Protein AF-A0A2D6LLJ1-F1 (afdb_monomer)

Foldseek 3Di:
DDDDDDDDDDDDDDPDPDDDDDDDDDPPDDPPPVPPDDPVPCLDPVNVVVLVVQLVVCVVVVVVVSNVVSLVVLLPAWAKEWEAEQLQADPVDVLSVVLLVLQLVVCVVVSHQEYEYAANLHNQCLVVVVVLQVSVVSVVVSVHHYDYAYDLSQFAAQPVLVCQADVDCVRAGDPVSVVSNCVRRVDNKDWDDDQQEIEIEDHLRCQNRPPVVVLVVRLVVLLVVCVPDPQDFHEYAYGHAAALDDPDLPDDDPHNCCSRHRDNVSSVSVCVSCVRHNYAEYEYERQLFFDWDCPVRHIYTYFHHSAAFEDELLDPDGRPFHAIKMWIHRRRDIDIDGDTGPDPHDPHHYSLWDWDQAAPLGIATAAAEEEEPDLAQDDPLAGDPPSQVLQQVCSSRHHAEYEYCCPPVRNCVRCVPGRHHYDHDDALVRLLVVCVVVPQRHYEYEDFEPSCQNNQLSHVAREYELGPVGGDPSNVVRGLYYYPGNNVVSVCSVVVVVVSVSRHD

pLDDT: mean 80.67, std 19.97, range [23.97, 98.81]

Secondary structure (DSSP, 8-state):
--------S--------S---S--------TTGGG---TTSS-SHHHHHHHHHHHHHHHHTT-HHHHHHHHHHHTTS-EEEEEE----B-TT-HHHHHHHHHHHHHHHHH--SEEEEES--BSSTTT-THHHHHHHHHHHTT-S-EEEE--HHHH-B-HHHHHHHT--GGGB--HHHHHHHHHHHS-S-EEEEETTEEEEE--STTTTSS-HHHHHHHHHHHHHHHHHS-TTS-EEEEEESSBS-SS-TT----SGGGGGB--HHHHHHHHHHHTTSEEEEEEE-SS-S-EEEEETTEEEEEPPPSS--EE-TTS-S-SS--EEEEEEE-SS-EEEEEEE--------EETT-EEEEETTTEEEEE-EEEEE-BTTTEETTEEPTTHHHHHHHHHTTSEEEEEE--TTS-HHHHHTTSS-EEEE-SSHHHHHHHHHHT-GGGEEEEE-SGGGHHHHHHSSEEEEE--TT---HHHHTT-SEEESSHHHHHHHHHSTHHHHHHH--

Sequence (505 aa):
MCAGCDCSRRGRRVRDRRKFMGRCDVLRVCTGCLWLYDRRQLRGRAAHASVRVALTHALEQGNRHRVAIIRNHMARDPFTVVQLSDLHLNPKVQRSIDCLSHLRQRVGAIGPDLMVVTGDVTNDGFRDTDSFAWARHELERFGVPMHVVPGNHDVGAAAVLNRLITHDPSGDVRKEHVDAWLDVYEADRFAVQHGRWTLIGLNSQIMGAGLIDAERRQLEWLDRKISAMQVADQNVAVFMHTLPYMRSPDEQIDDMSAYWSIPPSALQVLMQRLQNVNLRLFATGHVHWYASFLRDPVQHVWCPSMTMAIDDPKFPRGGDKIGFVLHTFEDETMSHQLVEVDIETGETVLFHRKSLDIPGRGTLAFANLALDFTGTLSRDGMLLPGVAPRLIELAKQMRITVMTADTFGKVDDALADLPVEVHIVKTGQDKARMLADLNPQVTVAIGNGRNDVAMVQAAVLGIAVCGPEGMAGELIRVADVVCRDILEALDLLVHRLRIKATLRD

Nearest PDB structures (foldseek):
  2hyo-assembly1_A-2  TM=7.641E-01  e=9.947E-14  Mycobacterium tuberculosis H37Rv
  3d03-assembly1_A  TM=7.345E-01  e=5.968E-13  Klebsiella aerogenes
  2dxl-assembly1_A  TM=7.226E-01  e=1.297E-12  Klebsiella aerogenes
  2p9j-assembly1_G  TM=7.487E-01  e=3.488E-04  Aquifex aeolicus VF5
  4kyt-assembly3_A  TM=4.501E-01  e=8.775E-03  Oryctolagus cuniculus

Structure (mmCIF, N/CA/C/O backbone):
data_AF-A0A2D6LLJ1-F1
#
_entry.id   AF-A0A2D6LLJ1-F1
#
loop_
_atom_site.group_PDB
_atom_site.id
_atom_site.type_symbol
_atom_site.label_atom_id
_atom_site.label_alt_id
_atom_site.label_comp_id
_atom_site.label_asym_id
_atom_site.label_entity_id
_atom_site.label_seq_id
_atom_site.pdbx_PDB_ins_code
_atom_site.Cartn_x
_atom_site.Cartn_y
_atom_site.Cartn_z
_atom_site.occupancy
_atom_site.B_iso_or_equiv
_atom_site.auth_seq_id
_atom_site.auth_comp_id
_atom_site.auth_asym_id
_atom_site.auth_atom_id
_atom_site.pdbx_PDB_model_num
ATOM 1 N N . MET A 1 1 ? -25.190 -24.756 55.739 1.00 43.56 1 MET A N 1
ATOM 2 C CA . MET A 1 1 ? -25.889 -26.047 55.898 1.00 43.56 1 MET A CA 1
ATOM 3 C C . MET A 1 1 ? -27.053 -26.110 54.919 1.00 43.56 1 MET A C 1
ATOM 5 O O . MET A 1 1 ? -27.953 -25.293 55.025 1.00 43.56 1 MET A O 1
ATOM 9 N N . CYS A 1 2 ? -27.010 -27.040 53.965 1.00 23.97 2 CYS A N 1
ATOM 10 C CA . CYS A 1 2 ? -28.169 -27.755 53.423 1.00 23.97 2 CYS A CA 1
ATOM 11 C C . CYS A 1 2 ? -27.625 -29.013 52.729 1.00 23.97 2 CYS A C 1
ATOM 13 O O . CYS A 1 2 ? -26.618 -28.941 52.026 1.00 23.97 2 CYS A O 1
ATOM 15 N N . ALA A 1 3 ? -28.213 -30.157 53.059 1.00 32.41 3 ALA A N 1
ATOM 16 C CA . ALA A 1 3 ? -27.685 -31.497 52.846 1.00 32.41 3 ALA A CA 1
ATOM 17 C C . ALA A 1 3 ? -28.037 -32.070 51.463 1.00 32.41 3 ALA A C 1
ATOM 19 O O . ALA A 1 3 ? -29.055 -31.705 50.882 1.00 32.41 3 ALA A O 1
ATOM 20 N N . GLY A 1 4 ? -27.231 -33.034 51.002 1.00 32.47 4 GLY A N 1
ATOM 21 C CA . GLY A 1 4 ? -27.650 -34.033 50.014 1.00 32.47 4 GLY A CA 1
ATOM 22 C C . GLY A 1 4 ? -26.998 -33.929 48.634 1.00 32.47 4 GLY A C 1
ATOM 23 O O . GLY A 1 4 ? -27.630 -33.458 47.699 1.00 32.47 4 GLY A O 1
ATOM 24 N N . CYS A 1 5 ? -25.758 -34.412 48.501 1.00 26.69 5 CYS A N 1
ATOM 25 C CA . CYS A 1 5 ? -25.310 -35.223 47.356 1.00 26.69 5 CYS A CA 1
ATOM 26 C C . CYS A 1 5 ? -23.882 -35.721 47.628 1.00 26.69 5 CYS A C 1
ATOM 28 O O . CYS A 1 5 ? -22.905 -35.002 47.424 1.00 26.69 5 CYS A O 1
ATOM 30 N N . ASP A 1 6 ? -23.773 -36.944 48.146 1.00 31.16 6 ASP A N 1
ATOM 31 C CA . ASP A 1 6 ? -22.518 -37.688 48.234 1.00 31.16 6 ASP A CA 1
ATOM 32 C C . ASP A 1 6 ? -22.196 -38.247 46.844 1.00 31.16 6 ASP A C 1
ATOM 34 O O . ASP A 1 6 ? -22.927 -39.081 46.313 1.00 31.16 6 ASP A O 1
ATOM 38 N N . CYS A 1 7 ? -21.125 -37.749 46.233 1.00 30.48 7 CYS A N 1
ATOM 39 C CA . CYS A 1 7 ? -20.573 -38.318 45.008 1.00 30.48 7 CYS A CA 1
ATOM 40 C C . CYS A 1 7 ? -19.073 -38.549 45.197 1.00 30.48 7 CYS A C 1
ATOM 42 O O . CYS A 1 7 ? -18.232 -38.075 44.434 1.00 30.48 7 CYS A O 1
ATOM 44 N N . SER A 1 8 ? -18.725 -39.268 46.264 1.00 31.75 8 SER A N 1
ATOM 45 C CA . SER A 1 8 ? -17.439 -39.937 46.363 1.00 31.75 8 SER A CA 1
ATOM 46 C C . SER A 1 8 ? -17.601 -41.411 45.971 1.00 31.75 8 SER A C 1
ATOM 48 O O . SER A 1 8 ? -18.416 -42.133 46.532 1.00 31.75 8 SER A O 1
ATOM 50 N N . ARG A 1 9 ? -16.747 -41.856 45.038 1.00 29.89 9 ARG A N 1
ATOM 51 C CA . ARG A 1 9 ? -16.386 -43.250 44.687 1.00 29.89 9 ARG A CA 1
ATOM 52 C C . ARG A 1 9 ? -16.941 -43.833 43.373 1.00 29.89 9 ARG A C 1
ATOM 54 O O . ARG A 1 9 ? -18.126 -44.073 43.193 1.00 29.89 9 ARG A O 1
ATOM 61 N N . ARG A 1 10 ? -15.947 -44.282 42.591 1.00 30.62 10 ARG A N 1
ATOM 62 C CA . ARG A 1 10 ? -15.918 -45.327 41.546 1.00 30.62 10 ARG A CA 1
ATOM 63 C C . ARG A 1 10 ? -16.285 -44.900 40.127 1.00 30.62 10 ARG A C 1
ATOM 65 O O . ARG A 1 10 ? -17.439 -44.717 39.764 1.00 30.62 10 ARG A O 1
ATOM 72 N N . GLY A 1 11 ? -15.240 -44.872 39.300 1.00 38.03 11 GLY A N 1
ATOM 73 C CA . GLY A 1 11 ? -15.332 -44.755 37.857 1.00 38.03 11 GLY A CA 1
ATOM 74 C C . GLY A 1 11 ? -16.224 -45.826 37.234 1.00 38.03 11 GLY A C 1
ATOM 75 O O . GLY A 1 11 ? -16.076 -47.019 37.494 1.00 38.03 11 GLY A O 1
ATOM 76 N N . ARG A 1 12 ? -17.111 -45.377 36.348 1.00 28.61 12 ARG A N 1
ATOM 77 C CA . ARG A 1 12 ? -17.643 -46.161 35.234 1.00 28.61 12 ARG A CA 1
ATOM 78 C C . ARG A 1 12 ? -17.735 -45.246 34.020 1.00 28.61 12 ARG A C 1
ATOM 80 O O . ARG A 1 12 ? -18.296 -44.159 34.093 1.00 28.61 12 ARG A O 1
ATOM 87 N N . ARG A 1 13 ? -17.161 -45.701 32.904 1.00 37.62 13 ARG A N 1
ATOM 88 C CA . ARG A 1 13 ? -17.389 -45.135 31.570 1.00 37.62 13 ARG A CA 1
ATOM 89 C C . ARG A 1 13 ? -18.882 -45.247 31.253 1.00 37.62 13 ARG A C 1
ATOM 91 O O . ARG A 1 13 ? -19.414 -46.352 31.317 1.00 37.62 13 ARG A O 1
ATOM 98 N N . VAL A 1 14 ? -19.529 -44.153 30.858 1.00 30.84 14 VAL A N 1
ATOM 99 C CA . VAL A 1 14 ? -20.877 -44.198 30.274 1.00 30.84 14 VAL A CA 1
ATOM 100 C C . VAL A 1 14 ? -20.753 -44.002 28.766 1.00 30.84 14 VAL A C 1
ATOM 102 O O . VAL A 1 14 ? -20.471 -42.912 28.275 1.00 30.84 14 VAL A O 1
ATOM 105 N N . ARG A 1 15 ? -20.922 -45.110 28.039 1.00 33.44 15 ARG A N 1
ATOM 106 C CA . ARG A 1 15 ? -21.291 -45.147 26.623 1.00 33.44 15 ARG A CA 1
ATOM 107 C C . ARG A 1 15 ? -22.812 -44.990 26.564 1.00 33.44 15 ARG A C 1
ATOM 109 O O . ARG A 1 15 ? -23.482 -45.977 26.817 1.00 33.44 15 ARG A O 1
ATOM 116 N N . ASP A 1 16 ? -23.332 -43.798 26.280 1.00 30.52 16 ASP A N 1
ATOM 117 C CA . ASP A 1 16 ? -24.473 -43.624 25.364 1.00 30.52 16 ASP A CA 1
ATOM 118 C C . ASP A 1 16 ? -24.756 -42.133 25.102 1.00 30.52 16 ASP A C 1
ATOM 120 O O . ASP A 1 16 ? -24.924 -41.341 26.030 1.00 30.52 16 ASP A O 1
ATOM 124 N N . ARG A 1 17 ? -24.802 -41.739 23.826 1.00 33.66 17 ARG A N 1
ATOM 125 C CA . ARG A 1 17 ? -25.083 -40.371 23.358 1.00 33.66 17 ARG A CA 1
ATOM 126 C C . ARG A 1 17 ? -26.506 -40.338 22.803 1.00 33.66 17 ARG A C 1
ATOM 128 O O . ARG A 1 17 ? -26.663 -40.476 21.593 1.00 33.66 17 ARG A O 1
ATOM 135 N N . ARG A 1 18 ? -27.514 -40.183 23.670 1.00 31.47 18 ARG A N 1
ATOM 136 C CA . ARG A 1 18 ? -28.890 -39.704 23.371 1.00 31.47 18 ARG A CA 1
ATOM 137 C C . ARG A 1 18 ? -29.819 -40.073 24.533 1.00 31.47 18 ARG A C 1
ATOM 139 O O . ARG A 1 18 ? -30.444 -41.121 24.488 1.00 31.47 18 ARG A O 1
ATOM 146 N N . LYS A 1 19 ? -29.885 -39.237 25.578 1.00 30.58 19 LYS A N 1
ATOM 147 C CA . LYS A 1 19 ? -30.997 -39.140 26.560 1.00 30.58 19 LYS A CA 1
ATOM 148 C C . LYS A 1 19 ? -30.626 -38.147 27.672 1.00 30.58 19 LYS A C 1
ATOM 150 O O . LYS A 1 19 ? -30.393 -38.540 28.799 1.00 30.58 19 LYS A O 1
ATOM 155 N N . PHE A 1 20 ? -30.517 -36.861 27.344 1.00 29.64 20 PHE A N 1
ATOM 156 C CA . PHE A 1 20 ? -30.587 -35.763 28.325 1.00 29.64 20 PHE A CA 1
ATOM 157 C C . PHE A 1 20 ? -30.947 -34.462 27.582 1.00 29.64 20 PHE A C 1
ATOM 159 O O . PHE A 1 20 ? -30.224 -33.476 27.583 1.00 29.64 20 PHE A O 1
ATOM 166 N N . MET A 1 21 ? -32.063 -34.495 26.854 1.00 31.81 21 MET A N 1
ATOM 167 C CA . MET A 1 21 ? -32.756 -33.303 26.360 1.00 31.81 21 MET A CA 1
ATOM 168 C C . MET A 1 21 ? -34.148 -33.357 26.976 1.00 31.81 21 MET A C 1
ATOM 170 O O . MET A 1 21 ? -34.990 -34.139 26.545 1.00 31.81 21 MET A O 1
ATOM 174 N N . GLY A 1 22 ? -34.355 -32.605 28.053 1.00 28.14 22 GLY A N 1
ATOM 175 C CA . GLY A 1 22 ? -35.639 -32.563 28.739 1.00 28.14 22 GLY A CA 1
ATOM 176 C C . GLY A 1 22 ? -35.538 -31.956 30.130 1.00 28.14 22 GLY A C 1
ATOM 177 O O . GLY A 1 22 ? -35.291 -32.676 31.086 1.00 28.14 22 GLY A O 1
ATOM 178 N N . ARG A 1 23 ? -35.808 -30.646 30.202 1.00 30.47 23 ARG A N 1
ATOM 179 C CA . ARG A 1 23 ? -36.187 -29.870 31.397 1.00 30.47 23 ARG A CA 1
ATOM 180 C C . ARG A 1 23 ? -35.127 -29.726 32.495 1.00 30.47 23 ARG A C 1
ATOM 182 O O . ARG A 1 23 ? -35.054 -30.534 33.412 1.00 30.47 23 ARG A O 1
ATOM 189 N N . CYS A 1 24 ? -34.406 -28.607 32.462 1.00 25.03 24 CYS A N 1
ATOM 190 C CA . CYS A 1 24 ? -33.961 -27.940 33.685 1.00 25.03 24 CYS A CA 1
ATOM 191 C C . CYS A 1 24 ? -33.750 -26.443 33.402 1.00 25.03 24 CYS A C 1
ATOM 193 O O . CYS A 1 24 ? -32.664 -26.017 33.015 1.00 25.03 24 CYS A O 1
ATOM 195 N N . ASP A 1 25 ? -34.818 -25.660 33.565 1.00 30.16 25 ASP A N 1
ATOM 196 C CA . ASP A 1 25 ? -34.709 -24.230 33.851 1.00 30.16 25 ASP A CA 1
ATOM 197 C C . ASP A 1 25 ? -34.039 -24.067 35.228 1.00 30.16 25 ASP A C 1
ATOM 199 O O . ASP A 1 25 ? -34.224 -24.905 36.111 1.00 30.16 25 ASP A O 1
ATOM 203 N N . VAL A 1 26 ? -33.265 -22.992 35.412 1.00 29.50 26 VAL A N 1
ATOM 204 C CA . VAL A 1 26 ? -32.364 -22.696 36.551 1.00 29.50 26 VAL A CA 1
ATOM 205 C C . VAL A 1 26 ? -30.943 -23.282 36.414 1.00 29.50 26 VAL A C 1
ATOM 207 O O . VAL A 1 26 ? -30.560 -24.272 37.037 1.00 29.50 26 VAL A O 1
ATOM 210 N N . LEU A 1 27 ? -30.098 -22.577 35.652 1.00 31.50 27 LEU A N 1
ATOM 211 C CA . LEU A 1 27 ? -28.640 -22.758 35.609 1.00 31.50 27 LEU A CA 1
ATOM 212 C C . LEU A 1 27 ? -27.990 -22.275 36.924 1.00 31.50 27 LEU A C 1
ATOM 214 O O . LEU A 1 27 ? -27.444 -21.177 37.017 1.00 31.50 27 LEU A O 1
ATOM 218 N N . ARG A 1 28 ? -28.015 -23.110 37.970 1.00 27.97 28 ARG A N 1
ATOM 219 C CA . ARG A 1 28 ? -27.067 -22.990 39.092 1.00 27.97 28 ARG A CA 1
ATOM 220 C C . ARG A 1 28 ? -25.745 -23.633 38.683 1.00 27.97 28 ARG A C 1
ATOM 222 O O . ARG A 1 28 ? -25.563 -24.841 38.806 1.00 27.97 28 ARG A O 1
ATOM 229 N N . VAL A 1 29 ? -24.804 -22.817 38.212 1.00 34.34 29 VAL A N 1
ATOM 230 C CA . VAL A 1 29 ? -23.428 -23.256 37.946 1.00 34.34 29 VAL A CA 1
ATOM 231 C C . VAL A 1 29 ? -22.728 -23.511 39.284 1.00 34.34 29 VAL A C 1
ATOM 233 O O . VAL A 1 29 ? -22.315 -22.582 39.981 1.00 34.34 29 VAL A O 1
ATOM 236 N N . CYS A 1 30 ? -22.634 -24.785 39.668 1.00 26.16 30 CYS A N 1
ATOM 237 C CA . CYS A 1 30 ? -21.820 -25.237 40.790 1.00 26.16 30 CYS A CA 1
ATOM 238 C C . CYS A 1 30 ? -20.329 -25.179 40.403 1.00 26.16 30 CYS A C 1
ATOM 240 O O . CYS A 1 30 ? -19.954 -25.533 39.284 1.00 26.16 30 CYS A O 1
ATOM 242 N N . THR A 1 31 ? -19.477 -24.754 41.338 1.00 37.16 31 THR A N 1
ATOM 243 C CA . THR A 1 31 ? -18.025 -24.525 41.188 1.00 37.16 31 THR A CA 1
ATOM 244 C C . THR A 1 31 ? -17.229 -25.725 40.656 1.00 37.16 31 THR A C 1
ATOM 246 O O . THR A 1 31 ? -16.121 -25.537 40.164 1.00 37.16 31 THR A O 1
ATOM 249 N N . GLY A 1 32 ? -17.785 -26.941 40.686 1.00 30.86 32 GLY A N 1
ATOM 250 C CA . GLY A 1 32 ? -17.140 -28.153 40.169 1.00 30.86 32 GLY A CA 1
ATOM 251 C C . GLY A 1 32 ? -17.291 -28.416 38.661 1.00 30.86 32 GLY A C 1
ATOM 252 O O . GLY A 1 32 ? -16.581 -29.265 38.136 1.00 30.86 32 GLY A O 1
ATOM 253 N N . CYS A 1 33 ? -18.183 -27.722 37.941 1.00 31.31 33 CYS A N 1
ATOM 254 C CA . CYS A 1 33 ? -18.462 -28.037 36.526 1.00 31.31 33 CYS A CA 1
ATOM 255 C C . CYS A 1 33 ? -17.564 -27.311 35.505 1.00 31.31 33 CYS A C 1
ATOM 257 O O . CYS A 1 33 ? -17.574 -27.679 34.333 1.00 31.31 33 CYS A O 1
ATOM 259 N N . LEU A 1 34 ? -16.757 -26.324 35.919 1.00 36.19 34 LEU A N 1
ATOM 260 C CA . LEU A 1 34 ? -15.850 -25.612 35.000 1.00 36.19 34 LEU A CA 1
ATOM 261 C C . LEU A 1 34 ? -14.619 -26.432 34.572 1.00 36.19 34 LEU A C 1
ATOM 263 O O . LEU A 1 34 ? -13.919 -26.032 33.652 1.00 36.19 34 LEU A O 1
ATOM 267 N N . TRP A 1 35 ? -14.348 -27.572 35.212 1.00 31.42 35 TRP A N 1
ATOM 268 C CA . TRP A 1 35 ? -13.134 -28.359 34.959 1.00 31.42 35 TRP A CA 1
ATOM 269 C C . TRP A 1 35 ? -13.288 -29.473 33.911 1.00 31.42 35 TRP A C 1
ATOM 271 O O . TRP A 1 35 ? -12.311 -30.150 33.605 1.00 31.42 35 TRP A O 1
ATOM 281 N N . LEU A 1 36 ? -14.490 -29.681 33.357 1.00 28.52 36 LEU A N 1
ATOM 282 C CA . LEU A 1 36 ? -14.789 -30.823 32.475 1.00 28.52 36 LEU A CA 1
ATOM 283 C C . LEU A 1 36 ? -15.190 -30.454 31.038 1.00 28.52 36 LEU A C 1
ATOM 285 O O . LEU A 1 36 ? -15.569 -31.343 30.276 1.00 28.52 36 LEU A O 1
ATOM 289 N N . TYR A 1 37 ? -15.069 -29.188 30.634 1.00 30.58 37 TYR A N 1
ATOM 290 C CA . TYR A 1 37 ? -15.253 -28.821 29.230 1.00 30.58 37 TYR A CA 1
ATOM 291 C C . TYR A 1 37 ? -13.936 -28.949 28.459 1.00 30.58 37 TYR A C 1
ATOM 293 O O . TYR A 1 37 ? -12.966 -28.235 28.699 1.00 30.58 37 TYR A O 1
ATOM 301 N N . ASP A 1 38 ? -13.923 -29.906 27.533 1.00 31.77 38 ASP A N 1
ATOM 302 C CA . ASP A 1 38 ? -12.890 -30.102 26.519 1.00 31.77 38 ASP A CA 1
ATOM 303 C C . ASP A 1 38 ? -12.638 -28.788 25.746 1.00 31.77 38 ASP A C 1
ATOM 305 O O . ASP A 1 38 ? -13.580 -28.124 25.299 1.00 31.77 38 ASP A O 1
ATOM 309 N N . ARG A 1 39 ? -11.356 -28.426 25.573 1.00 36.25 39 ARG A N 1
ATOM 310 C CA . ARG A 1 39 ? -10.859 -27.151 25.011 1.00 36.25 39 ARG A CA 1
ATOM 311 C C . ARG A 1 39 ? -11.420 -26.808 23.623 1.00 36.25 39 ARG A C 1
ATOM 313 O O . ARG A 1 39 ? -11.322 -25.663 23.197 1.00 36.25 39 ARG A O 1
ATOM 320 N N . ARG A 1 40 ? -12.019 -27.763 22.904 1.00 33.97 40 ARG A N 1
ATOM 321 C CA . ARG A 1 40 ? -12.624 -27.533 21.579 1.00 33.97 40 ARG A CA 1
ATOM 322 C C . ARG A 1 40 ? -14.059 -26.993 21.612 1.00 33.97 40 ARG A C 1
ATOM 324 O O . ARG A 1 40 ? -14.500 -26.461 20.601 1.00 33.97 40 ARG A O 1
ATOM 331 N N . GLN A 1 41 ? -14.792 -27.099 22.724 1.00 35.34 41 GLN A N 1
ATOM 332 C CA . GLN A 1 41 ? -16.203 -26.667 22.784 1.00 35.34 41 GLN A CA 1
ATOM 333 C C . GLN A 1 41 ? -16.414 -25.208 23.220 1.00 35.34 41 GLN A C 1
ATOM 335 O O . GLN A 1 41 ? -17.531 -24.704 23.120 1.00 35.34 41 GLN A O 1
ATOM 340 N N . LEU A 1 42 ? -15.368 -24.513 23.674 1.00 39.78 42 LEU A N 1
ATOM 341 C CA . LEU A 1 42 ? -15.485 -23.162 24.241 1.00 39.78 42 LEU A CA 1
ATOM 342 C C . LEU A 1 42 ? -15.390 -22.020 23.214 1.00 39.78 42 LEU A C 1
ATOM 344 O O . LEU A 1 42 ? -15.703 -20.888 23.556 1.00 39.78 42 LEU A O 1
ATOM 348 N N . ARG A 1 43 ? -15.071 -22.297 21.943 1.00 38.72 43 ARG A N 1
ATOM 349 C CA . ARG A 1 43 ? -14.931 -21.274 20.881 1.00 38.72 43 ARG A CA 1
ATOM 350 C C . ARG A 1 43 ? -16.256 -20.776 20.271 1.00 38.72 43 ARG A C 1
ATOM 352 O O . ARG A 1 43 ? -16.274 -20.212 19.184 1.00 38.72 43 ARG A O 1
ATOM 359 N N . GLY A 1 44 ? -17.394 -21.023 20.921 1.00 39.34 44 GLY A N 1
ATOM 360 C CA . GLY A 1 44 ? -18.713 -20.622 20.419 1.00 39.34 44 GLY A CA 1
ATOM 361 C C . GLY A 1 44 ? -19.215 -19.309 21.028 1.00 39.34 44 GLY A C 1
ATOM 362 O O . GLY A 1 44 ? -19.048 -19.076 22.223 1.00 39.34 44 GLY A O 1
ATOM 363 N N . ARG A 1 45 ? -19.948 -18.492 20.253 1.00 38.16 45 ARG A N 1
ATOM 364 C CA . ARG A 1 45 ? -20.623 -17.253 20.720 1.00 38.16 45 ARG A CA 1
ATOM 365 C C . ARG A 1 45 ? -21.430 -17.428 22.020 1.00 38.16 45 ARG A C 1
ATOM 367 O O . ARG A 1 45 ? -21.475 -16.522 22.850 1.00 38.16 45 ARG A O 1
ATOM 374 N N . ALA A 1 46 ? -22.034 -18.602 22.225 1.00 35.84 46 ALA A N 1
ATOM 375 C CA . ALA A 1 46 ? -22.796 -18.929 23.433 1.00 35.84 46 ALA A CA 1
ATOM 376 C C . ALA A 1 46 ? -21.921 -19.013 24.702 1.00 35.84 46 ALA A C 1
ATOM 378 O O . ALA A 1 46 ? -22.376 -18.652 25.790 1.00 35.84 46 ALA A O 1
ATOM 379 N N . ALA A 1 47 ? -20.659 -19.435 24.575 1.00 45.97 47 ALA A N 1
ATOM 380 C CA . ALA A 1 47 ? -19.721 -19.498 25.691 1.00 45.97 47 ALA A CA 1
ATOM 381 C C . ALA A 1 47 ? -19.294 -18.087 26.131 1.00 45.97 47 ALA A C 1
ATOM 383 O O . ALA A 1 47 ? -19.399 -17.767 27.313 1.00 45.97 47 ALA A O 1
ATOM 384 N N . HIS A 1 48 ? -18.949 -17.194 25.194 1.00 45.19 48 HIS A N 1
ATOM 385 C CA . HIS A 1 48 ? -18.583 -15.802 25.507 1.00 45.19 48 HIS A CA 1
ATOM 386 C C . HIS A 1 48 ? -19.728 -15.005 26.151 1.00 45.19 48 HIS A C 1
ATOM 388 O O . HIS A 1 48 ? -19.505 -14.263 27.113 1.00 45.19 48 HIS A O 1
ATOM 394 N N . ALA A 1 49 ? -20.965 -15.187 25.675 1.00 46.66 49 ALA A N 1
ATOM 395 C CA . ALA A 1 49 ? -22.144 -14.580 26.294 1.00 46.66 49 ALA A CA 1
ATOM 396 C C . ALA A 1 49 ? -22.325 -15.050 27.750 1.00 46.66 49 ALA A C 1
ATOM 398 O O . ALA A 1 49 ? -22.587 -14.243 28.642 1.00 46.66 49 ALA A O 1
ATOM 399 N N . SER A 1 50 ? -22.094 -16.339 28.008 1.00 55.56 50 SER A N 1
ATOM 400 C CA . SER A 1 50 ? -22.207 -16.935 29.343 1.00 55.56 50 SER A CA 1
ATOM 401 C C . SER A 1 50 ? -21.157 -16.394 30.324 1.00 55.56 50 SER A C 1
ATOM 403 O O . SER A 1 50 ? -21.471 -16.152 31.490 1.00 55.56 50 SER A O 1
ATOM 405 N N . VAL A 1 51 ? -19.927 -16.138 29.861 1.00 58.12 51 VAL A N 1
ATOM 406 C CA . VAL A 1 51 ? -18.854 -15.571 30.700 1.00 58.12 51 VAL A CA 1
ATOM 407 C C . VAL A 1 51 ? -19.107 -14.088 31.010 1.00 58.12 51 VAL A C 1
ATOM 409 O O . VAL A 1 51 ? -18.898 -13.664 32.147 1.00 58.12 51 VAL A O 1
ATOM 412 N N . ARG A 1 52 ? -19.629 -13.300 30.055 1.00 58.56 52 ARG A N 1
ATOM 413 C CA . ARG A 1 52 ? -20.022 -11.895 30.297 1.00 58.56 52 ARG A CA 1
ATOM 414 C C . ARG A 1 52 ? -21.146 -11.777 31.325 1.00 58.56 52 ARG A C 1
ATOM 416 O O . ARG A 1 52 ? -21.027 -10.983 32.253 1.00 58.56 52 ARG A O 1
ATOM 423 N N . VAL A 1 53 ? -22.187 -12.605 31.216 1.00 64.88 53 VAL A N 1
ATOM 424 C CA . VAL A 1 53 ? -23.280 -12.652 32.205 1.00 64.88 53 VAL A CA 1
ATOM 425 C C . VAL A 1 53 ? -22.748 -13.033 33.592 1.00 64.88 53 VAL A C 1
ATOM 427 O O . VAL A 1 53 ? -23.125 -12.422 34.591 1.00 64.88 53 VAL A O 1
ATOM 430 N N . ALA A 1 54 ? -21.814 -13.987 33.667 1.00 60.41 54 ALA A N 1
ATOM 431 C CA . ALA A 1 54 ? -21.181 -14.376 34.925 1.00 60.41 54 ALA A CA 1
ATOM 432 C C . ALA A 1 54 ? -20.321 -13.256 35.546 1.00 60.41 54 ALA A C 1
ATOM 434 O O . ALA A 1 54 ? -20.297 -13.125 36.772 1.00 60.41 54 ALA A O 1
ATOM 435 N N . LEU A 1 55 ? -19.648 -12.434 34.729 1.00 58.03 55 LEU A N 1
ATOM 436 C CA . LEU A 1 55 ? -18.885 -11.272 35.194 1.00 58.03 55 LEU A CA 1
ATOM 437 C C . LEU A 1 55 ? -19.804 -10.174 35.743 1.00 58.03 55 LEU A C 1
ATOM 439 O O . LEU A 1 55 ? -19.553 -9.687 36.844 1.00 58.03 55 LEU A O 1
ATOM 443 N N . THR A 1 56 ? -20.877 -9.829 35.023 1.00 64.06 56 THR A N 1
ATOM 444 C CA . THR A 1 56 ? -21.878 -8.847 35.477 1.00 64.06 56 THR A CA 1
ATOM 445 C C . THR A 1 56 ? -22.470 -9.263 36.817 1.00 64.06 56 THR A C 1
ATOM 447 O O . THR A 1 56 ? -22.456 -8.494 37.773 1.00 64.06 56 THR A O 1
ATOM 450 N N . HIS A 1 57 ? -22.866 -10.529 36.940 1.00 63.91 57 HIS A N 1
ATOM 451 C CA . HIS A 1 57 ? -23.435 -11.047 38.176 1.00 63.91 57 HIS A CA 1
ATOM 452 C C . HIS A 1 57 ? -22.425 -11.074 39.339 1.00 63.91 57 HIS A C 1
ATOM 454 O O . HIS A 1 57 ? -22.778 -10.815 40.487 1.00 63.91 57 HIS A O 1
ATOM 460 N N . ALA A 1 58 ? -21.145 -11.357 39.068 1.00 64.75 58 ALA A N 1
ATOM 461 C CA . ALA A 1 58 ? -20.093 -11.313 40.086 1.00 64.75 58 ALA A CA 1
ATOM 462 C C . ALA A 1 58 ? -19.779 -9.879 40.557 1.00 64.75 58 ALA A C 1
ATOM 464 O O . ALA A 1 58 ? -19.446 -9.689 41.731 1.00 64.75 58 ALA A O 1
ATOM 465 N N . LEU A 1 59 ? -19.899 -8.890 39.663 1.00 61.69 59 LEU A N 1
ATOM 466 C CA . LEU A 1 59 ? -19.773 -7.465 39.980 1.00 61.69 59 LEU A CA 1
ATOM 467 C C . LEU A 1 59 ? -20.956 -6.976 40.826 1.00 61.69 59 LEU A C 1
ATOM 469 O O . LEU A 1 59 ? -20.727 -6.357 41.862 1.00 61.69 59 LEU A O 1
ATOM 473 N N . GLU A 1 60 ? -22.190 -7.323 40.448 1.00 75.00 60 GLU A N 1
ATOM 474 C CA . GLU A 1 60 ? -23.411 -7.015 41.215 1.00 75.00 60 GLU A CA 1
ATOM 475 C C . GLU A 1 60 ? -23.374 -7.610 42.630 1.00 75.00 60 GLU A C 1
ATOM 477 O O . GLU A 1 60 ? -23.852 -7.004 43.585 1.00 75.00 60 GLU A O 1
ATOM 482 N N . GLN A 1 61 ? -22.752 -8.781 42.790 1.00 68.69 61 GLN A N 1
ATOM 483 C CA . GLN A 1 61 ? -22.576 -9.447 44.084 1.00 68.69 61 GLN A CA 1
ATOM 484 C C . GLN A 1 61 ? -21.386 -8.926 44.904 1.00 68.69 61 GLN A C 1
ATOM 486 O O . GLN A 1 61 ? -21.125 -9.446 45.989 1.00 68.69 61 GLN A O 1
ATOM 491 N N . GLY A 1 62 ? -20.605 -7.969 44.389 1.00 65.12 62 GLY A N 1
ATOM 492 C CA . GLY A 1 62 ? -19.394 -7.475 45.052 1.00 65.12 62 GLY A CA 1
ATOM 493 C C . GLY A 1 62 ? -18.321 -8.552 45.278 1.00 65.12 62 GLY A C 1
ATOM 494 O O . GLY A 1 62 ? -17.422 -8.378 46.105 1.00 65.12 62 GLY A O 1
ATOM 495 N N . ASN A 1 63 ? -18.388 -9.682 44.564 1.00 75.00 63 ASN A N 1
ATOM 496 C CA . ASN A 1 63 ? -17.534 -10.839 44.812 1.00 75.00 63 ASN A CA 1
ATOM 497 C C . ASN A 1 63 ? -16.187 -10.686 44.093 1.00 75.00 63 ASN A C 1
ATOM 499 O O . ASN A 1 63 ? -15.942 -11.264 43.030 1.00 75.00 63 ASN A O 1
ATOM 503 N N . ARG A 1 64 ? -15.297 -9.898 44.705 1.00 61.44 64 ARG A N 1
ATOM 504 C CA . ARG A 1 64 ? -13.975 -9.538 44.164 1.00 61.44 64 ARG A CA 1
ATOM 505 C C . ARG A 1 64 ? -13.130 -10.747 43.751 1.00 61.44 64 ARG A C 1
ATOM 507 O O . ARG A 1 64 ? -12.419 -10.673 42.754 1.00 61.44 64 ARG A O 1
ATOM 514 N N . HIS A 1 65 ? -13.240 -11.868 44.463 1.00 54.16 65 HIS A N 1
ATOM 515 C CA . HIS A 1 65 ? -12.493 -13.085 44.144 1.00 54.16 65 HIS A CA 1
ATOM 516 C C . HIS A 1 65 ? -13.018 -13.776 42.874 1.00 54.16 65 HIS A C 1
ATOM 518 O O . HIS A 1 65 ? -12.236 -14.156 42.007 1.00 54.16 65 HIS A O 1
ATOM 524 N N . ARG A 1 66 ? -14.345 -13.867 42.703 1.00 61.19 66 ARG A N 1
ATOM 525 C CA . ARG A 1 66 ? -14.958 -14.379 41.463 1.00 61.19 66 ARG A CA 1
ATOM 526 C C . ARG A 1 66 ? -14.668 -13.486 40.264 1.00 61.19 66 ARG A C 1
ATOM 528 O O . ARG A 1 66 ? -14.378 -14.004 39.191 1.00 61.19 66 ARG A O 1
ATOM 535 N N . VAL A 1 67 ? -14.711 -12.168 40.452 1.00 63.28 67 VAL A N 1
ATOM 536 C CA . VAL A 1 67 ? -14.336 -11.200 39.413 1.00 63.28 67 VAL A CA 1
ATOM 537 C C . VAL A 1 67 ? -12.880 -11.407 38.993 1.00 63.28 67 VAL A C 1
ATOM 539 O O . VAL A 1 67 ? -12.609 -11.470 37.799 1.00 63.28 67 VAL A O 1
ATOM 542 N N . ALA A 1 68 ? -11.959 -11.585 39.945 1.00 55.56 68 ALA A N 1
ATOM 543 C CA . ALA A 1 68 ? -10.553 -11.859 39.653 1.00 55.56 68 ALA A CA 1
ATOM 544 C C . ALA A 1 68 ? -10.353 -13.183 38.897 1.00 55.56 68 ALA A C 1
ATOM 546 O O . ALA A 1 68 ? -9.589 -13.220 37.942 1.00 55.56 68 ALA A O 1
ATOM 547 N N . ILE A 1 69 ? -11.074 -14.250 39.263 1.00 59.16 69 ILE A N 1
ATOM 548 C CA . ILE A 1 69 ? -11.003 -15.546 38.567 1.00 59.16 69 ILE A CA 1
ATOM 549 C C . ILE A 1 69 ? -11.544 -15.446 37.137 1.00 59.16 69 ILE A C 1
ATOM 551 O O . ILE A 1 69 ? -10.911 -15.954 36.219 1.00 59.16 69 ILE A O 1
ATOM 555 N N . ILE A 1 70 ? -12.693 -14.792 36.933 1.00 59.44 70 ILE A N 1
ATOM 556 C CA . ILE A 1 70 ? -13.299 -14.638 35.601 1.00 59.44 70 ILE A CA 1
ATOM 557 C C . ILE A 1 70 ? -12.423 -13.749 34.716 1.00 59.44 70 ILE A C 1
ATOM 559 O O . ILE A 1 70 ? -12.193 -14.090 33.559 1.00 59.44 70 ILE A O 1
ATOM 563 N N . ARG A 1 71 ? -11.867 -12.663 35.269 1.00 59.41 71 ARG A N 1
ATOM 564 C CA . ARG A 1 71 ? -10.877 -11.824 34.578 1.00 59.41 71 ARG A CA 1
ATOM 565 C C . ARG A 1 71 ? -9.614 -12.611 34.225 1.00 59.41 71 ARG A C 1
ATOM 567 O O . ARG A 1 71 ? -9.213 -12.568 33.076 1.00 59.41 71 ARG A O 1
ATOM 574 N N . ASN A 1 72 ? -9.066 -13.407 35.147 1.00 49.41 72 ASN A N 1
ATOM 575 C CA . ASN A 1 72 ? -7.927 -14.297 34.875 1.00 49.41 72 ASN A CA 1
ATOM 576 C C . ASN A 1 72 ? -8.235 -15.394 33.847 1.00 49.41 72 ASN A C 1
ATOM 578 O O . ASN A 1 72 ? -7.315 -15.933 33.244 1.00 49.41 72 ASN A O 1
ATOM 582 N N . HIS A 1 73 ? -9.499 -15.788 33.690 1.00 52.78 73 HIS A N 1
ATOM 583 C CA . HIS A 1 73 ? -9.902 -16.768 32.684 1.00 52.78 73 HIS A CA 1
ATOM 584 C C . HIS A 1 73 ? -10.072 -16.119 31.307 1.00 52.78 73 HIS A C 1
ATOM 586 O O . HIS A 1 73 ? -9.641 -16.700 30.322 1.00 52.78 73 HIS A O 1
ATOM 592 N N . MET A 1 74 ? -10.624 -14.900 31.244 1.00 53.31 74 MET A N 1
ATOM 593 C CA . MET A 1 74 ? -10.651 -14.093 30.017 1.00 53.31 74 MET A CA 1
ATOM 594 C C . MET A 1 74 ? -9.246 -13.671 29.566 1.00 53.31 74 MET A C 1
ATOM 596 O O . MET A 1 74 ? -8.990 -13.644 28.375 1.00 53.31 74 MET A O 1
ATOM 600 N N . ALA A 1 75 ? -8.329 -13.421 30.502 1.00 51.50 75 ALA A N 1
ATOM 601 C CA . ALA A 1 75 ? -6.924 -13.109 30.232 1.00 51.50 75 ALA A CA 1
ATOM 602 C C . ALA A 1 75 ? -6.108 -14.284 29.645 1.00 51.50 75 ALA A C 1
ATOM 604 O O . ALA A 1 75 ? -4.931 -14.126 29.345 1.00 51.50 75 ALA A O 1
ATOM 605 N N . ARG A 1 76 ? -6.684 -15.493 29.526 1.00 54.22 76 ARG A N 1
ATOM 606 C CA . ARG A 1 76 ? -5.964 -16.692 29.055 1.00 54.22 76 ARG A CA 1
ATOM 607 C C . ARG A 1 76 ? -6.194 -17.052 27.593 1.00 54.22 76 ARG A C 1
ATOM 609 O O . ARG A 1 76 ? -5.418 -17.858 27.085 1.00 54.22 76 ARG A O 1
ATOM 616 N N . ASP A 1 77 ? -7.212 -16.497 26.943 1.00 67.75 77 ASP A N 1
ATOM 617 C CA . ASP A 1 77 ? -7.416 -16.696 25.510 1.00 67.75 77 ASP A CA 1
ATOM 618 C C . ASP A 1 77 ? -6.990 -15.417 24.776 1.00 67.75 77 ASP A C 1
ATOM 620 O O . ASP A 1 77 ? -7.473 -14.336 25.118 1.00 67.75 77 ASP A O 1
ATOM 624 N N . PRO A 1 78 ? -6.065 -15.509 23.808 1.00 84.81 78 PRO A N 1
ATOM 625 C CA . PRO A 1 78 ? -5.592 -14.338 23.091 1.00 84.81 78 PRO A CA 1
ATOM 626 C C . PRO A 1 78 ? -6.718 -13.721 22.256 1.00 84.81 78 PRO A C 1
ATOM 628 O O . PRO A 1 78 ? -7.484 -14.438 21.611 1.00 84.81 78 PRO A O 1
ATOM 631 N N . PHE A 1 79 ? -6.788 -12.390 22.239 1.00 93.56 79 PHE A N 1
ATOM 632 C CA . PHE A 1 79 ? -7.746 -11.646 21.428 1.00 93.56 79 PHE A CA 1
ATOM 633 C C . PHE A 1 79 ? -7.236 -11.537 19.995 1.00 93.56 79 PHE A C 1
ATOM 635 O O . PHE A 1 79 ? -6.148 -11.018 19.747 1.00 93.56 79 PHE A O 1
ATOM 642 N N . THR A 1 80 ? -8.017 -12.029 19.044 1.00 97.31 80 THR A N 1
ATOM 643 C CA . THR A 1 80 ? -7.606 -12.133 17.643 1.00 97.31 80 THR A CA 1
ATOM 644 C C . THR A 1 80 ? -8.326 -11.122 16.764 1.00 97.31 80 THR A C 1
ATOM 646 O O . THR A 1 80 ? -9.550 -10.987 16.804 1.00 97.31 80 THR A O 1
ATOM 649 N N . VAL A 1 81 ? -7.558 -10.418 15.932 1.00 98.56 81 VAL A N 1
ATOM 650 C CA . VAL A 1 81 ? -8.074 -9.411 15.003 1.00 98.56 81 VAL A CA 1
ATOM 651 C C . VAL A 1 81 ? -7.598 -9.720 13.597 1.00 98.56 81 VAL A C 1
ATOM 653 O O . VAL A 1 81 ? -6.398 -9.763 13.342 1.00 98.56 81 VAL A O 1
ATOM 656 N N . VAL A 1 82 ? -8.533 -9.893 12.668 1.00 98.44 82 VAL A N 1
ATOM 657 C CA . VAL A 1 82 ? -8.209 -9.903 11.238 1.00 98.44 82 VAL A CA 1
ATOM 658 C C . VAL A 1 82 ? -8.209 -8.467 10.731 1.00 98.44 82 VAL A C 1
ATOM 660 O O . VAL A 1 82 ? -9.231 -7.789 10.808 1.00 98.44 82 VAL A O 1
ATOM 663 N N . GLN A 1 83 ? -7.075 -8.015 10.207 1.00 98.38 83 GLN A N 1
ATOM 664 C CA . GLN A 1 83 ? -6.954 -6.765 9.472 1.00 98.38 83 GLN A CA 1
ATOM 665 C C . GLN A 1 83 ? -7.074 -7.050 7.976 1.00 98.38 83 GLN A C 1
ATOM 667 O O . GLN A 1 83 ? -6.189 -7.678 7.402 1.00 98.38 83 GLN A O 1
ATOM 672 N N . LEU A 1 84 ? -8.141 -6.560 7.355 1.00 97.25 84 LEU A N 1
ATOM 673 C CA . LEU A 1 84 ? -8.268 -6.457 5.904 1.00 97.25 84 LEU A CA 1
ATOM 674 C C . LEU A 1 84 ? -7.869 -5.046 5.463 1.00 97.25 84 LEU A C 1
ATOM 676 O O . LEU A 1 84 ? -8.027 -4.093 6.226 1.00 97.25 84 LEU A O 1
ATOM 680 N N . SER A 1 85 ? -7.387 -4.898 4.236 1.00 96.19 85 SER A N 1
ATOM 681 C CA . SER A 1 85 ? -7.052 -3.594 3.670 1.00 96.19 85 SER A CA 1
ATOM 682 C C . SER A 1 85 ? -7.170 -3.615 2.155 1.00 96.19 85 SER A C 1
ATOM 684 O O . SER A 1 85 ? -7.115 -4.695 1.561 1.00 96.19 85 SER A O 1
ATOM 686 N N . ASP A 1 86 ? -7.342 -2.437 1.552 1.00 93.88 86 ASP A N 1
ATOM 687 C CA . ASP A 1 86 ? -7.175 -2.225 0.112 1.00 93.88 86 ASP A CA 1
ATOM 688 C C . ASP A 1 86 ? -7.973 -3.251 -0.703 1.00 93.88 86 ASP A C 1
ATOM 690 O O . ASP A 1 86 ? -7.452 -4.004 -1.537 1.00 93.88 86 ASP A O 1
ATOM 694 N N . LEU A 1 87 ? -9.263 -3.339 -0.369 1.00 92.62 87 LEU A N 1
ATOM 695 C CA . LEU A 1 87 ? -10.186 -4.298 -0.955 1.00 92.62 87 LEU A CA 1
ATOM 696 C C . LEU A 1 87 ? -10.556 -3.898 -2.383 1.00 92.62 87 LEU A C 1
ATOM 698 O O . LEU A 1 87 ? -10.797 -4.784 -3.205 1.00 92.62 87 LEU A O 1
ATOM 702 N N . HIS A 1 88 ? -10.596 -2.591 -2.675 1.00 91.75 88 HIS A N 1
ATOM 703 C CA . HIS A 1 88 ? -10.945 -2.028 -3.986 1.00 91.75 88 HIS A CA 1
ATOM 704 C C . HIS A 1 88 ? -12.198 -2.683 -4.571 1.00 91.75 88 HIS A C 1
ATOM 706 O O . HIS A 1 88 ? -12.239 -3.128 -5.722 1.00 91.75 88 HIS A O 1
ATOM 712 N N . LEU A 1 89 ? -13.231 -2.829 -3.739 1.00 90.62 89 LEU A N 1
ATOM 713 C CA . LEU A 1 89 ? -14.431 -3.544 -4.137 1.00 90.62 89 LEU A CA 1
ATOM 714 C C . LEU A 1 89 ? -15.179 -2.753 -5.210 1.00 90.62 89 LEU A C 1
ATOM 716 O O . LEU A 1 89 ? -15.403 -1.548 -5.085 1.00 90.62 89 LEU A O 1
ATOM 720 N N . ASN A 1 90 ? -15.601 -3.459 -6.256 1.00 87.44 90 ASN A N 1
ATOM 721 C CA . ASN A 1 90 ? -16.444 -2.912 -7.302 1.00 87.44 90 ASN A CA 1
ATOM 722 C C . ASN A 1 90 ? -17.560 -3.922 -7.627 1.00 87.44 90 ASN A C 1
ATOM 724 O O . ASN A 1 90 ? -17.258 -5.014 -8.115 1.00 87.44 90 ASN A O 1
ATOM 728 N N . PRO A 1 91 ? -18.847 -3.584 -7.403 1.00 85.44 91 PRO A N 1
ATOM 729 C CA . PRO A 1 91 ? -19.961 -4.505 -7.652 1.00 85.44 91 PRO A CA 1
ATOM 730 C C . PRO A 1 91 ? -20.080 -4.932 -9.120 1.00 85.44 91 PRO A C 1
ATOM 732 O O . PRO A 1 91 ? -20.706 -5.945 -9.423 1.00 85.44 91 PRO A O 1
ATOM 735 N N . LYS A 1 92 ? -19.491 -4.159 -10.039 1.00 83.88 92 LYS A N 1
ATOM 736 C CA . LYS A 1 92 ? -19.515 -4.402 -11.485 1.00 83.88 92 LYS A CA 1
ATOM 737 C C . LYS A 1 92 ? -18.381 -5.337 -11.934 1.00 83.88 92 LYS A C 1
ATOM 739 O O . LYS A 1 92 ? -18.346 -5.726 -13.098 1.00 83.88 92 LYS A O 1
ATOM 744 N N . VAL A 1 93 ? -17.458 -5.700 -11.038 1.00 81.56 93 VAL A N 1
ATOM 745 C CA . VAL A 1 93 ? -16.284 -6.531 -11.336 1.00 81.56 93 VAL A CA 1
ATOM 746 C C . VAL A 1 93 ? -16.424 -7.885 -10.640 1.00 81.56 93 VAL A C 1
ATOM 748 O O . VAL A 1 93 ? -16.329 -7.983 -9.418 1.00 81.56 93 VAL A O 1
ATOM 751 N N . GLN A 1 94 ? -16.591 -8.955 -11.425 1.00 81.38 94 GLN A N 1
ATOM 752 C CA . GLN A 1 94 ? -16.780 -10.323 -10.912 1.00 81.38 94 GLN A CA 1
ATOM 753 C C . GLN A 1 94 ? -15.668 -10.749 -9.941 1.00 81.38 94 GLN A C 1
ATOM 755 O O . GLN A 1 94 ? -15.926 -11.371 -8.913 1.00 81.38 94 GLN A O 1
ATOM 760 N N . ARG A 1 95 ? -14.433 -10.327 -10.216 1.00 79.12 95 ARG A N 1
ATOM 761 C CA . ARG A 1 95 ? -13.273 -10.632 -9.380 1.00 79.12 95 ARG A CA 1
ATOM 762 C C . ARG A 1 95 ? -13.406 -10.116 -7.944 1.00 79.12 95 ARG A C 1
ATOM 764 O O . ARG A 1 95 ? -12.998 -10.817 -7.024 1.00 79.12 95 ARG A O 1
ATOM 771 N N . SER A 1 96 ? -14.027 -8.953 -7.719 1.00 83.44 96 SER A N 1
ATOM 772 C CA . SER A 1 96 ? -14.296 -8.458 -6.359 1.00 83.44 96 SER A CA 1
ATOM 773 C C . SER A 1 96 ? -15.213 -9.416 -5.588 1.00 83.44 96 SER A C 1
ATOM 775 O O . SER A 1 96 ? -14.978 -9.687 -4.410 1.00 83.44 96 SER A O 1
ATOM 777 N N . ILE A 1 97 ? -16.225 -9.980 -6.256 1.00 84.62 97 ILE A N 1
ATOM 778 C CA . ILE A 1 97 ? -17.175 -10.939 -5.671 1.00 84.62 97 ILE A CA 1
ATOM 779 C C . ILE A 1 97 ? -16.465 -12.252 -5.318 1.00 84.62 97 ILE A C 1
ATOM 781 O O . ILE A 1 97 ? -16.648 -12.793 -4.221 1.00 84.62 97 ILE A O 1
ATOM 785 N N . ASP A 1 98 ? -15.623 -12.743 -6.225 1.00 83.56 98 ASP A N 1
ATOM 786 C CA . ASP A 1 98 ? -14.884 -13.989 -6.036 1.00 83.56 98 ASP A CA 1
ATOM 787 C C . ASP A 1 98 ? -13.876 -13.859 -4.884 1.00 83.56 98 ASP A C 1
ATOM 789 O O . ASP A 1 98 ? -13.836 -14.726 -4.004 1.00 83.56 98 ASP A O 1
ATOM 793 N N . CYS A 1 99 ? -13.129 -12.748 -4.814 1.00 82.94 99 CYS A N 1
ATOM 794 C CA . CYS A 1 99 ? -12.215 -12.455 -3.706 1.00 82.94 99 CYS A CA 1
ATOM 795 C C . CYS A 1 99 ? -12.945 -12.426 -2.354 1.00 82.94 99 CYS A C 1
ATOM 797 O O . CYS A 1 99 ? -12.501 -13.065 -1.398 1.00 82.94 99 CYS A O 1
ATOM 799 N N . LEU A 1 100 ? -14.102 -11.757 -2.271 1.00 88.88 100 LEU A N 1
ATOM 800 C CA . LEU A 1 100 ? -14.919 -11.705 -1.052 1.00 88.88 100 LEU A CA 1
ATOM 801 C C . LEU A 1 100 ? -15.391 -13.092 -0.596 1.00 88.88 100 LEU A C 1
ATOM 803 O O . LEU A 1 100 ? -15.444 -13.371 0.603 1.00 88.88 100 LEU A O 1
ATOM 807 N N . SER A 1 101 ? -15.731 -13.979 -1.534 1.00 88.00 101 SER A N 1
ATOM 808 C CA . SER A 1 101 ? -16.129 -15.355 -1.220 1.00 88.00 101 SER A CA 1
ATOM 809 C C . SER A 1 101 ? -14.994 -16.143 -0.552 1.00 88.00 101 SER A C 1
ATOM 811 O O . SER A 1 101 ? -15.181 -16.708 0.531 1.00 88.00 101 SER A O 1
ATOM 813 N N . HIS A 1 102 ? -13.798 -16.112 -1.146 1.00 86.25 102 HIS A N 1
ATOM 814 C CA . HIS A 1 102 ? -12.606 -16.773 -0.606 1.00 86.25 102 HIS A CA 1
ATOM 815 C C . HIS A 1 102 ? -12.202 -16.194 0.754 1.00 86.25 102 HIS A C 1
ATOM 817 O O . HIS A 1 102 ? -11.905 -16.940 1.692 1.00 86.25 102 HIS A O 1
ATOM 823 N N . LEU A 1 103 ? -12.263 -14.868 0.891 1.00 89.44 103 LEU A N 1
ATOM 824 C CA . LEU A 1 103 ? -12.012 -14.176 2.148 1.00 89.44 103 LEU A CA 1
ATOM 825 C C . LEU A 1 103 ? -12.950 -14.637 3.256 1.00 89.44 103 LEU A C 1
ATOM 827 O O . LEU A 1 103 ? -12.485 -15.023 4.326 1.00 89.44 103 LEU A O 1
ATOM 831 N N . ARG A 1 104 ? -14.263 -14.659 3.004 1.00 92.00 104 ARG A N 1
ATOM 832 C CA . ARG A 1 104 ? -15.242 -15.120 3.997 1.00 92.00 104 ARG A CA 1
ATOM 833 C C . ARG A 1 104 ? -14.965 -16.543 4.452 1.00 92.00 104 ARG A C 1
ATOM 835 O O . ARG A 1 104 ? -15.075 -16.827 5.642 1.00 92.00 104 ARG A O 1
ATOM 842 N N . GLN A 1 105 ? -14.571 -17.429 3.538 1.00 90.12 105 GLN A N 1
ATOM 843 C CA . GLN A 1 105 ? -14.207 -18.797 3.896 1.00 90.12 105 GLN A CA 1
ATOM 844 C C . GLN A 1 105 ? -12.976 -18.834 4.812 1.00 90.12 105 GLN A C 1
ATOM 846 O O . GLN A 1 105 ? -13.000 -19.511 5.841 1.00 90.12 105 GLN A O 1
ATOM 851 N N . ARG A 1 106 ? -11.907 -18.106 4.463 1.00 91.50 106 ARG A N 1
ATOM 852 C CA . ARG A 1 106 ? -10.656 -18.085 5.239 1.00 91.50 106 ARG A CA 1
ATOM 853 C C . ARG A 1 106 ? -10.838 -17.416 6.600 1.00 91.50 106 ARG A C 1
ATOM 855 O O . ARG A 1 106 ? -10.458 -17.998 7.613 1.00 91.50 106 ARG A O 1
ATOM 862 N N . VAL A 1 107 ? -11.486 -16.254 6.646 1.00 93.69 107 VAL A N 1
ATOM 863 C CA . VAL A 1 107 ? -11.802 -15.545 7.894 1.00 93.69 107 VAL A CA 1
ATOM 864 C C . VAL A 1 107 ? -12.749 -16.372 8.764 1.00 93.69 107 VAL A C 1
ATOM 866 O O . VAL A 1 107 ? -12.516 -16.503 9.962 1.00 93.69 107 VAL A O 1
ATOM 869 N N . GLY A 1 108 ? -13.763 -17.012 8.175 1.00 92.94 108 GLY A N 1
ATOM 870 C CA . GLY A 1 108 ? -14.672 -17.905 8.894 1.00 92.94 108 GLY A CA 1
ATOM 871 C C . GLY A 1 108 ? -13.978 -19.138 9.485 1.00 92.94 108 GLY A C 1
ATOM 872 O O . GLY A 1 108 ? -14.328 -19.565 10.583 1.00 92.94 108 GLY A O 1
ATOM 873 N N . ALA A 1 109 ? -12.972 -19.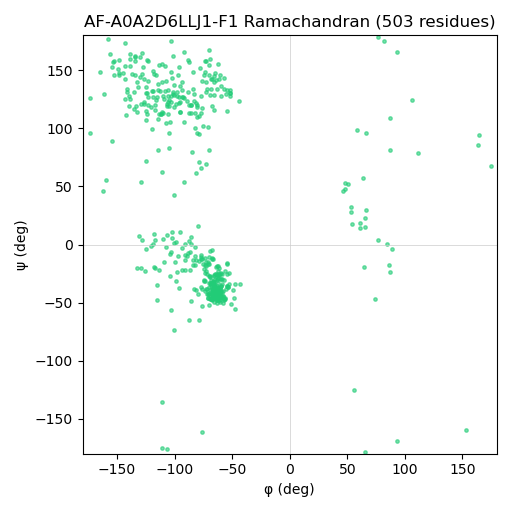688 8.797 1.00 92.38 109 ALA A N 1
ATOM 874 C CA . ALA A 1 109 ? -12.167 -20.803 9.302 1.00 92.38 109 ALA A CA 1
ATOM 875 C C . ALA A 1 109 ? -11.247 -20.399 10.468 1.00 92.38 109 ALA A C 1
ATOM 877 O O . ALA A 1 109 ? -11.007 -21.213 11.361 1.00 92.38 109 ALA A O 1
ATOM 878 N N . ILE A 1 110 ? -10.752 -19.157 10.471 1.00 94.38 110 ILE A N 1
ATOM 879 C CA . ILE A 1 110 ? -9.987 -18.585 11.589 1.00 94.38 110 ILE A CA 1
ATOM 880 C C . ILE A 1 110 ? -10.913 -18.319 12.782 1.00 94.38 110 ILE A C 1
ATOM 882 O O . ILE A 1 110 ? -10.581 -18.683 13.909 1.00 94.38 110 ILE A O 1
ATOM 886 N N . GLY A 1 111 ? -12.080 -17.722 12.523 1.00 94.06 111 GLY A N 1
ATOM 887 C CA . GLY A 1 111 ? -13.047 -17.314 13.539 1.00 94.06 111 GLY A CA 1
ATOM 888 C C . GLY A 1 111 ? -12.508 -16.232 14.483 1.00 94.06 111 GLY A C 1
ATOM 889 O O . GLY A 1 111 ? -12.478 -16.487 15.687 1.00 94.06 111 GLY A O 1
ATOM 890 N N . PRO A 1 112 ? -12.064 -15.065 13.971 1.00 96.62 112 PRO A N 1
ATOM 891 C CA . PRO A 1 112 ? -11.486 -14.013 14.803 1.00 96.62 112 PRO A CA 1
ATOM 892 C C . PRO A 1 112 ? -12.527 -13.339 15.705 1.00 96.62 112 PRO A C 1
ATOM 894 O O . PRO A 1 112 ? -13.730 -13.356 15.422 1.00 96.62 112 PRO A O 1
ATOM 897 N N . ASP A 1 113 ? -12.054 -12.683 16.764 1.00 97.12 113 ASP A N 1
ATOM 898 C CA . ASP A 1 113 ? -12.905 -11.922 17.684 1.00 97.12 113 ASP A CA 1
ATOM 899 C C . ASP A 1 113 ? -13.375 -10.588 17.082 1.00 97.12 113 ASP A C 1
ATOM 901 O O . ASP A 1 113 ? -14.473 -10.111 17.394 1.00 97.12 113 ASP A O 1
ATOM 905 N N . LEU A 1 114 ? -12.546 -9.985 16.225 1.00 98.19 114 LEU A N 1
ATOM 906 C CA . LEU A 1 114 ? -12.799 -8.707 15.562 1.00 98.19 114 LEU A CA 1
ATOM 907 C C . LEU A 1 114 ? -12.226 -8.705 14.137 1.00 98.19 114 LEU A C 1
ATOM 909 O O . LEU A 1 114 ? -11.180 -9.294 13.864 1.00 98.19 114 LEU A O 1
ATOM 913 N N . MET A 1 115 ? -12.894 -7.991 13.237 1.00 98.31 115 MET A N 1
ATOM 914 C CA . MET A 1 115 ? -12.378 -7.629 11.921 1.00 98.31 115 MET A CA 1
ATOM 915 C C . MET A 1 115 ? -12.157 -6.113 11.862 1.00 98.31 115 MET A C 1
ATOM 917 O O . MET A 1 115 ? -13.028 -5.338 12.251 1.00 98.31 115 MET A O 1
ATOM 921 N N . VAL A 1 116 ? -10.999 -5.675 11.381 1.00 98.69 116 VAL A N 1
ATOM 922 C CA . VAL A 1 116 ? -10.706 -4.262 11.120 1.00 98.69 116 VAL A CA 1
ATOM 923 C C . VAL A 1 116 ? -10.395 -4.103 9.639 1.00 98.69 116 VAL A C 1
ATOM 925 O O . VAL A 1 116 ? -9.606 -4.871 9.102 1.00 98.69 116 VAL A O 1
ATOM 928 N N . VAL A 1 117 ? -11.006 -3.122 8.980 1.00 98.50 117 VAL A N 1
ATOM 929 C CA . VAL A 1 117 ? -10.743 -2.801 7.573 1.00 98.50 117 VAL A CA 1
ATOM 930 C C . VAL A 1 117 ? -10.048 -1.443 7.494 1.00 98.50 117 VAL A C 1
ATOM 932 O O . VAL A 1 117 ? -10.643 -0.425 7.852 1.00 98.50 117 VAL A O 1
ATOM 935 N N . THR A 1 118 ? -8.779 -1.431 7.079 1.00 98.31 118 THR A N 1
ATOM 936 C CA . THR A 1 118 ? -7.911 -0.240 7.058 1.00 98.31 118 THR A CA 1
ATOM 937 C C . THR A 1 118 ? -7.945 0.508 5.726 1.00 98.31 118 THR A C 1
ATOM 939 O O . THR A 1 118 ? -6.900 0.791 5.153 1.00 98.31 118 THR A O 1
ATOM 942 N N . GLY A 1 119 ? -9.141 0.875 5.266 1.00 96.75 119 GLY A N 1
ATOM 943 C CA . GLY A 1 119 ? -9.351 1.743 4.103 1.00 96.75 119 GLY A CA 1
ATOM 944 C C . GLY A 1 119 ? -9.285 1.067 2.739 1.00 96.75 119 GLY A C 1
ATOM 945 O O . GLY A 1 119 ? -9.048 -0.138 2.633 1.00 96.75 119 GLY A O 1
ATOM 946 N N . ASP A 1 120 ? -9.575 1.879 1.723 1.00 96.44 120 ASP A N 1
ATOM 947 C CA . ASP A 1 120 ? -9.792 1.509 0.324 1.00 96.44 120 ASP A CA 1
ATOM 948 C C . ASP A 1 120 ? -10.748 0.324 0.201 1.00 96.44 120 ASP A C 1
ATOM 950 O O . ASP A 1 120 ? -10.473 -0.721 -0.398 1.00 96.44 120 ASP A O 1
ATOM 954 N N . VAL A 1 121 ? -11.906 0.485 0.845 1.00 96.38 121 VAL A N 1
ATOM 955 C CA . VAL A 1 121 ? -12.974 -0.515 0.821 1.00 96.38 121 VAL A CA 1
ATOM 956 C C . VAL A 1 121 ? -13.541 -0.637 -0.584 1.00 96.38 121 VAL A C 1
ATOM 958 O O . VAL A 1 121 ? -13.814 -1.739 -1.055 1.00 96.38 121 VAL A O 1
ATOM 961 N N . THR A 1 122 ? -13.708 0.492 -1.260 1.00 93.38 122 THR A N 1
ATOM 962 C CA . THR A 1 122 ? -14.240 0.591 -2.618 1.00 93.38 122 THR A CA 1
ATOM 963 C C . THR A 1 122 ? -13.172 1.094 -3.578 1.00 93.38 122 THR A C 1
ATOM 965 O O . THR A 1 122 ? -12.239 1.777 -3.175 1.00 93.38 122 THR A O 1
ATOM 968 N N . ASN A 1 123 ? -13.298 0.749 -4.861 1.00 87.25 123 ASN A N 1
ATOM 969 C CA . ASN A 1 123 ? -12.316 1.153 -5.873 1.00 87.25 123 ASN A CA 1
ATOM 970 C C . ASN A 1 123 ? -12.344 2.662 -6.189 1.00 87.25 123 ASN A C 1
ATOM 972 O O . ASN A 1 123 ? -11.354 3.196 -6.674 1.00 87.25 123 ASN A O 1
ATOM 976 N N . ASP A 1 124 ? -13.484 3.335 -6.017 1.00 85.06 124 ASP A N 1
ATOM 977 C CA . ASP A 1 124 ? -13.649 4.766 -6.334 1.00 85.06 124 ASP A CA 1
ATOM 978 C C . ASP A 1 124 ? -14.901 5.340 -5.639 1.00 85.06 124 ASP A C 1
ATOM 980 O O . ASP A 1 124 ? -15.766 5.967 -6.254 1.00 85.06 124 ASP A O 1
ATOM 984 N N . GLY A 1 125 ? -15.069 5.032 -4.351 1.00 85.31 125 GLY A N 1
ATOM 985 C CA . GLY A 1 125 ? -16.285 5.306 -3.583 1.00 85.31 125 GLY A CA 1
ATOM 986 C C . GLY A 1 125 ? -16.664 6.780 -3.499 1.00 85.31 125 GLY A C 1
ATOM 987 O O . GLY A 1 125 ? -17.852 7.096 -3.479 1.00 85.31 125 GLY A O 1
ATOM 988 N N . PHE A 1 126 ? -15.690 7.696 -3.538 1.00 86.25 126 PHE A N 1
ATOM 989 C CA . PHE A 1 126 ? -15.990 9.132 -3.549 1.00 86.25 126 PHE A CA 1
ATOM 990 C C . PHE A 1 126 ? -16.605 9.600 -4.879 1.00 86.25 126 PHE A C 1
ATOM 992 O O . PHE A 1 126 ? -17.203 10.676 -4.922 1.00 86.25 126 PHE A O 1
ATOM 999 N N . ARG A 1 127 ? -16.492 8.805 -5.956 1.00 85.38 127 ARG A N 1
ATOM 1000 C CA . ARG A 1 127 ? -17.143 9.053 -7.255 1.00 85.38 127 ARG A CA 1
ATOM 1001 C C . ARG A 1 127 ? -18.359 8.160 -7.509 1.00 85.38 127 ARG A C 1
ATOM 1003 O O . ARG A 1 127 ? -19.255 8.574 -8.239 1.00 85.38 127 ARG A O 1
ATOM 1010 N N . ASP A 1 128 ? -18.402 6.965 -6.920 1.00 86.25 128 ASP A N 1
ATOM 1011 C CA . ASP A 1 128 ? -19.502 5.994 -7.018 1.00 86.25 128 ASP A CA 1
ATOM 1012 C C . ASP A 1 128 ? -19.992 5.605 -5.612 1.00 86.25 128 ASP A C 1
ATOM 1014 O O . ASP A 1 128 ? -19.746 4.499 -5.124 1.00 86.25 128 ASP A O 1
ATOM 1018 N N . THR A 1 129 ? -20.680 6.527 -4.932 1.00 85.00 129 THR A N 1
ATOM 1019 C CA . THR A 1 129 ? -21.132 6.346 -3.538 1.00 85.00 129 THR A CA 1
ATOM 1020 C C . THR A 1 129 ? -22.117 5.188 -3.361 1.00 85.00 129 THR A C 1
ATOM 1022 O O . THR A 1 129 ? -22.211 4.620 -2.273 1.00 85.00 129 THR A O 1
ATOM 1025 N N . ASP A 1 130 ? -22.817 4.783 -4.427 1.00 85.88 130 ASP A N 1
ATOM 1026 C CA . ASP A 1 130 ? -23.718 3.622 -4.415 1.00 85.88 130 ASP A CA 1
ATOM 1027 C C . ASP A 1 130 ? -22.955 2.319 -4.113 1.00 85.88 130 ASP A C 1
ATOM 1029 O O . ASP A 1 130 ? -23.512 1.366 -3.553 1.00 85.88 130 ASP A O 1
ATOM 1033 N N . SER A 1 131 ? -21.652 2.283 -4.421 1.00 89.44 131 SER A N 1
ATOM 1034 C CA . SER A 1 131 ? -20.782 1.147 -4.117 1.00 89.44 131 SER A CA 1
ATOM 1035 C C . SER A 1 131 ? -20.590 0.918 -2.613 1.00 89.44 131 SER A C 1
ATOM 1037 O O . SER A 1 131 ? -20.394 -0.231 -2.209 1.00 89.44 131 SER A O 1
ATOM 1039 N N . PHE A 1 132 ? -20.724 1.949 -1.765 1.00 94.38 132 PHE A N 1
ATOM 1040 C CA . PHE A 1 132 ? -20.567 1.803 -0.316 1.00 94.38 132 PHE A CA 1
ATOM 1041 C C . PHE A 1 132 ? -21.632 0.903 0.297 1.00 94.38 132 PHE A C 1
ATOM 1043 O O . PHE A 1 132 ? -21.302 0.043 1.111 1.00 94.38 132 PHE A O 1
ATOM 1050 N N . ALA A 1 133 ? -22.901 1.076 -0.084 1.00 93.56 133 ALA A N 1
ATOM 1051 C CA . ALA A 1 133 ? -23.996 0.296 0.489 1.00 93.56 133 ALA A CA 1
ATOM 1052 C C . ALA A 1 133 ? -23.835 -1.196 0.164 1.00 93.56 133 ALA A C 1
ATOM 1054 O O . ALA A 1 133 ? -24.007 -2.058 1.029 1.00 93.56 133 ALA A O 1
ATOM 1055 N N . TRP A 1 134 ? -23.435 -1.497 -1.074 1.00 94.62 134 TRP A N 1
ATOM 1056 C CA . TRP A 1 134 ? -23.121 -2.859 -1.485 1.00 94.62 134 TRP A CA 1
ATOM 1057 C C . TRP A 1 134 ? -21.883 -3.411 -0.761 1.00 94.62 134 TRP A C 1
ATOM 1059 O O . TRP A 1 134 ? -21.931 -4.524 -0.237 1.00 94.62 134 TRP A O 1
ATOM 1069 N N . ALA A 1 135 ? -20.800 -2.636 -0.665 1.00 95.38 135 ALA A N 1
ATOM 1070 C CA . ALA A 1 135 ? -19.584 -3.060 0.023 1.00 95.38 135 ALA A CA 1
ATOM 1071 C C . ALA A 1 135 ? -19.833 -3.328 1.517 1.00 95.38 135 ALA A C 1
ATOM 1073 O O . ALA A 1 135 ? -19.446 -4.384 2.021 1.00 95.38 135 ALA A O 1
ATOM 1074 N N . ARG A 1 136 ? -20.556 -2.437 2.213 1.00 95.69 136 ARG A N 1
ATOM 1075 C CA . ARG A 1 136 ? -20.981 -2.637 3.608 1.00 95.69 136 ARG A CA 1
ATOM 1076 C C . ARG A 1 136 ? -21.785 -3.928 3.749 1.00 95.69 136 ARG A C 1
ATOM 1078 O O . ARG A 1 136 ? -21.476 -4.729 4.630 1.00 95.69 136 ARG A O 1
ATOM 1085 N N . HIS A 1 137 ? -22.753 -4.167 2.863 1.00 95.25 137 HIS A N 1
ATOM 1086 C CA . HIS A 1 137 ? -23.532 -5.405 2.867 1.00 95.25 137 HIS A CA 1
ATOM 1087 C C . HIS A 1 137 ? -22.642 -6.651 2.720 1.00 95.25 137 HIS A C 1
ATOM 1089 O O . HIS A 1 137 ? -22.799 -7.622 3.460 1.00 95.25 137 HIS A O 1
ATOM 1095 N N . GLU A 1 138 ? -21.671 -6.636 1.805 1.00 95.19 138 GLU A N 1
ATOM 1096 C CA . GLU A 1 138 ? -20.753 -7.762 1.612 1.00 95.19 138 GLU A CA 1
ATOM 1097 C C . GLU A 1 138 ? -19.827 -8.007 2.813 1.00 95.19 138 GLU A C 1
ATOM 1099 O O . GLU A 1 138 ? -19.548 -9.169 3.138 1.00 95.19 138 GLU A O 1
ATOM 1104 N N . LEU A 1 139 ? -19.389 -6.942 3.492 1.00 95.44 139 LEU A N 1
ATOM 1105 C CA . LEU A 1 139 ? -18.582 -7.019 4.712 1.00 95.44 139 LEU A CA 1
ATOM 1106 C C . LEU A 1 139 ? -19.386 -7.556 5.908 1.00 95.44 139 LEU A C 1
ATOM 1108 O O . LEU A 1 139 ? -18.894 -8.402 6.655 1.00 95.44 139 LEU A O 1
ATOM 1112 N N . GLU A 1 140 ? -20.653 -7.164 6.060 1.00 95.56 140 GLU A N 1
ATOM 1113 C CA . GLU A 1 140 ? -21.533 -7.678 7.123 1.00 95.56 140 GLU A CA 1
ATOM 1114 C C . GLU A 1 140 ? -21.735 -9.203 7.028 1.00 95.56 140 GLU A C 1
ATOM 1116 O O . GLU A 1 140 ? -21.871 -9.897 8.043 1.00 95.56 140 GLU A O 1
ATOM 1121 N N . ARG A 1 141 ? -21.667 -9.764 5.813 1.00 96.19 141 ARG A N 1
ATOM 1122 C CA . ARG A 1 141 ? -21.791 -11.211 5.561 1.00 96.19 141 ARG A CA 1
ATOM 1123 C C . ARG A 1 141 ? -20.630 -12.049 6.104 1.00 96.19 141 ARG A C 1
ATOM 1125 O O . ARG A 1 141 ? -20.765 -13.271 6.154 1.00 96.19 141 ARG A O 1
ATOM 1132 N N . PHE A 1 142 ? -19.518 -11.447 6.536 1.00 95.88 142 PHE A N 1
ATOM 1133 C CA . PHE A 1 142 ? -18.472 -12.173 7.273 1.00 95.88 142 PHE A CA 1
ATOM 1134 C C . PHE A 1 142 ? -18.976 -12.667 8.633 1.00 95.88 142 PHE A C 1
ATOM 1136 O O . PHE A 1 142 ? -18.458 -13.646 9.167 1.00 95.88 142 PHE A O 1
ATOM 1143 N N . GLY A 1 143 ? -19.994 -12.009 9.203 1.00 94.69 143 GLY A N 1
ATOM 1144 C CA . GLY A 1 143 ? -20.557 -12.394 10.492 1.00 94.69 143 GLY A CA 1
ATOM 1145 C C . GLY A 1 143 ? -19.583 -12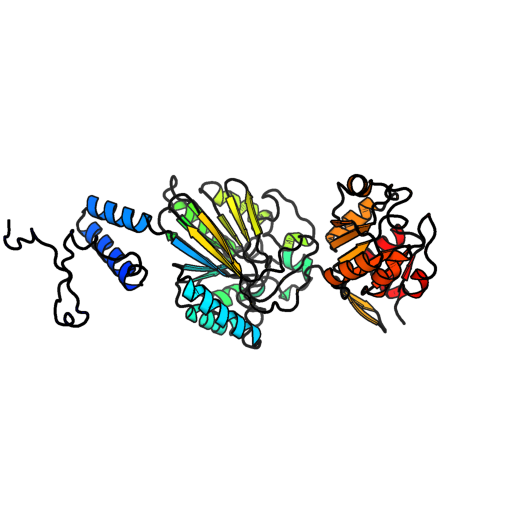.217 11.662 1.00 94.69 143 GLY A C 1
ATOM 1146 O O . GLY A 1 143 ? -19.767 -12.856 12.695 1.00 94.69 143 GLY A O 1
ATOM 1147 N N . VAL A 1 144 ? -18.570 -11.361 11.529 1.00 95.50 144 VAL A N 1
ATOM 1148 C CA . VAL A 1 144 ? -17.612 -10.986 12.583 1.00 95.50 144 VAL A CA 1
ATOM 1149 C C . VAL A 1 144 ? -17.880 -9.525 12.968 1.00 95.50 144 VAL A C 1
ATOM 1151 O O . VAL A 1 144 ? -18.170 -8.731 12.073 1.00 95.50 144 VAL A O 1
ATOM 1154 N N . PRO A 1 145 ? -17.822 -9.134 14.259 1.00 96.75 145 PRO A N 1
ATOM 1155 C CA . PRO A 1 145 ? -17.848 -7.719 14.630 1.00 96.75 145 PRO A CA 1
ATOM 1156 C C . PRO A 1 145 ? -16.784 -6.946 13.845 1.00 96.75 145 PRO A C 1
ATOM 1158 O O . PRO A 1 145 ? -15.639 -7.392 13.793 1.00 96.75 145 PRO A O 1
ATOM 1161 N N . MET A 1 146 ? -17.153 -5.821 13.228 1.00 96.56 146 MET A N 1
ATOM 1162 C CA . MET A 1 146 ? -16.244 -5.099 12.341 1.00 96.56 146 MET A CA 1
ATOM 1163 C C . MET A 1 146 ? -16.122 -3.618 12.671 1.00 96.56 146 MET A C 1
ATOM 1165 O O . MET A 1 146 ? -17.093 -2.975 13.070 1.00 96.56 146 MET A O 1
ATOM 1169 N N . HIS A 1 147 ? -14.930 -3.084 12.433 1.00 98.38 147 HIS A N 1
ATOM 1170 C CA . HIS A 1 147 ? -14.690 -1.654 12.332 1.00 98.38 147 HIS A CA 1
ATOM 1171 C C . HIS A 1 147 ? -13.987 -1.331 11.019 1.00 98.38 147 HIS A C 1
ATOM 1173 O O . HIS A 1 147 ? -13.123 -2.077 10.569 1.00 98.38 147 HIS A O 1
ATOM 1179 N N . VAL A 1 148 ? -14.358 -0.209 10.417 1.00 98.31 148 VAL A N 1
ATOM 1180 C CA . VAL A 1 148 ? -13.878 0.219 9.104 1.00 98.31 148 VAL A CA 1
ATOM 1181 C C . VAL A 1 148 ? -13.442 1.676 9.227 1.00 98.31 148 VAL A C 1
ATOM 1183 O O . VAL A 1 148 ? -14.128 2.475 9.864 1.00 98.31 148 VAL A O 1
ATOM 1186 N N . VAL A 1 149 ? -12.292 2.011 8.651 1.00 98.56 149 VAL A N 1
ATOM 1187 C CA . VAL A 1 149 ? -11.843 3.394 8.426 1.00 98.56 149 VAL A CA 1
ATOM 1188 C C . VAL A 1 149 ? -11.688 3.612 6.919 1.00 98.56 149 VAL A C 1
ATOM 1190 O O . VAL A 1 149 ? -11.393 2.638 6.228 1.00 98.56 149 VAL A O 1
ATOM 1193 N N . PRO A 1 150 ? -11.898 4.830 6.395 1.00 98.25 150 PRO A N 1
ATOM 1194 C CA . PRO A 1 150 ? -11.804 5.086 4.959 1.00 98.25 150 PRO A CA 1
ATOM 1195 C C . PRO A 1 150 ? -10.355 5.190 4.469 1.00 98.25 150 PRO A C 1
ATOM 1197 O O . PRO A 1 150 ? -9.465 5.628 5.207 1.00 98.25 150 PRO A O 1
ATOM 1200 N N . GLY A 1 151 ? -10.142 4.838 3.200 1.00 97.12 151 GLY A N 1
ATOM 1201 C CA . GLY A 1 151 ? -8.927 5.154 2.444 1.00 97.12 151 GLY A CA 1
ATOM 1202 C C . GLY A 1 151 ? -9.143 6.250 1.401 1.00 97.12 151 GLY A C 1
ATOM 1203 O O . GLY A 1 151 ? -10.215 6.863 1.340 1.00 97.12 151 GLY A O 1
ATOM 1204 N N . ASN A 1 152 ? -8.118 6.559 0.607 1.00 93.94 152 ASN A N 1
ATOM 1205 C CA . ASN A 1 152 ? -8.226 7.632 -0.385 1.00 93.94 152 ASN A CA 1
ATOM 1206 C C . ASN A 1 152 ? -9.114 7.282 -1.580 1.00 93.94 152 ASN A C 1
ATOM 1208 O O . ASN A 1 152 ? -9.675 8.196 -2.178 1.00 93.94 152 ASN A O 1
ATOM 1212 N N . HIS A 1 153 ? -9.285 6.007 -1.923 1.00 92.44 153 HIS A N 1
ATOM 1213 C CA . HIS A 1 153 ? -10.275 5.603 -2.924 1.00 92.44 153 HIS A CA 1
ATOM 1214 C C . HIS A 1 153 ? -11.707 5.699 -2.393 1.00 92.44 153 HIS A C 1
ATOM 1216 O O . HIS A 1 153 ? -12.647 5.793 -3.178 1.00 92.44 153 HIS A O 1
ATOM 1222 N N . ASP A 1 154 ? -11.888 5.751 -1.072 1.00 96.19 154 ASP A N 1
ATOM 1223 C CA . ASP A 1 154 ? -13.204 5.925 -0.467 1.00 96.19 154 ASP A CA 1
ATOM 1224 C C . ASP A 1 154 ? -13.591 7.401 -0.348 1.00 96.19 154 ASP A C 1
ATOM 1226 O O . ASP A 1 154 ? -14.693 7.768 -0.729 1.00 96.19 154 ASP A O 1
ATOM 1230 N N . VAL A 1 155 ? -12.715 8.268 0.176 1.00 95.81 155 VAL A N 1
ATOM 1231 C CA . VAL A 1 155 ? -13.084 9.671 0.472 1.00 95.81 155 VAL A CA 1
ATOM 1232 C C . VAL A 1 155 ? -12.251 10.722 -0.264 1.00 95.81 155 VAL A C 1
ATOM 1234 O O . VAL A 1 155 ? -12.528 11.914 -0.131 1.00 95.81 155 VAL A O 1
ATOM 1237 N N . GLY A 1 156 ? -11.270 10.311 -1.066 1.00 91.56 156 GLY A N 1
ATOM 1238 C CA . GLY A 1 156 ? -10.252 11.175 -1.669 1.00 91.56 156 GLY A CA 1
ATOM 1239 C C . GLY A 1 156 ? -8.981 11.268 -0.818 1.00 91.56 156 GLY A C 1
ATOM 1240 O O . GLY A 1 156 ? -8.972 10.893 0.356 1.00 91.56 156 GLY A O 1
ATOM 1241 N N . ALA A 1 157 ? -7.898 11.784 -1.404 1.00 86.88 157 ALA A N 1
ATOM 1242 C CA . ALA A 1 157 ? -6.616 11.987 -0.720 1.00 86.88 157 ALA A CA 1
ATOM 1243 C C . ALA A 1 157 ? -6.413 13.455 -0.313 1.00 86.88 157 ALA A C 1
ATOM 1245 O O . ALA A 1 157 ? -7.029 14.367 -0.867 1.00 86.88 157 ALA A O 1
ATOM 1246 N N . ALA A 1 158 ? -5.497 13.724 0.619 1.00 82.50 158 ALA A N 1
ATOM 1247 C CA . ALA A 1 158 ? -5.100 15.099 0.922 1.00 82.50 158 ALA A CA 1
ATOM 1248 C C . ALA A 1 158 ? -4.588 15.809 -0.348 1.00 82.50 158 ALA A C 1
ATOM 1250 O O . ALA A 1 158 ? -3.746 15.270 -1.066 1.00 82.50 158 ALA A O 1
ATOM 1251 N N . ALA A 1 159 ? -5.045 17.041 -0.602 1.00 76.00 159 ALA A N 1
ATOM 1252 C CA . ALA A 1 159 ? -4.751 17.773 -1.841 1.00 76.00 159 ALA A CA 1
ATOM 1253 C C . ALA A 1 159 ? -3.248 17.898 -2.146 1.00 76.00 159 ALA A C 1
ATOM 1255 O O . ALA A 1 159 ? -2.826 17.835 -3.299 1.00 76.00 159 ALA A O 1
ATOM 1256 N N . VAL A 1 160 ? -2.422 18.056 -1.106 1.00 70.44 160 VAL A N 1
ATOM 1257 C CA . VAL A 1 160 ? -0.959 18.098 -1.245 1.00 70.44 160 VAL A CA 1
ATOM 1258 C C . VAL A 1 160 ? -0.395 16.783 -1.790 1.00 70.44 160 VAL A C 1
ATOM 1260 O O . VAL A 1 160 ? 0.503 16.816 -2.621 1.00 70.44 160 VAL A O 1
ATOM 1263 N N . LEU A 1 161 ? -0.961 15.645 -1.386 1.00 70.00 161 LEU A N 1
ATOM 1264 C CA . LEU A 1 161 ? -0.541 14.314 -1.820 1.00 70.00 161 LEU A CA 1
ATOM 1265 C C . LEU A 1 161 ? -1.102 13.980 -3.207 1.00 70.00 161 LEU A C 1
ATOM 1267 O O . LEU A 1 161 ? -0.380 13.483 -4.067 1.00 70.00 161 LEU A O 1
ATOM 1271 N N . ASN A 1 162 ? -2.370 14.311 -3.459 1.00 68.44 162 ASN A N 1
ATOM 1272 C CA . ASN A 1 162 ? -3.022 14.046 -4.740 1.00 68.44 162 ASN A CA 1
ATOM 1273 C C . ASN A 1 162 ? -2.375 14.832 -5.897 1.00 68.44 162 ASN A C 1
ATOM 1275 O O . ASN A 1 162 ? -2.158 14.296 -6.985 1.00 68.44 162 ASN A O 1
ATOM 1279 N N . ARG A 1 163 ? -1.979 16.090 -5.647 1.00 68.31 163 ARG A N 1
ATOM 1280 C CA . ARG A 1 163 ? -1.262 16.920 -6.631 1.00 68.31 163 ARG A CA 1
ATOM 1281 C C . ARG A 1 163 ? 0.086 16.348 -7.042 1.00 68.31 163 ARG A C 1
ATOM 1283 O O . ARG A 1 163 ? 0.496 16.611 -8.165 1.00 68.31 163 ARG A O 1
ATOM 1290 N N . LEU A 1 164 ? 0.757 15.587 -6.177 1.00 62.41 164 LEU A N 1
ATOM 1291 C CA . LEU A 1 164 ? 1.995 14.915 -6.563 1.00 62.41 164 LEU A CA 1
ATOM 1292 C C . LEU A 1 164 ? 1.700 13.901 -7.677 1.00 62.41 164 LEU A C 1
ATOM 1294 O O . LEU A 1 164 ? 2.427 13.853 -8.665 1.00 62.41 164 LEU A O 1
ATOM 1298 N N . ILE A 1 165 ? 0.611 13.130 -7.565 1.00 60.66 165 ILE A N 1
ATOM 1299 C CA . ILE A 1 165 ? 0.316 12.007 -8.470 1.00 60.66 165 ILE A CA 1
ATOM 1300 C C . ILE A 1 165 ? -0.459 12.428 -9.707 1.00 60.66 165 ILE A C 1
ATOM 1302 O O . ILE A 1 165 ? 0.025 12.283 -10.827 1.00 60.66 165 ILE A O 1
ATOM 1306 N N . THR A 1 166 ? -1.689 12.895 -9.520 1.00 61.16 166 THR A N 1
ATOM 1307 C CA . THR A 1 166 ? -2.661 12.984 -10.617 1.00 61.16 166 THR A CA 1
ATOM 1308 C C . THR A 1 166 ? -2.721 14.381 -11.217 1.00 61.16 166 THR A C 1
ATOM 1310 O O . THR A 1 166 ? -3.126 14.535 -12.365 1.00 61.16 166 THR A O 1
ATOM 1313 N N . HIS A 1 167 ? -2.323 15.401 -10.443 1.00 65.25 167 HIS A N 1
ATOM 1314 C CA . HIS A 1 167 ? -2.607 16.813 -10.729 1.00 65.25 167 HIS A CA 1
ATOM 1315 C C . HIS A 1 167 ? -4.113 17.097 -10.938 1.00 65.25 167 HIS A C 1
ATOM 1317 O O . HIS A 1 167 ? -4.476 18.150 -11.465 1.00 65.25 167 HIS A O 1
ATOM 1323 N N . ASP A 1 168 ? -4.993 16.187 -10.501 1.00 67.94 168 ASP A N 1
ATOM 1324 C CA . ASP A 1 168 ? -6.444 16.271 -10.645 1.00 67.94 168 ASP A CA 1
ATOM 1325 C C . ASP A 1 168 ? -7.096 16.585 -9.286 1.00 67.94 168 ASP A C 1
ATOM 1327 O O . ASP A 1 168 ? -7.239 15.690 -8.449 1.00 67.94 168 ASP A O 1
ATOM 1331 N N . PRO A 1 169 ? -7.558 17.828 -9.052 1.00 75.88 169 PRO A N 1
ATOM 1332 C CA . PRO A 1 169 ? -8.168 18.231 -7.784 1.00 75.88 169 PRO A CA 1
ATOM 1333 C C . PRO A 1 169 ? -9.537 17.580 -7.523 1.00 75.88 169 PRO A C 1
ATOM 1335 O O . PRO A 1 169 ? -10.141 17.790 -6.467 1.00 75.88 169 PRO A O 1
ATOM 1338 N N . SER A 1 170 ? -10.091 16.821 -8.475 1.00 77.50 170 SER A N 1
ATOM 1339 C CA . SER A 1 170 ? -11.320 16.062 -8.238 1.00 77.50 170 SER A CA 1
ATOM 1340 C C . SER A 1 170 ? -11.108 14.832 -7.350 1.00 77.50 170 SER A C 1
ATOM 1342 O O . SER A 1 170 ? -12.076 14.369 -6.759 1.00 77.50 170 SER A O 1
ATOM 1344 N N . GLY A 1 171 ? -9.863 14.365 -7.189 1.00 81.75 171 GLY A N 1
ATOM 1345 C CA . GLY A 1 171 ? -9.486 13.309 -6.237 1.00 81.75 171 GLY A CA 1
ATOM 1346 C C . GLY A 1 171 ? -9.178 13.795 -4.814 1.00 81.75 171 GLY A C 1
ATOM 1347 O O . GLY A 1 171 ? -8.821 12.987 -3.956 1.00 81.75 171 GLY A O 1
ATOM 1348 N N . ASP A 1 172 ? -9.280 15.102 -4.555 1.00 89.56 172 ASP A N 1
ATOM 1349 C CA . ASP A 1 172 ? -9.037 15.657 -3.224 1.00 89.56 172 ASP A CA 1
ATOM 1350 C C . ASP A 1 172 ? -10.145 15.215 -2.261 1.00 89.56 172 ASP A C 1
ATOM 1352 O O . ASP A 1 172 ? -11.320 15.170 -2.630 1.00 89.56 172 ASP A O 1
ATOM 1356 N N . VAL A 1 173 ? -9.788 14.933 -1.008 1.00 93.25 173 VAL A N 1
ATOM 1357 C CA . VAL A 1 173 ? -10.766 14.675 0.050 1.00 93.25 173 VAL A CA 1
ATOM 1358 C C . VAL A 1 173 ? -11.618 15.913 0.297 1.00 93.25 173 VAL A C 1
ATOM 1360 O O . VAL A 1 173 ? -11.118 17.037 0.408 1.00 93.25 173 VAL A O 1
ATOM 1363 N N . ARG A 1 174 ? -12.931 15.712 0.396 1.00 94.19 174 ARG A N 1
ATOM 1364 C CA . ARG A 1 174 ? -13.895 16.791 0.621 1.00 94.19 174 ARG A CA 1
ATOM 1365 C C . ARG A 1 174 ? -14.897 16.409 1.688 1.00 94.19 174 ARG A C 1
ATOM 1367 O O . ARG A 1 174 ? -15.066 15.236 2.017 1.00 94.19 174 ARG A O 1
ATOM 1374 N N . LYS A 1 175 ? -15.569 17.422 2.234 1.00 95.12 175 LYS A N 1
ATOM 1375 C CA . LYS A 1 175 ? -16.555 17.221 3.296 1.00 95.12 175 LYS A CA 1
ATOM 1376 C C . LYS A 1 175 ? -17.675 16.296 2.817 1.00 95.12 175 LYS A C 1
ATOM 1378 O O . LYS A 1 175 ? -18.021 15.371 3.534 1.00 95.12 175 LYS A O 1
ATOM 1383 N N . GLU A 1 176 ? -18.171 16.505 1.603 1.00 95.12 176 GLU A N 1
ATOM 1384 C CA . GLU A 1 176 ? -19.220 15.699 0.982 1.00 95.12 176 GLU A CA 1
ATOM 1385 C C . GLU A 1 176 ? -18.832 14.221 0.828 1.00 95.12 176 GLU A C 1
ATOM 1387 O O . GLU A 1 176 ? -19.674 13.355 1.041 1.00 95.12 176 GLU A O 1
ATOM 1392 N N . HIS A 1 177 ? -17.562 13.915 0.540 1.00 95.38 177 HIS A N 1
ATOM 1393 C CA . HIS A 1 177 ? -17.094 12.530 0.441 1.00 95.38 177 HIS A CA 1
ATOM 1394 C C . HIS A 1 177 ? -17.090 11.853 1.820 1.00 95.38 177 HIS A C 1
ATOM 1396 O O . HIS A 1 177 ? -17.543 10.721 1.971 1.00 95.38 177 HIS A O 1
ATOM 1402 N N . VAL A 1 178 ? -16.615 12.568 2.848 1.00 96.81 178 VAL A N 1
ATOM 1403 C CA . VAL A 1 178 ? -16.615 12.078 4.235 1.00 96.81 178 VAL A CA 1
ATOM 1404 C C . VAL A 1 178 ? -18.042 11.941 4.772 1.00 96.81 178 VAL A C 1
ATOM 1406 O 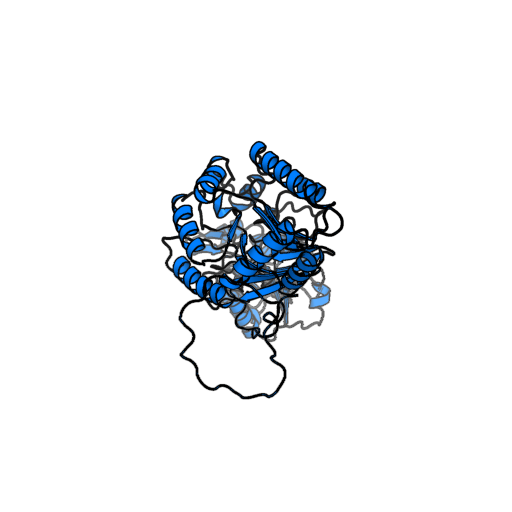O . VAL A 1 178 ? -18.336 10.973 5.466 1.00 96.81 178 VAL A O 1
ATOM 1409 N N . ASP A 1 179 ? -18.937 12.875 4.447 1.00 96.50 179 ASP A N 1
ATOM 1410 C CA . ASP A 1 179 ? -20.350 12.790 4.825 1.00 96.50 179 ASP A CA 1
ATOM 1411 C C . ASP A 1 179 ? -21.010 11.561 4.174 1.00 96.50 179 ASP A C 1
ATOM 1413 O O . ASP A 1 179 ? -21.638 10.780 4.880 1.00 96.50 179 ASP A O 1
ATOM 1417 N N . ALA A 1 180 ? -20.789 11.323 2.874 1.00 96.44 180 ALA A N 1
ATOM 1418 C CA . ALA A 1 180 ? -21.314 10.146 2.175 1.00 96.44 180 ALA A CA 1
ATOM 1419 C C . ALA A 1 180 ? -20.804 8.824 2.778 1.00 96.44 180 ALA A C 1
ATOM 1421 O O . ALA A 1 180 ? -21.563 7.864 2.918 1.00 96.44 180 ALA A O 1
ATOM 1422 N N . TRP A 1 181 ? -19.532 8.779 3.191 1.00 97.56 181 TRP A N 1
ATOM 1423 C CA . TRP A 1 181 ? -19.002 7.654 3.962 1.00 97.56 181 TRP A CA 1
ATOM 1424 C C . TRP A 1 181 ? -19.748 7.478 5.289 1.00 97.56 181 TRP A C 1
ATOM 1426 O O . TRP A 1 181 ? -20.159 6.369 5.624 1.00 97.56 181 TRP A O 1
ATOM 1436 N N . LEU A 1 182 ? -19.923 8.555 6.059 1.00 97.12 182 LEU A N 1
ATOM 1437 C CA . LEU A 1 182 ? -20.577 8.515 7.370 1.00 97.12 182 LEU A CA 1
ATOM 1438 C C . LEU A 1 182 ? -22.063 8.150 7.277 1.00 97.12 182 LEU A C 1
ATOM 1440 O O . LEU A 1 182 ? -22.556 7.468 8.172 1.00 97.12 182 LEU A O 1
ATOM 1444 N N . ASP A 1 183 ? -22.751 8.528 6.203 1.00 97.00 183 ASP A N 1
ATOM 1445 C CA . ASP A 1 183 ? -24.142 8.138 5.955 1.00 97.00 183 ASP A CA 1
ATOM 1446 C C . ASP A 1 183 ? -24.287 6.617 5.800 1.00 97.00 183 ASP A C 1
ATOM 1448 O O . ASP A 1 183 ? -25.293 6.041 6.221 1.00 97.00 183 ASP A O 1
ATOM 1452 N N . VAL A 1 184 ? -23.271 5.949 5.237 1.00 96.44 184 VAL A N 1
ATOM 1453 C CA . VAL A 1 184 ? -23.295 4.499 5.013 1.00 96.44 184 VAL A CA 1
ATOM 1454 C C . VAL A 1 184 ? -22.607 3.710 6.111 1.00 96.44 184 VAL A C 1
ATOM 1456 O O . VAL A 1 184 ? -23.100 2.640 6.424 1.00 96.44 184 VAL A O 1
ATOM 1459 N N . TYR A 1 185 ? -21.498 4.165 6.694 1.00 96.31 185 TYR A N 1
ATOM 1460 C CA . TYR A 1 185 ? -20.713 3.415 7.690 1.00 96.31 185 TYR A CA 1
ATOM 1461 C C . TYR A 1 185 ? -20.913 3.897 9.130 1.00 96.31 185 TYR A C 1
ATOM 1463 O O . TYR A 1 185 ? -20.421 3.246 10.050 1.00 96.31 185 TYR A O 1
ATOM 1471 N N . GLU A 1 186 ? -21.621 5.012 9.343 1.00 96.38 186 GLU A N 1
ATOM 1472 C CA . GLU A 1 186 ? -21.939 5.642 10.642 1.00 96.38 186 GLU A CA 1
ATOM 1473 C C . GLU A 1 186 ? -20.725 6.170 11.432 1.00 96.38 186 GLU A C 1
ATOM 1475 O O . GLU A 1 186 ? -20.866 7.018 12.318 1.00 96.38 186 GLU A O 1
ATOM 1480 N N . ALA A 1 187 ? -19.519 5.698 11.118 1.00 96.75 187 ALA A N 1
ATOM 1481 C CA . ALA A 1 187 ? -18.266 6.117 11.716 1.00 96.75 187 ALA A CA 1
ATOM 1482 C C . ALA A 1 187 ? -17.106 6.012 10.714 1.00 96.75 187 ALA A C 1
ATOM 1484 O O . ALA A 1 187 ? -17.080 5.158 9.832 1.00 96.75 187 ALA A O 1
ATOM 1485 N N . ASP A 1 188 ? -16.108 6.870 10.893 1.00 97.81 188 ASP A N 1
ATOM 1486 C CA . ASP A 1 188 ? -14.837 6.877 10.158 1.00 97.81 188 ASP A CA 1
ATOM 1487 C C . ASP A 1 188 ? -13.629 6.629 11.083 1.00 97.81 188 ASP A C 1
ATOM 1489 O O . ASP A 1 188 ? -12.476 6.698 10.670 1.00 97.81 188 ASP A O 1
ATOM 1493 N N . ARG A 1 189 ? -13.901 6.365 12.364 1.00 98.31 189 ARG A N 1
ATOM 1494 C CA . ARG A 1 189 ? -12.931 6.155 13.442 1.00 98.31 189 ARG A CA 1
ATOM 1495 C C . ARG A 1 189 ? -13.556 5.298 14.533 1.00 98.31 189 ARG A C 1
ATOM 1497 O O . ARG A 1 189 ? -14.771 5.329 14.736 1.00 98.31 189 ARG A O 1
ATOM 1504 N N . PHE A 1 190 ? -12.743 4.558 15.277 1.00 98.50 190 PHE A N 1
ATOM 1505 C CA . PHE A 1 190 ? -13.242 3.649 16.312 1.00 98.50 190 PHE A CA 1
ATOM 1506 C C . PHE A 1 190 ? -12.275 3.524 17.484 1.00 98.50 190 PHE A C 1
ATOM 1508 O O . PHE A 1 190 ? -11.084 3.774 17.351 1.00 98.50 190 PHE A O 1
ATOM 1515 N N . ALA A 1 191 ? -12.781 3.096 18.640 1.00 97.06 191 ALA A N 1
ATOM 1516 C CA . ALA A 1 191 ? -11.942 2.683 19.758 1.00 97.06 191 ALA A CA 1
ATOM 1517 C C . ALA A 1 191 ? -12.532 1.430 20.408 1.00 97.06 191 ALA A C 1
ATOM 1519 O O . ALA A 1 191 ? -13.692 1.448 20.826 1.00 97.06 191 ALA A O 1
ATOM 1520 N N . VAL A 1 192 ? -11.732 0.372 20.519 1.00 94.81 192 VAL A N 1
ATOM 1521 C CA . VAL A 1 192 ? -12.102 -0.894 21.164 1.00 94.81 192 VAL A CA 1
ATOM 1522 C C . VAL A 1 192 ? -11.109 -1.188 22.272 1.00 94.81 192 VAL A C 1
ATOM 1524 O O . VAL A 1 192 ? -9.905 -1.211 22.041 1.00 94.81 192 VAL A O 1
ATOM 1527 N N . GLN A 1 193 ? -11.617 -1.437 23.474 1.00 91.25 193 GLN A N 1
ATOM 1528 C CA . GLN A 1 193 ? -10.800 -1.852 24.606 1.00 91.25 193 GLN A CA 1
ATOM 1529 C C . GLN A 1 193 ? -10.968 -3.355 24.843 1.00 91.25 193 GLN A C 1
ATOM 1531 O O . GLN A 1 193 ? -12.094 -3.839 24.991 1.00 91.25 193 GLN A O 1
ATOM 1536 N N . HIS A 1 194 ? -9.854 -4.079 24.919 1.00 88.75 194 HIS A N 1
ATOM 1537 C CA . HIS A 1 194 ? -9.819 -5.493 25.272 1.00 88.75 194 HIS A CA 1
ATOM 1538 C C . HIS A 1 194 ? -8.625 -5.783 26.186 1.00 88.75 194 HIS A C 1
ATOM 1540 O O . HIS A 1 194 ? -7.480 -5.583 25.796 1.00 88.75 194 HIS A O 1
ATOM 1546 N N . GLY A 1 195 ? -8.877 -6.267 27.405 1.00 86.56 195 GLY A N 1
ATOM 1547 C CA . GLY A 1 195 ? -7.809 -6.508 28.381 1.00 86.56 195 GLY A CA 1
ATOM 1548 C C . GLY A 1 195 ? -6.980 -5.243 28.628 1.00 86.56 195 GLY A C 1
ATOM 1549 O O . GLY A 1 195 ? -7.530 -4.188 28.958 1.00 86.56 195 GLY A O 1
ATOM 1550 N N . ARG A 1 196 ? -5.662 -5.354 28.444 1.00 89.62 196 ARG A N 1
ATOM 1551 C CA . ARG A 1 196 ? -4.713 -4.233 28.521 1.00 89.62 196 ARG A CA 1
ATOM 1552 C C . ARG A 1 196 ? -4.537 -3.485 27.195 1.00 89.62 196 ARG A C 1
ATOM 1554 O O . ARG A 1 196 ? -3.746 -2.556 27.146 1.00 89.62 196 ARG A O 1
ATOM 1561 N N . TRP A 1 197 ? -5.261 -3.842 26.138 1.00 92.88 197 TRP A N 1
ATOM 1562 C CA . TRP A 1 197 ? -5.160 -3.197 24.831 1.00 92.88 197 TRP A CA 1
ATOM 1563 C C . TRP A 1 197 ? -6.285 -2.202 24.583 1.00 92.88 197 TRP A C 1
ATOM 1565 O O . TRP A 1 197 ? -7.459 -2.492 24.824 1.00 92.88 197 TRP A O 1
ATOM 1575 N N . THR A 1 198 ? -5.922 -1.055 24.015 1.00 94.88 198 THR A N 1
ATOM 1576 C CA . THR A 1 198 ? -6.858 -0.156 23.342 1.00 94.88 198 THR A CA 1
ATOM 1577 C C . THR A 1 198 ? -6.482 -0.051 21.869 1.00 94.88 198 THR A C 1
ATOM 1579 O O . THR A 1 198 ? -5.410 0.438 21.516 1.00 94.88 198 THR A O 1
ATOM 1582 N N . LEU A 1 199 ? -7.379 -0.520 21.007 1.00 97.62 199 LEU A N 1
ATOM 1583 C CA . LEU A 1 199 ? -7.267 -0.440 19.557 1.00 97.62 199 LEU A CA 1
ATOM 1584 C C . LEU A 1 199 ? -7.982 0.831 19.104 1.00 97.62 199 LEU A C 1
ATOM 1586 O O . LEU A 1 199 ? -9.145 1.033 19.455 1.00 97.62 199 LEU A O 1
ATOM 1590 N N . ILE A 1 200 ? -7.302 1.680 18.341 1.00 98.38 200 ILE A N 1
ATOM 1591 C CA . ILE A 1 200 ? -7.799 2.978 17.878 1.00 98.38 200 ILE A CA 1
ATOM 1592 C C . ILE A 1 200 ? -7.746 3.006 16.355 1.00 98.38 200 ILE A C 1
ATOM 1594 O O . ILE A 1 200 ? -6.669 2.908 15.785 1.00 98.38 200 ILE A O 1
ATOM 1598 N N . GLY A 1 201 ? -8.889 3.184 15.703 1.00 98.62 201 GLY A N 1
ATOM 1599 C CA . GLY A 1 201 ? -8.972 3.492 14.279 1.00 98.62 201 GLY A CA 1
ATOM 1600 C C . GLY A 1 201 ? -9.043 4.989 14.037 1.00 98.62 201 GLY A C 1
ATOM 1601 O O . GLY A 1 201 ? -9.860 5.654 14.679 1.00 98.62 201 GLY A O 1
ATOM 1602 N N . LEU A 1 202 ? -8.244 5.508 13.107 1.00 98.75 202 LEU A N 1
ATOM 1603 C CA . LEU A 1 202 ? -8.256 6.914 12.704 1.00 98.75 202 LEU A CA 1
ATOM 1604 C C . LEU A 1 202 ? -8.498 7.054 11.198 1.00 98.75 202 LEU A C 1
ATOM 1606 O O . LEU A 1 202 ? -7.925 6.313 10.399 1.00 98.75 202 LEU A O 1
ATOM 1610 N N . ASN A 1 203 ? -9.282 8.062 10.817 1.00 98.38 203 ASN A N 1
ATOM 1611 C CA . ASN A 1 203 ? -9.409 8.500 9.435 1.00 98.38 203 ASN A CA 1
ATOM 1612 C C . ASN A 1 203 ? -8.148 9.291 9.063 1.00 98.38 203 ASN A C 1
ATOM 1614 O O . ASN A 1 203 ? -7.982 10.443 9.477 1.00 98.38 203 ASN A O 1
ATOM 1618 N N . SER A 1 204 ? -7.230 8.665 8.326 1.00 97.44 204 SER A N 1
ATOM 1619 C CA . SER A 1 204 ? -5.988 9.312 7.893 1.00 97.44 204 SER A CA 1
ATOM 1620 C C . SER A 1 204 ? -6.209 10.334 6.782 1.00 97.44 204 SER A C 1
ATOM 1622 O O . SER A 1 204 ? -5.425 11.270 6.673 1.00 97.44 204 SER A O 1
ATOM 1624 N N . GLN A 1 205 ? -7.280 10.205 5.990 1.00 95.94 205 GLN A N 1
ATOM 1625 C CA . GLN A 1 205 ? -7.492 11.058 4.816 1.00 95.94 205 GLN A CA 1
ATOM 1626 C C . GLN A 1 205 ? -7.812 12.503 5.175 1.00 95.94 205 GLN A C 1
ATOM 1628 O O . GLN A 1 205 ? -7.493 13.410 4.418 1.00 95.94 205 GLN A O 1
ATOM 1633 N N . ILE A 1 206 ? -8.394 12.745 6.349 1.00 96.12 206 ILE A N 1
ATOM 1634 C CA . ILE A 1 206 ? -8.681 14.108 6.816 1.00 96.12 206 ILE A CA 1
ATOM 1635 C C . ILE A 1 206 ? -7.466 14.798 7.456 1.00 96.12 206 ILE A C 1
ATOM 1637 O O . ILE A 1 206 ? -7.534 15.995 7.731 1.00 96.12 206 ILE A O 1
ATOM 1641 N N . MET A 1 207 ? -6.371 14.073 7.712 1.00 95.31 207 MET A N 1
ATOM 1642 C CA . MET A 1 207 ? -5.199 14.588 8.425 1.00 95.31 207 MET A CA 1
ATOM 1643 C C . MET A 1 207 ? -4.358 15.497 7.521 1.00 95.31 207 MET A C 1
ATOM 1645 O O . MET A 1 207 ? -3.836 15.060 6.498 1.00 95.31 207 MET A O 1
ATOM 1649 N N . GLY A 1 208 ? -4.222 16.774 7.882 1.00 91.00 208 GLY A N 1
ATOM 1650 C CA . GLY A 1 208 ? -3.491 17.761 7.080 1.00 91.00 208 GLY A CA 1
ATOM 1651 C C . GLY A 1 208 ? -4.128 18.074 5.720 1.00 91.00 208 GLY A C 1
ATOM 1652 O O . GLY A 1 208 ? -3.482 18.676 4.864 1.00 91.00 208 GLY A O 1
ATOM 1653 N N . ALA A 1 209 ? -5.389 17.688 5.504 1.00 90.31 209 ALA A N 1
ATOM 1654 C CA . ALA A 1 209 ? -6.068 17.826 4.216 1.00 90.31 209 ALA A CA 1
ATOM 1655 C C . ALA A 1 209 ? -6.830 19.152 4.033 1.00 90.31 209 ALA A C 1
ATOM 1657 O O . ALA A 1 209 ? -7.458 19.373 3.002 1.00 90.31 209 ALA A O 1
ATOM 1658 N N . GLY A 1 210 ? -6.807 20.038 5.034 1.00 90.56 210 GLY A N 1
ATOM 1659 C CA . GLY A 1 210 ? -7.539 21.310 5.010 1.00 90.56 210 GLY A CA 1
ATOM 1660 C C . GLY A 1 210 ? -9.005 21.213 5.454 1.00 90.56 210 GLY A C 1
ATOM 1661 O O . GLY A 1 210 ? -9.687 22.234 5.531 1.00 90.56 210 GLY A O 1
ATOM 1662 N N . LEU A 1 211 ? -9.489 20.024 5.832 1.00 93.75 211 LEU A N 1
ATOM 1663 C CA . LEU A 1 211 ? -10.803 19.817 6.457 1.00 93.75 211 LEU A CA 1
ATOM 1664 C C . LEU A 1 211 ? -10.751 20.113 7.968 1.00 93.75 211 LEU A C 1
ATOM 1666 O O . LEU A 1 211 ? -11.012 19.241 8.799 1.00 93.75 211 LEU A O 1
ATOM 1670 N N . ILE A 1 212 ? -10.426 21.365 8.312 1.00 93.81 212 ILE A N 1
ATOM 1671 C CA . ILE A 1 212 ? -10.072 21.830 9.669 1.00 93.81 212 ILE A CA 1
ATOM 1672 C C . ILE A 1 212 ? -11.065 21.348 10.737 1.00 93.81 212 ILE A C 1
ATOM 1674 O O . ILE A 1 212 ? -10.668 20.850 11.788 1.00 93.81 212 ILE A O 1
ATOM 1678 N N . ASP A 1 213 ? -12.369 21.464 10.478 1.00 95.81 213 ASP A N 1
ATOM 1679 C CA . ASP A 1 213 ? -13.396 21.067 11.444 1.00 95.81 213 ASP A CA 1
ATOM 1680 C C . ASP A 1 213 ? -13.499 19.551 11.640 1.00 95.81 213 ASP A C 1
ATOM 1682 O O . ASP A 1 213 ? -13.759 19.094 12.754 1.00 95.81 213 ASP A O 1
ATOM 1686 N N . ALA A 1 214 ? -13.324 18.763 10.576 1.00 96.00 214 ALA A N 1
ATOM 1687 C CA . ALA A 1 214 ? -13.343 17.306 10.667 1.00 96.00 214 ALA A CA 1
ATOM 1688 C C . ALA A 1 214 ? -12.104 16.799 11.414 1.00 96.00 214 ALA A C 1
ATOM 1690 O O . ALA A 1 214 ? -12.233 16.012 12.354 1.00 96.00 214 ALA A O 1
ATOM 1691 N N . GLU A 1 215 ? -10.929 17.321 11.059 1.00 96.69 215 GLU A N 1
ATOM 1692 C CA . GLU A 1 215 ? -9.661 16.993 11.705 1.00 96.69 215 GLU A CA 1
ATOM 1693 C C . GLU A 1 215 ? -9.683 17.362 13.194 1.00 96.69 215 GLU A C 1
ATOM 1695 O O . GLU A 1 215 ? -9.403 16.520 14.048 1.00 96.69 215 GLU A O 1
ATOM 1700 N N . ARG A 1 216 ? -10.140 18.574 13.537 1.00 97.50 216 ARG A N 1
ATOM 1701 C CA . ARG A 1 216 ? -10.317 19.010 14.930 1.00 97.50 216 ARG A CA 1
ATOM 1702 C C . ARG A 1 216 ? -11.221 18.066 15.722 1.00 97.50 216 ARG A C 1
ATOM 1704 O O . ARG A 1 216 ? -10.859 17.674 16.829 1.00 97.50 216 ARG A O 1
ATOM 1711 N N . ARG A 1 217 ? -12.367 17.649 15.168 1.00 97.94 217 ARG A N 1
ATOM 1712 C CA . ARG A 1 217 ? -13.273 16.695 15.839 1.00 97.94 217 ARG A CA 1
ATOM 1713 C C . ARG A 1 217 ? -12.619 15.334 16.077 1.00 97.94 217 ARG A C 1
ATOM 1715 O O . ARG A 1 217 ? -12.882 14.724 17.116 1.00 97.94 217 ARG A O 1
ATOM 1722 N N . GLN A 1 218 ? -11.802 14.850 15.140 1.00 98.06 218 GLN A N 1
ATOM 1723 C CA . GLN A 1 218 ? -11.037 13.616 15.317 1.00 98.06 218 GLN A CA 1
ATOM 1724 C C . GLN A 1 218 ? -9.993 13.765 16.428 1.00 98.06 218 GLN A C 1
ATOM 1726 O O . GLN A 1 218 ? -9.921 12.902 17.301 1.00 98.06 218 GLN A O 1
ATOM 1731 N N . LEU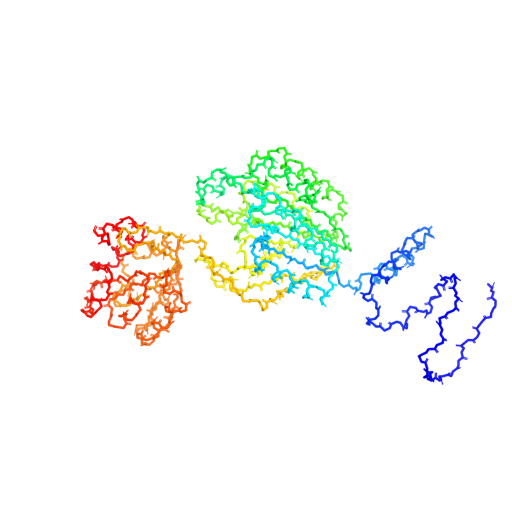 A 1 219 ? -9.239 14.867 16.443 1.00 97.94 219 LEU A N 1
ATOM 1732 C CA . LEU A 1 219 ? -8.225 15.136 17.465 1.00 97.94 219 LEU A CA 1
ATOM 1733 C C . LEU A 1 219 ? -8.846 15.281 18.859 1.00 97.94 219 LEU A C 1
ATOM 1735 O O . LEU A 1 219 ? -8.418 14.602 19.783 1.00 97.94 219 LEU A O 1
ATOM 1739 N N . GLU A 1 220 ? -9.915 16.065 19.010 1.00 98.06 220 GLU A N 1
ATOM 1740 C CA . GLU A 1 220 ? -10.637 16.194 20.284 1.00 98.06 220 GLU A CA 1
ATOM 1741 C C . GLU A 1 220 ? -11.216 14.849 20.756 1.00 98.06 220 GLU A C 1
ATOM 1743 O O . GLU A 1 220 ? -11.271 14.558 21.952 1.00 98.06 220 GLU A O 1
ATOM 1748 N N . TRP A 1 221 ? -11.687 14.015 19.823 1.00 98.06 221 TRP A N 1
ATOM 1749 C CA . TRP A 1 221 ? -12.148 12.665 20.138 1.00 98.06 221 TRP A CA 1
ATOM 1750 C C . TRP A 1 221 ? -10.996 11.773 20.613 1.00 98.06 221 TRP A C 1
ATOM 1752 O O . TRP A 1 221 ? -11.162 11.080 21.618 1.00 98.06 221 TRP A O 1
ATOM 1762 N N . LEU A 1 222 ? -9.840 11.827 19.949 1.00 97.25 222 LEU A N 1
ATOM 1763 C CA . LEU A 1 222 ? -8.642 11.079 20.327 1.00 97.25 222 LEU A CA 1
ATOM 1764 C C . LEU A 1 222 ? -8.138 11.517 21.706 1.00 97.25 222 LEU A C 1
ATOM 1766 O O . LEU A 1 222 ? -7.905 10.667 22.561 1.00 97.25 222 LEU A O 1
ATOM 1770 N N . ASP A 1 223 ? -8.086 12.824 21.963 1.00 95.69 223 ASP A N 1
ATOM 1771 C CA . ASP A 1 223 ? -7.678 13.398 23.247 1.00 95.69 223 ASP A CA 1
ATOM 1772 C C . ASP A 1 223 ? -8.585 12.894 24.387 1.00 95.69 223 ASP A C 1
ATOM 1774 O O . ASP A 1 223 ? -8.099 12.502 25.452 1.00 95.69 223 ASP A O 1
ATOM 1778 N N . ARG A 1 224 ? -9.906 12.801 24.151 1.00 94.62 224 ARG A N 1
ATOM 1779 C CA . ARG A 1 224 ? -10.855 12.210 25.114 1.00 94.62 224 ARG A CA 1
ATOM 1780 C C . ARG A 1 224 ? -10.616 10.719 25.337 1.00 94.62 224 ARG A C 1
ATOM 1782 O O . ARG A 1 224 ? -10.766 10.255 26.465 1.00 94.62 224 ARG A O 1
ATOM 1789 N N . LYS A 1 225 ? -10.276 9.958 24.290 1.00 93.38 225 LYS A N 1
ATOM 1790 C CA . LYS A 1 225 ? -9.968 8.524 24.415 1.00 93.38 225 LYS A CA 1
ATOM 1791 C C . LYS A 1 225 ? -8.686 8.306 25.203 1.00 93.38 225 LYS A C 1
ATOM 1793 O O . LYS A 1 225 ? -8.715 7.511 26.133 1.00 93.38 225 LYS A O 1
ATOM 1798 N N . ILE A 1 226 ? -7.627 9.049 24.893 1.00 91.38 226 ILE A N 1
ATOM 1799 C CA . ILE A 1 226 ? -6.350 8.997 25.612 1.00 91.38 226 ILE A CA 1
ATOM 1800 C C . ILE A 1 226 ? -6.539 9.395 27.079 1.00 91.38 226 ILE A C 1
ATOM 1802 O O . ILE A 1 226 ? -6.127 8.659 27.967 1.00 91.38 226 ILE A O 1
ATOM 1806 N N . SER A 1 227 ? -7.246 10.495 27.354 1.00 88.94 227 SER A N 1
ATOM 1807 C CA . SER A 1 227 ? -7.503 10.951 28.732 1.00 88.94 227 SER A CA 1
ATOM 1808 C C . SER A 1 227 ? -8.334 9.960 29.557 1.00 88.94 227 SER A C 1
ATOM 1810 O O . SER A 1 227 ? -8.251 9.956 30.782 1.00 88.94 227 SER A O 1
ATOM 1812 N N . ALA A 1 228 ? -9.156 9.132 28.905 1.00 86.00 228 ALA A N 1
ATOM 1813 C CA . ALA A 1 228 ? -9.942 8.096 29.570 1.00 86.00 228 ALA A CA 1
ATOM 1814 C C . ALA A 1 228 ? -9.143 6.809 29.854 1.00 86.00 228 ALA A C 1
ATOM 1816 O O . ALA A 1 228 ? -9.618 5.963 30.616 1.00 86.00 228 ALA A O 1
ATOM 1817 N N . MET A 1 229 ? -7.954 6.638 29.264 1.00 84.62 229 MET A N 1
ATOM 1818 C CA . MET A 1 229 ? -7.082 5.496 29.545 1.00 84.62 229 MET A CA 1
ATOM 1819 C C . MET A 1 229 ? -6.485 5.645 30.947 1.00 84.62 229 MET A C 1
ATOM 1821 O O . MET A 1 229 ? -5.998 6.709 31.322 1.00 84.62 229 MET A O 1
ATOM 1825 N N . GLN A 1 230 ? -6.498 4.573 31.742 1.00 67.50 230 GLN A N 1
ATOM 1826 C CA . GLN A 1 230 ? -5.773 4.562 33.015 1.00 67.50 230 GLN A CA 1
ATOM 1827 C C . GLN A 1 230 ? -4.294 4.262 32.727 1.00 67.50 230 GLN A C 1
ATOM 1829 O O . GLN A 1 230 ? -3.934 3.171 32.291 1.00 67.50 230 GLN A O 1
ATOM 1834 N N . VAL A 1 231 ? -3.470 5.295 32.910 1.00 60.66 231 VAL A N 1
ATOM 1835 C CA . VAL A 1 231 ? -2.296 5.641 32.084 1.00 60.66 231 VAL A CA 1
ATOM 1836 C C . VAL A 1 231 ? -1.079 4.703 32.185 1.00 60.66 231 VAL A C 1
ATOM 1838 O O . VAL A 1 231 ? -0.243 4.728 31.293 1.00 60.66 231 VAL A O 1
ATOM 1841 N N . ALA A 1 232 ? -0.942 3.845 33.198 1.00 56.41 232 ALA A N 1
ATOM 1842 C CA . ALA A 1 232 ? 0.325 3.118 33.387 1.00 56.41 232 ALA A CA 1
ATOM 1843 C C . ALA A 1 232 ? 0.413 1.750 32.681 1.00 56.41 232 ALA A C 1
ATOM 1845 O O . ALA A 1 232 ? 1.513 1.274 32.423 1.00 56.41 232 ALA A O 1
ATOM 1846 N N . ASP A 1 233 ? -0.722 1.124 32.352 1.00 60.88 233 ASP A N 1
ATOM 1847 C CA . ASP A 1 233 ? -0.752 -0.316 32.063 1.00 60.88 233 ASP A CA 1
ATOM 1848 C C . ASP A 1 233 ? -1.415 -0.706 30.733 1.00 60.88 233 ASP A C 1
ATOM 1850 O O . ASP A 1 233 ? -1.541 -1.901 30.456 1.00 60.88 233 ASP A O 1
ATOM 1854 N N . GLN A 1 234 ? -1.831 0.257 29.904 1.00 82.19 234 GLN A N 1
ATOM 1855 C CA . GLN A 1 234 ? -2.541 -0.033 28.654 1.00 82.19 234 GLN A CA 1
ATOM 1856 C C . GLN A 1 234 ? -1.655 0.115 27.421 1.00 82.19 234 GLN A C 1
ATOM 1858 O O . GLN A 1 234 ? -1.116 1.186 27.165 1.00 82.19 234 GLN A O 1
ATOM 1863 N N . ASN A 1 235 ? -1.546 -0.954 26.638 1.00 92.38 235 ASN A N 1
ATOM 1864 C CA . ASN A 1 235 ? -0.941 -0.938 25.317 1.00 92.38 235 ASN A CA 1
ATOM 1865 C C . ASN A 1 235 ? -1.907 -0.312 24.298 1.00 92.38 235 ASN A C 1
ATOM 1867 O O . ASN A 1 235 ? -3.113 -0.574 24.326 1.00 92.38 235 ASN A O 1
ATOM 1871 N N . VAL A 1 236 ? -1.383 0.485 23.368 1.00 95.38 236 VAL A N 1
ATOM 1872 C CA . VAL A 1 236 ? -2.171 1.107 22.295 1.00 95.38 236 VAL A CA 1
ATOM 1873 C C . VAL A 1 236 ? -1.751 0.557 20.936 1.00 95.38 236 VAL A C 1
ATOM 1875 O O . VAL A 1 236 ? -0.562 0.489 20.619 1.00 95.38 236 VAL A O 1
ATOM 1878 N N . ALA A 1 237 ? -2.743 0.191 20.128 1.00 97.81 237 ALA A N 1
ATOM 1879 C CA . ALA A 1 237 ? -2.583 -0.161 18.722 1.00 97.81 237 ALA A CA 1
ATOM 1880 C C . ALA A 1 237 ? -3.390 0.815 17.862 1.00 97.81 237 ALA A C 1
ATOM 1882 O O . ALA A 1 237 ? -4.585 0.995 18.095 1.00 97.81 237 ALA A O 1
ATOM 1883 N N . VAL A 1 238 ? -2.750 1.443 16.880 1.00 98.62 238 VAL A N 1
ATOM 1884 C CA . VAL A 1 238 ? -3.388 2.384 15.957 1.00 98.62 238 VAL A CA 1
ATOM 1885 C C . VAL A 1 238 ? -3.573 1.723 14.597 1.00 98.62 238 VAL A C 1
ATOM 1887 O O . VAL A 1 238 ? -2.622 1.207 14.016 1.00 98.62 238 VAL A O 1
ATOM 1890 N N . PHE A 1 239 ? -4.802 1.773 14.097 1.00 98.81 239 PHE A N 1
ATOM 1891 C CA . PHE A 1 239 ? -5.220 1.323 12.778 1.00 98.81 239 PHE A CA 1
ATOM 1892 C C . PHE A 1 239 ? -5.576 2.547 11.934 1.00 98.81 239 PHE A C 1
ATOM 1894 O O . PHE A 1 239 ? -6.356 3.400 12.360 1.00 98.81 239 PHE A O 1
ATOM 1901 N N . MET A 1 240 ? -5.008 2.659 10.744 1.00 98.38 240 MET A N 1
ATOM 1902 C CA . MET A 1 240 ? -5.286 3.760 9.817 1.00 98.38 240 MET A CA 1
ATOM 1903 C C . MET A 1 240 ? -4.979 3.312 8.391 1.00 98.38 240 MET A C 1
ATOM 1905 O O . MET A 1 240 ? -4.330 2.292 8.210 1.00 98.38 240 MET A O 1
ATOM 1909 N N . HIS A 1 241 ? -5.450 4.029 7.377 1.00 98.06 241 HIS A N 1
ATOM 1910 C CA . HIS A 1 241 ? -5.181 3.630 5.998 1.00 98.06 241 HIS A CA 1
ATOM 1911 C C . HIS A 1 241 ? -3.761 4.023 5.563 1.00 98.06 241 HIS A C 1
ATOM 1913 O O . HIS A 1 241 ? -2.909 3.160 5.370 1.00 98.06 241 HIS A O 1
ATOM 1919 N N . THR A 1 242 ? -3.483 5.326 5.498 1.00 95.12 242 THR A N 1
ATOM 1920 C CA . THR A 1 242 ? -2.191 5.887 5.067 1.00 95.12 242 THR A CA 1
ATOM 1921 C C . THR A 1 242 ? -1.116 5.709 6.140 1.00 95.12 242 THR A C 1
ATOM 1923 O O . THR A 1 242 ? -1.416 5.751 7.334 1.00 95.12 242 THR A O 1
ATOM 1926 N N . LEU A 1 243 ? 0.152 5.547 5.745 1.00 93.94 243 LEU A N 1
ATOM 1927 C CA . LEU A 1 243 ? 1.248 5.406 6.704 1.00 93.94 243 LEU A CA 1
ATOM 1928 C C . LEU A 1 243 ? 1.372 6.663 7.583 1.00 93.94 243 LEU A C 1
ATOM 1930 O O . LEU A 1 243 ? 1.240 7.778 7.074 1.00 93.94 243 LEU A O 1
ATOM 1934 N N . PRO A 1 244 ? 1.697 6.542 8.884 1.00 93.38 244 PRO A N 1
ATOM 1935 C CA . PRO A 1 244 ? 2.093 7.714 9.655 1.00 93.38 244 PRO A CA 1
ATOM 1936 C C . PRO A 1 244 ? 3.400 8.296 9.088 1.00 93.38 244 PRO A C 1
ATOM 1938 O O . PRO A 1 244 ? 3.533 9.506 8.972 1.00 93.38 244 PRO A O 1
ATOM 1941 N N . TYR A 1 245 ? 4.340 7.425 8.711 1.00 90.56 245 TYR A N 1
ATOM 1942 C CA . TYR A 1 245 ? 5.626 7.743 8.091 1.00 90.56 245 TYR A CA 1
ATOM 1943 C C . TYR A 1 245 ? 6.233 6.466 7.476 1.00 90.56 245 TYR A C 1
ATOM 1945 O O . TYR A 1 245 ? 6.021 5.355 7.979 1.00 90.56 245 TYR A O 1
ATOM 1953 N N . MET A 1 246 ? 6.987 6.613 6.391 1.00 80.69 246 MET A N 1
ATOM 1954 C CA . MET A 1 246 ? 7.677 5.553 5.660 1.00 80.69 246 MET A CA 1
ATOM 1955 C C . MET A 1 246 ? 8.938 5.056 6.361 1.00 80.69 246 MET A C 1
ATOM 1957 O O . MET A 1 246 ? 9.048 3.845 6.544 1.00 80.69 246 MET A O 1
ATOM 1961 N N . ARG A 1 247 ? 9.887 5.930 6.745 1.00 77.81 247 ARG A N 1
ATOM 1962 C CA . ARG A 1 247 ? 11.210 5.543 7.297 1.00 77.81 247 ARG A CA 1
ATOM 1963 C C . ARG A 1 247 ? 11.422 5.973 8.741 1.00 77.81 247 ARG A C 1
ATOM 1965 O O . ARG A 1 247 ? 11.837 5.151 9.557 1.00 77.81 247 ARG A O 1
ATOM 1972 N N . SER A 1 248 ? 11.126 7.223 9.070 1.00 82.50 248 SER A N 1
ATOM 1973 C CA . SER A 1 248 ? 11.242 7.744 10.435 1.00 82.50 248 SER A CA 1
ATOM 1974 C C . SER A 1 248 ? 10.284 8.921 10.669 1.00 82.50 248 SER A C 1
ATOM 1976 O O . SER A 1 248 ? 9.861 9.547 9.700 1.00 82.50 248 SER A O 1
ATOM 1978 N N . PRO A 1 249 ? 9.906 9.233 11.925 1.00 84.56 249 PRO A N 1
ATOM 1979 C CA . PRO A 1 249 ? 8.965 10.322 12.215 1.00 84.56 249 PRO A CA 1
ATOM 1980 C C . PRO A 1 249 ? 9.458 11.724 11.817 1.00 84.56 249 PRO A C 1
ATOM 1982 O O . PRO A 1 249 ? 8.669 12.662 11.751 1.00 84.56 249 PRO A O 1
ATOM 1985 N N . ASP A 1 250 ? 10.764 11.872 11.626 1.00 81.50 250 ASP A N 1
ATOM 1986 C CA . ASP A 1 250 ? 11.489 13.093 11.277 1.00 81.50 250 ASP A CA 1
ATOM 1987 C C . ASP A 1 250 ? 11.848 13.181 9.785 1.00 81.50 250 ASP A C 1
ATOM 1989 O O . ASP A 1 250 ? 12.478 14.152 9.359 1.00 81.50 250 ASP A O 1
ATOM 1993 N N . GLU A 1 251 ? 11.451 12.193 8.978 1.00 77.88 251 GLU A N 1
ATOM 1994 C CA . GLU A 1 251 ? 11.748 12.199 7.552 1.00 77.88 251 GLU A CA 1
ATOM 1995 C C . GLU A 1 251 ? 11.068 13.370 6.829 1.00 77.88 251 GLU A C 1
ATOM 1997 O O . GLU A 1 251 ? 9.918 13.732 7.088 1.00 77.88 251 GLU A O 1
ATOM 2002 N N . GLN A 1 252 ? 11.789 13.953 5.876 1.00 77.62 252 GLN A N 1
ATOM 2003 C CA . GLN A 1 252 ? 11.245 14.937 4.952 1.00 77.62 252 GLN A CA 1
ATOM 2004 C C . GLN A 1 252 ? 11.279 14.333 3.560 1.00 77.62 252 GLN A C 1
ATOM 2006 O O . GLN A 1 252 ? 12.345 14.143 2.978 1.00 77.62 252 GLN A O 1
ATOM 2011 N N . ILE A 1 253 ? 10.098 13.988 3.059 1.00 68.56 253 ILE A N 1
ATOM 2012 C CA . ILE A 1 253 ? 9.916 13.464 1.713 1.00 68.56 253 ILE A CA 1
ATOM 2013 C C . ILE A 1 253 ? 9.302 14.591 0.886 1.00 68.56 253 ILE A C 1
ATOM 2015 O O . ILE A 1 253 ? 8.169 15.002 1.130 1.00 68.56 253 ILE A O 1
ATOM 2019 N N . ASP A 1 254 ? 10.069 15.112 -0.064 1.00 68.56 254 ASP A N 1
ATOM 2020 C CA . ASP A 1 254 ? 9.677 16.186 -0.982 1.00 68.56 254 ASP A CA 1
ATOM 2021 C C . ASP A 1 254 ? 9.414 15.678 -2.411 1.00 68.56 254 ASP A C 1
ATOM 2023 O O . ASP A 1 254 ? 9.204 16.462 -3.337 1.00 68.56 254 ASP A O 1
ATOM 2027 N N . ASP A 1 255 ? 9.398 14.356 -2.587 1.00 65.69 255 ASP A N 1
ATOM 2028 C CA . ASP A 1 255 ? 9.131 13.687 -3.851 1.00 65.69 255 ASP A CA 1
ATOM 2029 C C . ASP A 1 255 ? 7.781 12.949 -3.843 1.00 65.69 255 ASP A C 1
ATOM 2031 O O . ASP A 1 255 ? 6.997 12.990 -2.894 1.00 65.69 255 ASP A O 1
ATOM 2035 N N . MET A 1 256 ? 7.518 12.225 -4.929 1.00 65.44 256 MET A N 1
ATOM 2036 C CA . MET A 1 256 ? 6.316 11.412 -5.120 1.00 65.44 256 MET A CA 1
ATOM 2037 C C . MET A 1 256 ? 6.016 10.413 -4.000 1.00 65.44 256 MET A C 1
ATOM 2039 O O . MET A 1 256 ? 4.864 10.021 -3.833 1.00 65.44 256 MET A O 1
ATOM 2043 N N . SER A 1 257 ? 7.028 9.988 -3.242 1.00 70.38 257 SER A N 1
ATOM 2044 C CA . SER A 1 257 ? 6.847 9.027 -2.152 1.00 70.38 257 SER A CA 1
ATOM 2045 C C . SER A 1 257 ? 6.115 9.641 -0.962 1.00 70.38 257 SER A C 1
ATOM 2047 O O . SER A 1 257 ? 5.619 8.897 -0.123 1.00 70.38 257 SER A O 1
ATOM 2049 N N . ALA A 1 258 ? 6.005 10.975 -0.887 1.00 76.88 258 ALA A N 1
ATOM 2050 C CA . ALA A 1 258 ? 5.252 11.645 0.169 1.00 76.88 258 ALA A CA 1
ATOM 2051 C C . ALA A 1 258 ? 3.780 11.212 0.172 1.00 76.88 258 ALA A C 1
ATOM 2053 O O . ALA A 1 258 ? 3.145 11.239 1.218 1.00 76.88 258 ALA A O 1
ATOM 2054 N N . TYR A 1 259 ? 3.258 10.753 -0.973 1.00 80.31 259 TYR A N 1
ATOM 2055 C CA . TYR A 1 259 ? 1.916 10.185 -1.097 1.00 80.31 259 TYR A CA 1
ATOM 2056 C C . TYR A 1 259 ? 1.651 8.991 -0.168 1.00 80.31 259 TYR A C 1
ATOM 2058 O O . TYR A 1 259 ? 0.514 8.769 0.249 1.00 80.31 259 TYR A O 1
ATOM 2066 N N . TRP A 1 260 ? 2.681 8.211 0.160 1.00 85.56 260 TRP A N 1
ATOM 2067 C CA . TRP A 1 260 ? 2.520 7.000 0.959 1.00 85.56 260 TRP A CA 1
ATOM 2068 C C . TRP A 1 260 ? 2.284 7.285 2.446 1.00 85.56 260 TRP A C 1
ATOM 2070 O O . TRP A 1 260 ? 1.808 6.408 3.166 1.00 85.56 260 TRP A O 1
ATOM 2080 N N . SER A 1 261 ? 2.575 8.499 2.917 1.00 89.25 261 SER A N 1
ATOM 2081 C CA . SER A 1 261 ? 2.433 8.897 4.318 1.00 89.25 261 SER A CA 1
ATOM 2082 C C . SER A 1 261 ? 1.538 10.121 4.494 1.00 89.25 261 SER A C 1
ATOM 2084 O O . SER A 1 261 ? 1.364 10.925 3.583 1.00 89.25 261 SER A O 1
ATOM 2086 N N . ILE A 1 262 ? 0.993 10.305 5.696 1.00 92.50 262 ILE A N 1
ATOM 2087 C CA . ILE A 1 262 ? 0.309 11.553 6.048 1.00 92.50 262 ILE A CA 1
ATOM 2088 C C . ILE A 1 262 ? 1.289 12.744 5.990 1.00 92.50 262 ILE A C 1
ATOM 2090 O O . ILE A 1 262 ? 2.496 12.559 6.171 1.00 92.50 262 ILE A O 1
ATOM 2094 N N . PRO A 1 263 ? 0.805 13.984 5.778 1.00 89.81 263 PRO A N 1
ATOM 2095 C CA . PRO A 1 263 ? 1.676 15.156 5.739 1.00 89.81 263 PRO A CA 1
ATOM 2096 C C . PRO A 1 263 ? 2.498 15.328 7.035 1.00 89.81 263 PRO A C 1
ATOM 2098 O O . PRO A 1 263 ? 1.947 15.128 8.124 1.00 89.81 263 PRO A O 1
ATOM 2101 N N . PRO A 1 264 ? 3.766 15.792 6.969 1.00 88.50 264 PRO A N 1
ATOM 2102 C CA . PRO A 1 264 ? 4.627 15.938 8.152 1.00 88.50 264 PRO A CA 1
ATOM 2103 C C . PRO A 1 264 ? 4.029 16.789 9.283 1.00 88.50 264 PRO A C 1
ATOM 2105 O O . PRO A 1 264 ? 4.203 16.487 10.464 1.00 88.50 264 PRO A O 1
ATOM 2108 N N . SER A 1 265 ? 3.271 17.836 8.943 1.00 89.00 265 SER A N 1
ATOM 2109 C CA . SER A 1 265 ? 2.572 18.671 9.928 1.00 89.00 265 SER A CA 1
ATOM 2110 C C . SER A 1 265 ? 1.512 17.888 10.708 1.00 89.00 265 SER A C 1
ATOM 2112 O O . SER A 1 265 ? 1.406 18.032 11.925 1.00 89.00 265 SER A O 1
ATOM 2114 N N . ALA A 1 266 ? 0.754 17.026 10.031 1.00 93.00 266 ALA A N 1
ATOM 2115 C CA . ALA A 1 266 ? -0.246 16.177 10.662 1.00 93.00 266 ALA A CA 1
ATOM 2116 C C . ALA A 1 266 ? 0.398 15.059 11.494 1.00 93.00 266 ALA A C 1
ATOM 2118 O O . ALA A 1 266 ? -0.060 14.762 12.600 1.00 93.00 266 ALA A O 1
ATOM 2119 N N . LEU A 1 267 ? 1.506 14.493 11.005 1.00 93.88 267 LEU A N 1
ATOM 2120 C CA . LEU A 1 267 ? 2.305 13.518 11.741 1.00 93.88 267 LEU A CA 1
ATOM 2121 C C . LEU A 1 267 ? 2.793 14.077 13.081 1.00 93.88 267 LEU A C 1
ATOM 2123 O O . LEU A 1 267 ? 2.630 13.424 14.113 1.00 93.88 267 LEU A O 1
ATOM 2127 N N . GLN A 1 268 ? 3.333 15.298 13.091 1.00 93.56 268 GLN A N 1
ATOM 2128 C CA . GLN A 1 268 ? 3.790 15.952 14.318 1.00 93.56 268 GLN A CA 1
ATOM 2129 C C . GLN A 1 268 ? 2.657 16.080 15.350 1.00 93.56 268 GLN A C 1
ATOM 2131 O O . GLN A 1 268 ? 2.840 15.762 16.527 1.00 93.56 268 GLN A O 1
ATOM 2136 N N . VAL A 1 269 ? 1.467 16.497 14.904 1.00 95.31 269 VAL A N 1
ATOM 2137 C CA . VAL A 1 269 ? 0.274 16.648 15.753 1.00 95.31 269 VAL A CA 1
ATOM 2138 C C . VAL A 1 269 ? -0.191 15.305 16.326 1.00 95.31 269 VAL A C 1
ATOM 2140 O O . VAL A 1 269 ? -0.563 15.240 17.505 1.00 95.31 269 VAL A O 1
ATOM 2143 N N . LEU A 1 270 ? -0.155 14.240 15.519 1.00 96.00 270 LEU A N 1
ATOM 2144 C CA . LEU A 1 270 ? -0.498 12.880 15.937 1.00 96.00 270 LEU A CA 1
ATOM 2145 C C . LEU A 1 270 ? 0.506 12.344 16.967 1.00 96.00 270 LEU A C 1
ATOM 2147 O O . LEU A 1 270 ? 0.104 11.890 18.039 1.00 96.00 270 LEU A O 1
ATOM 2151 N N . MET A 1 271 ? 1.807 12.449 16.689 1.00 94.12 271 MET A N 1
ATOM 2152 C CA . MET A 1 271 ? 2.856 11.955 17.588 1.00 94.12 271 MET A CA 1
ATOM 2153 C C . MET A 1 271 ? 2.865 12.689 18.928 1.00 94.12 271 MET A C 1
ATOM 2155 O O . MET A 1 271 ? 3.020 12.053 19.968 1.00 94.12 271 MET A O 1
ATOM 2159 N N . GLN A 1 272 ? 2.584 13.995 18.944 1.00 94.25 272 GLN A N 1
ATOM 2160 C CA . GLN A 1 272 ? 2.447 14.755 20.189 1.00 94.25 272 GLN A CA 1
ATOM 2161 C C . GLN A 1 272 ? 1.342 14.200 21.107 1.00 94.25 272 GLN A C 1
ATOM 2163 O O . GLN A 1 272 ? 1.434 14.313 22.329 1.00 94.25 272 GLN A O 1
ATOM 2168 N N . ARG A 1 273 ? 0.289 13.599 20.551 1.00 92.31 273 ARG A N 1
ATOM 2169 C CA . ARG A 1 273 ? -0.794 12.987 21.340 1.00 92.31 273 ARG A CA 1
ATOM 2170 C C . ARG A 1 273 ? -0.435 11.584 21.789 1.00 92.31 273 ARG A C 1
ATOM 2172 O O . ARG A 1 273 ? -0.719 11.209 22.923 1.00 92.31 273 ARG A O 1
ATOM 2179 N N . LEU A 1 274 ? 0.232 10.836 20.917 1.00 92.25 274 LEU A N 1
ATOM 2180 C CA . LEU A 1 274 ? 0.617 9.459 21.189 1.00 92.25 274 LEU A CA 1
ATOM 2181 C C . LEU A 1 274 ? 1.859 9.331 22.090 1.00 92.25 274 LEU A C 1
ATOM 2183 O O . LEU A 1 274 ? 2.073 8.264 22.651 1.00 92.25 274 LEU A O 1
ATOM 2187 N N . GLN A 1 275 ? 2.637 10.399 22.304 1.00 89.06 275 GLN A N 1
ATOM 2188 C CA . GLN A 1 275 ? 3.865 10.353 23.117 1.00 89.06 275 GLN A CA 1
ATOM 2189 C C . GLN A 1 275 ? 3.649 9.898 24.574 1.00 89.06 275 GLN A C 1
ATOM 2191 O O . GLN A 1 275 ? 4.573 9.393 25.201 1.00 89.06 275 GLN A O 1
ATOM 2196 N N . ASN A 1 276 ? 2.441 10.090 25.119 1.00 84.38 276 ASN A N 1
ATOM 2197 C CA . ASN A 1 276 ? 2.109 9.767 26.512 1.00 84.38 276 ASN A CA 1
ATOM 2198 C C . ASN A 1 276 ? 1.311 8.466 26.658 1.00 84.38 276 ASN A C 1
ATOM 2200 O O . ASN A 1 276 ? 0.855 8.151 27.757 1.00 84.38 276 ASN A O 1
ATOM 2204 N N . VAL A 1 277 ? 1.106 7.727 25.566 1.00 90.19 277 VAL A N 1
ATOM 2205 C CA . VAL A 1 277 ? 0.526 6.385 25.624 1.00 90.19 277 VAL A CA 1
ATOM 2206 C C . VAL A 1 277 ? 1.595 5.353 25.319 1.00 90.19 277 VAL A C 1
ATOM 2208 O O . VAL A 1 277 ? 2.556 5.609 24.598 1.00 90.19 277 VAL A O 1
ATOM 2211 N N . ASN A 1 278 ? 1.411 4.149 25.844 1.00 92.81 278 ASN A N 1
ATOM 2212 C CA . ASN A 1 278 ? 2.273 3.019 25.538 1.00 92.81 278 ASN A CA 1
ATOM 2213 C C . ASN A 1 278 ? 1.885 2.443 24.161 1.00 92.81 278 ASN A C 1
ATOM 2215 O O . ASN A 1 278 ? 1.251 1.392 24.053 1.00 92.81 278 ASN A O 1
ATOM 2219 N N . LEU A 1 279 ? 2.194 3.202 23.106 1.00 94.69 279 LEU A N 1
ATOM 2220 C CA . LEU A 1 279 ? 1.982 2.831 21.710 1.00 94.69 279 LEU A CA 1
ATOM 2221 C C . LEU A 1 279 ? 2.881 1.651 21.344 1.00 94.69 279 LEU A C 1
ATOM 2223 O O . LEU A 1 279 ? 4.088 1.690 21.565 1.00 94.69 279 LEU A O 1
ATOM 2227 N N . ARG A 1 280 ? 2.287 0.608 20.766 1.00 96.12 280 ARG A N 1
ATOM 2228 C CA . ARG A 1 280 ? 2.999 -0.624 20.417 1.00 96.12 280 ARG A CA 1
ATOM 2229 C C . ARG A 1 280 ? 2.791 -1.089 18.987 1.00 96.12 280 ARG A C 1
ATOM 2231 O O . ARG A 1 280 ? 3.600 -1.874 18.512 1.00 96.12 280 ARG A O 1
ATOM 2238 N N . LEU A 1 281 ? 1.737 -0.640 18.308 1.00 97.75 281 LEU A N 1
ATOM 2239 C CA . LEU A 1 281 ? 1.435 -1.066 16.943 1.00 97.75 281 LEU A CA 1
ATOM 2240 C C . LEU A 1 281 ? 0.906 0.097 16.101 1.00 97.75 281 LEU A C 1
ATOM 2242 O O . LEU A 1 281 ? -0.043 0.763 16.510 1.00 97.75 281 LEU A O 1
ATOM 2246 N N . PHE A 1 282 ? 1.471 0.267 14.908 1.00 98.25 282 PHE A N 1
ATOM 2247 C CA . PHE A 1 282 ? 0.799 0.873 13.761 1.00 98.25 282 PHE A CA 1
ATOM 2248 C C . PHE A 1 282 ? 0.448 -0.221 12.753 1.00 98.25 282 PHE A C 1
ATOM 2250 O O . PHE A 1 282 ? 1.337 -0.897 12.239 1.00 98.25 282 PHE A O 1
ATOM 2257 N N . ALA A 1 283 ? -0.840 -0.375 12.474 1.00 98.38 283 ALA A N 1
ATOM 2258 C CA . ALA A 1 283 ? -1.386 -1.304 11.498 1.00 98.38 283 ALA A CA 1
ATOM 2259 C C . ALA A 1 283 ? -2.023 -0.505 10.355 1.00 98.38 283 ALA A C 1
ATOM 2261 O O . ALA A 1 283 ? -3.010 0.203 10.568 1.00 98.38 283 ALA A O 1
ATOM 2262 N N . THR A 1 284 ? -1.435 -0.578 9.162 1.00 97.75 284 THR A N 1
ATOM 2263 C CA . THR A 1 284 ? -1.809 0.287 8.033 1.00 97.75 284 THR A CA 1
ATOM 2264 C C . THR A 1 284 ? -2.106 -0.473 6.752 1.00 97.75 284 THR A C 1
ATOM 2266 O O . THR A 1 284 ? -1.788 -1.657 6.653 1.00 97.75 284 THR A O 1
ATOM 2269 N N . GLY A 1 285 ? -2.741 0.211 5.802 1.00 94.44 285 GLY A N 1
ATOM 2270 C CA . GLY A 1 285 ? -2.987 -0.238 4.433 1.00 94.44 285 GLY A CA 1
ATOM 2271 C C . GLY A 1 285 ? -2.170 0.560 3.424 1.00 94.44 285 GLY A C 1
ATOM 2272 O O . GLY A 1 285 ? -1.006 0.876 3.694 1.00 94.44 285 GLY A O 1
ATOM 2273 N N . HIS A 1 286 ? -2.822 0.956 2.324 1.00 93.06 286 HIS A N 1
ATOM 2274 C CA . HIS A 1 286 ? -2.408 1.975 1.347 1.00 93.06 286 HIS A CA 1
ATOM 2275 C C . HIS A 1 286 ? -1.286 1.544 0.407 1.00 93.06 286 HIS A C 1
ATOM 2277 O O . HIS A 1 286 ? -1.379 1.691 -0.803 1.00 93.06 286 HIS A O 1
ATOM 2283 N N . VAL A 1 287 ? -0.223 0.949 0.945 1.00 87.12 287 VAL A N 1
ATOM 2284 C CA . VAL A 1 287 ? 0.918 0.463 0.151 1.00 87.12 287 VAL A CA 1
ATOM 2285 C C . VAL A 1 287 ? 0.626 -0.839 -0.594 1.00 87.12 287 VAL A C 1
ATOM 2287 O O . VAL A 1 287 ? 1.410 -1.224 -1.450 1.00 87.12 287 VAL A O 1
ATOM 2290 N N . HIS A 1 288 ? -0.473 -1.530 -0.267 1.00 88.50 288 HIS A N 1
ATOM 2291 C CA . HIS A 1 288 ? -0.862 -2.846 -0.799 1.00 88.50 288 HIS A CA 1
ATOM 2292 C C . HIS A 1 288 ? 0.139 -3.977 -0.519 1.00 88.50 288 HIS A C 1
ATOM 2294 O O . HIS A 1 288 ? 0.051 -5.045 -1.127 1.00 88.50 288 HIS A O 1
ATOM 2300 N N . TRP A 1 289 ? 1.096 -3.775 0.388 1.00 86.19 289 TRP A N 1
ATOM 2301 C CA . TRP A 1 289 ? 2.193 -4.709 0.641 1.00 86.19 289 TRP A CA 1
ATOM 2302 C C . TRP A 1 289 ? 2.134 -5.273 2.042 1.00 86.19 289 TRP A C 1
ATOM 2304 O O . TRP A 1 289 ? 1.821 -4.559 2.995 1.00 86.19 289 TRP A O 1
ATOM 2314 N N . TYR A 1 290 ? 2.547 -6.531 2.178 1.00 87.81 290 TYR A N 1
ATOM 2315 C CA . TYR A 1 290 ? 2.877 -7.045 3.492 1.00 87.81 290 TYR A CA 1
ATOM 2316 C C . TYR A 1 290 ? 4.298 -6.635 3.862 1.00 87.81 290 TYR A C 1
ATOM 2318 O O . TYR A 1 290 ? 5.272 -7.122 3.288 1.00 87.81 290 TYR A O 1
ATOM 2326 N N . ALA A 1 291 ? 4.418 -5.783 4.872 1.00 86.75 291 ALA A N 1
ATOM 2327 C CA . ALA A 1 291 ? 5.695 -5.468 5.491 1.00 86.75 291 ALA A CA 1
ATOM 2328 C C . ALA A 1 291 ? 5.543 -5.431 7.006 1.00 86.75 291 ALA A C 1
ATOM 2330 O O . ALA A 1 291 ? 4.510 -5.033 7.543 1.00 86.75 291 ALA A O 1
ATOM 2331 N N . SER A 1 292 ? 6.599 -5.838 7.699 1.00 89.25 292 SER A N 1
ATOM 2332 C CA . SER A 1 292 ? 6.650 -5.818 9.150 1.00 89.25 292 SER A CA 1
ATOM 2333 C C . SER A 1 292 ? 8.045 -5.451 9.612 1.00 89.25 292 SER A C 1
ATOM 2335 O O . SER A 1 292 ? 9.026 -6.084 9.221 1.00 89.25 292 SER A O 1
ATOM 2337 N N . PHE A 1 293 ? 8.137 -4.414 10.434 1.00 87.31 293 PHE A N 1
ATOM 2338 C CA . PHE A 1 293 ? 9.399 -3.958 10.996 1.00 87.31 293 PHE A CA 1
ATOM 2339 C C . PHE A 1 293 ? 9.166 -3.272 12.340 1.00 87.31 293 PHE A C 1
ATOM 2341 O O . PHE A 1 293 ? 8.148 -2.617 12.571 1.00 87.31 293 PHE A O 1
ATOM 2348 N N . LEU A 1 294 ? 10.131 -3.433 13.240 1.00 85.19 294 LEU A N 1
ATOM 2349 C CA . LEU A 1 294 ? 10.097 -2.835 14.566 1.00 85.19 294 LEU A CA 1
ATOM 2350 C C . LEU A 1 294 ? 10.827 -1.490 14.545 1.00 85.19 294 LEU A C 1
ATOM 2352 O O . LEU A 1 294 ? 11.993 -1.414 14.162 1.00 85.19 294 LEU A O 1
ATOM 2356 N N . ARG A 1 295 ? 10.151 -0.441 15.010 1.00 85.94 295 ARG A N 1
ATOM 2357 C CA . ARG A 1 295 ? 10.743 0.850 15.374 1.00 85.94 295 ARG A CA 1
ATOM 2358 C C . ARG A 1 295 ? 10.571 1.019 16.870 1.00 85.94 295 ARG A C 1
ATOM 2360 O O . ARG A 1 295 ? 9.589 1.606 17.314 1.00 85.94 295 ARG A O 1
ATOM 2367 N N . ASP A 1 296 ? 11.471 0.392 17.623 1.00 76.81 296 ASP A N 1
ATOM 2368 C CA . ASP A 1 296 ? 11.339 0.177 19.067 1.00 76.81 296 ASP A CA 1
ATOM 2369 C C . ASP A 1 296 ? 10.842 1.444 19.807 1.00 76.81 296 ASP A C 1
ATOM 2371 O O . ASP A 1 296 ? 11.454 2.505 19.651 1.00 76.81 296 ASP A O 1
ATOM 2375 N N . PRO A 1 297 ? 9.720 1.380 20.560 1.00 88.94 297 PRO A N 1
ATOM 2376 C CA . PRO A 1 297 ? 8.951 0.185 20.949 1.00 88.94 297 PRO A CA 1
ATOM 2377 C C . PRO A 1 297 ? 7.749 -0.166 20.050 1.00 88.94 297 PRO A C 1
ATOM 2379 O O . PRO A 1 297 ? 6.919 -0.992 20.442 1.00 88.94 297 PRO A O 1
ATOM 2382 N N . VAL A 1 298 ? 7.607 0.465 18.882 1.00 94.19 298 VAL A N 1
ATOM 2383 C CA . VAL A 1 298 ? 6.419 0.374 18.023 1.00 94.19 298 VAL A CA 1
ATOM 2384 C C . VAL A 1 298 ? 6.638 -0.602 16.868 1.00 94.19 298 VAL A C 1
ATOM 2386 O O . VAL A 1 298 ? 7.482 -0.401 15.997 1.00 94.19 298 VAL A O 1
ATOM 2389 N N . GLN A 1 299 ? 5.836 -1.660 16.825 1.00 96.06 299 GLN A N 1
ATOM 2390 C CA . GLN A 1 299 ? 5.727 -2.539 15.669 1.00 96.06 299 GLN A CA 1
ATOM 2391 C C . GLN A 1 299 ? 4.958 -1.817 14.554 1.00 96.06 299 GLN A C 1
ATOM 2393 O O . GLN A 1 299 ? 3.878 -1.280 14.784 1.00 96.06 299 GLN A O 1
ATOM 2398 N N . HIS A 1 300 ? 5.482 -1.830 13.335 1.00 95.81 300 HIS A N 1
ATOM 2399 C CA . HIS A 1 300 ? 4.747 -1.407 12.147 1.00 95.81 300 HIS A CA 1
ATOM 2400 C C . HIS A 1 300 ? 4.360 -2.640 11.345 1.00 95.81 300 HIS A C 1
ATOM 2402 O O . HIS A 1 300 ? 5.190 -3.529 11.140 1.00 95.81 300 HIS A O 1
ATOM 2408 N N . VAL A 1 301 ? 3.103 -2.701 10.921 1.00 95.88 301 VAL A N 1
ATOM 2409 C CA . VAL A 1 301 ? 2.581 -3.764 10.067 1.00 95.88 301 VAL A CA 1
ATOM 2410 C C . VAL A 1 301 ? 1.782 -3.134 8.941 1.00 95.88 301 VAL A C 1
ATOM 2412 O O . VAL A 1 301 ? 0.792 -2.443 9.182 1.00 95.88 301 VAL A O 1
ATOM 2415 N N . TRP A 1 302 ? 2.224 -3.373 7.717 1.00 93.88 302 TRP A N 1
ATOM 2416 C CA . TRP A 1 302 ? 1.508 -3.004 6.506 1.00 93.88 302 TRP A CA 1
ATOM 2417 C C . TRP A 1 302 ? 0.726 -4.226 6.044 1.00 93.88 302 TRP A C 1
ATOM 2419 O O . TRP A 1 302 ? 1.271 -5.330 5.959 1.00 93.88 302 TRP A O 1
ATOM 2429 N N . CYS A 1 303 ? -0.571 -4.046 5.844 1.00 94.56 303 CYS A N 1
ATOM 2430 C CA . CYS A 1 303 ? -1.454 -5.083 5.350 1.00 94.56 303 CYS A CA 1
ATOM 2431 C C . CYS A 1 303 ? -1.446 -5.048 3.819 1.00 94.56 303 CYS A C 1
ATOM 2433 O O . CYS A 1 303 ? -1.592 -3.963 3.249 1.00 94.56 303 CYS A O 1
ATOM 2435 N N . PRO A 1 304 ? -1.269 -6.199 3.147 1.00 91.31 304 PRO A N 1
ATOM 2436 C CA . PRO A 1 304 ? -1.326 -6.226 1.699 1.00 91.31 304 PRO A CA 1
ATOM 2437 C C . PRO A 1 304 ? -2.747 -5.986 1.191 1.00 91.31 304 PRO A C 1
ATOM 2439 O O . PRO A 1 304 ? -3.723 -6.072 1.940 1.00 91.31 304 PRO A O 1
ATOM 2442 N N . SER A 1 305 ? -2.857 -5.727 -0.109 1.00 88.38 305 SER A N 1
ATOM 2443 C CA . SER A 1 305 ? -4.158 -5.726 -0.771 1.00 88.38 305 SER A CA 1
ATOM 2444 C C . SER A 1 305 ? -4.697 -7.142 -0.941 1.00 88.38 305 SER A C 1
ATOM 2446 O O . SER A 1 305 ? -3.974 -8.143 -0.966 1.00 88.38 305 SER A O 1
ATOM 2448 N N . MET A 1 306 ? -6.016 -7.213 -1.089 1.00 79.50 306 MET A N 1
ATOM 2449 C CA . MET A 1 306 ? -6.734 -8.450 -1.359 1.00 79.50 306 MET A CA 1
ATOM 2450 C C . MET A 1 306 ? -6.970 -8.724 -2.841 1.00 79.50 306 MET A C 1
ATOM 2452 O O . MET A 1 306 ? -7.262 -9.861 -3.218 1.00 79.50 306 MET A O 1
ATOM 2456 N N . THR A 1 307 ? -6.931 -7.692 -3.678 1.00 74.25 307 THR A N 1
ATOM 2457 C CA . THR A 1 307 ? -7.375 -7.780 -5.074 1.00 74.25 307 THR A CA 1
ATOM 2458 C C . THR A 1 307 ? -6.254 -7.522 -6.062 1.00 74.25 307 THR A C 1
ATOM 2460 O O . THR A 1 307 ? -6.352 -7.975 -7.205 1.00 74.25 307 THR A O 1
ATOM 2463 N N . MET A 1 308 ? -5.162 -6.879 -5.662 1.00 73.19 308 MET A N 1
ATOM 2464 C CA . MET A 1 308 ? -4.075 -6.572 -6.584 1.00 73.19 308 MET A CA 1
ATOM 2465 C C . MET A 1 308 ? -2.710 -6.557 -5.916 1.00 73.19 308 MET A C 1
ATOM 2467 O O . MET A 1 308 ? -2.555 -6.141 -4.775 1.00 73.19 308 MET A O 1
ATOM 2471 N N . ALA A 1 309 ? -1.721 -6.980 -6.691 1.00 68.00 309 ALA A N 1
ATOM 2472 C CA . ALA A 1 309 ? -0.321 -6.751 -6.404 1.00 68.00 309 ALA A CA 1
ATOM 2473 C C . ALA A 1 309 ? 0.052 -5.346 -6.896 1.00 68.00 309 ALA A C 1
ATOM 2475 O O . ALA A 1 309 ? -0.231 -5.021 -8.051 1.00 68.00 309 ALA A O 1
ATOM 2476 N N . ILE A 1 310 ? 0.690 -4.522 -6.064 1.00 65.44 310 ILE A N 1
ATOM 2477 C CA . ILE A 1 310 ? 1.363 -3.301 -6.536 1.00 65.44 310 ILE A CA 1
ATOM 2478 C C . ILE A 1 310 ? 2.855 -3.589 -6.603 1.00 65.44 310 ILE A C 1
ATOM 2480 O O . ILE A 1 310 ? 3.419 -4.038 -5.618 1.00 65.44 310 ILE A O 1
ATOM 2484 N N . ASP A 1 311 ? 3.509 -3.304 -7.722 1.00 58.28 311 ASP A N 1
ATOM 2485 C CA . ASP A 1 311 ? 4.973 -3.299 -7.789 1.00 58.28 311 ASP A CA 1
ATOM 2486 C C . ASP A 1 311 ? 5.441 -1.842 -7.929 1.00 58.28 311 ASP A C 1
ATOM 2488 O O . ASP A 1 311 ? 4.965 -1.088 -8.779 1.00 58.28 311 ASP A O 1
ATOM 2492 N N . ASP A 1 312 ? 6.312 -1.398 -7.031 1.00 60.06 312 ASP A N 1
ATOM 2493 C CA . ASP A 1 312 ? 6.797 -0.022 -6.966 1.00 60.06 312 ASP A CA 1
ATOM 2494 C C . ASP A 1 312 ? 8.328 -0.061 -6.975 1.00 60.06 312 ASP A C 1
ATOM 2496 O O . ASP A 1 312 ? 8.923 -0.626 -6.064 1.00 60.06 312 ASP A O 1
ATOM 2500 N N . PRO A 1 313 ? 8.988 0.575 -7.955 1.00 51.69 313 PRO A N 1
ATOM 2501 C CA . PRO A 1 313 ? 10.434 0.737 -8.003 1.00 51.69 313 PRO A CA 1
ATOM 2502 C C . PRO A 1 313 ? 11.168 1.114 -6.719 1.00 51.69 313 PRO A C 1
ATOM 2504 O O . PRO A 1 313 ? 12.326 0.734 -6.547 1.00 51.69 313 PRO A O 1
ATOM 2507 N N . LYS A 1 314 ? 10.537 1.917 -5.857 1.00 53.69 314 LYS A N 1
ATOM 2508 C CA . LYS A 1 314 ? 11.130 2.449 -4.626 1.00 53.69 314 LYS A CA 1
ATOM 2509 C C . LYS A 1 314 ? 11.180 1.427 -3.506 1.00 53.69 314 LYS A C 1
ATOM 2511 O O . LYS A 1 314 ? 11.843 1.670 -2.495 1.00 53.69 314 LYS A O 1
ATOM 2516 N N . PHE A 1 315 ? 10.508 0.298 -3.674 1.00 52.84 315 PHE A N 1
ATOM 2517 C CA . PHE A 1 315 ? 10.425 -0.725 -2.661 1.00 52.84 315 PHE A CA 1
ATOM 2518 C C . PHE A 1 315 ? 10.647 -2.105 -3.328 1.00 52.84 315 PHE A C 1
ATOM 2520 O O . PHE A 1 315 ? 10.110 -2.401 -4.385 1.00 52.84 315 PHE A O 1
ATOM 2527 N N . PRO A 1 316 ? 11.507 -2.984 -2.806 1.00 44.91 316 PRO A N 1
ATOM 2528 C CA . PRO A 1 316 ? 11.783 -4.252 -3.479 1.00 44.91 316 PRO A CA 1
ATOM 2529 C C . PRO A 1 316 ? 10.721 -5.316 -3.149 1.00 44.91 316 PRO A C 1
ATOM 2531 O O . PRO A 1 316 ? 10.541 -5.668 -1.986 1.00 44.91 316 PRO A O 1
ATOM 2534 N N . ARG A 1 317 ? 10.077 -5.878 -4.186 1.00 50.16 317 ARG A N 1
ATOM 2535 C CA . ARG A 1 317 ? 9.469 -7.234 -4.231 1.00 50.16 317 ARG A CA 1
ATOM 2536 C C . ARG A 1 317 ? 8.474 -7.604 -3.107 1.00 50.16 317 ARG A C 1
ATOM 2538 O O . ARG A 1 317 ? 8.364 -8.777 -2.771 1.00 50.16 317 ARG A O 1
ATOM 2545 N N . GLY A 1 318 ? 7.775 -6.634 -2.512 1.00 50.66 318 GLY A N 1
ATOM 2546 C CA . GLY A 1 318 ? 6.835 -6.869 -1.399 1.00 50.66 318 GLY A CA 1
ATOM 2547 C C . GLY A 1 318 ? 5.358 -6.987 -1.793 1.00 50.66 318 GLY A C 1
ATOM 2548 O O . GLY A 1 318 ? 4.528 -7.335 -0.952 1.00 50.66 318 GLY A O 1
ATOM 2549 N N . GLY A 1 319 ? 5.021 -6.678 -3.046 1.00 58.44 319 GLY A N 1
ATOM 2550 C CA . GLY A 1 319 ? 3.640 -6.625 -3.518 1.00 58.44 319 GLY A CA 1
ATOM 2551 C C . GLY A 1 319 ? 3.141 -7.854 -4.266 1.00 58.44 319 GLY A C 1
ATOM 2552 O O . GLY A 1 319 ? 2.004 -7.837 -4.711 1.00 58.44 319 GLY A O 1
ATOM 2553 N N . ASP A 1 320 ? 3.929 -8.920 -4.420 1.00 62.38 320 ASP A N 1
ATOM 2554 C CA . ASP A 1 320 ? 3.475 -10.167 -5.061 1.00 62.38 320 ASP A CA 1
ATOM 2555 C C . ASP A 1 320 ? 2.509 -10.981 -4.180 1.00 62.38 320 ASP A C 1
ATOM 2557 O O . ASP A 1 320 ? 1.805 -11.865 -4.671 1.00 62.38 320 ASP A O 1
ATOM 2561 N N . LYS A 1 321 ? 2.444 -10.658 -2.885 1.00 72.81 321 LYS A N 1
ATOM 2562 C CA . LYS A 1 321 ? 1.595 -11.332 -1.906 1.00 72.81 321 LYS A CA 1
ATOM 2563 C C . LYS A 1 321 ? 0.286 -10.593 -1.699 1.00 72.81 321 LYS A C 1
ATOM 2565 O O . LYS A 1 321 ? 0.272 -9.459 -1.229 1.00 72.81 321 LYS A O 1
ATOM 2570 N N . ILE A 1 322 ? -0.814 -11.298 -1.938 1.00 83.19 322 ILE A N 1
ATOM 2571 C CA . ILE A 1 322 ? -2.154 -10.869 -1.537 1.00 83.19 322 ILE A CA 1
ATOM 2572 C C . ILE A 1 322 ? -2.617 -11.643 -0.306 1.00 83.19 322 ILE A C 1
ATOM 2574 O O . ILE A 1 322 ? -2.288 -12.817 -0.106 1.00 83.19 322 ILE A O 1
ATOM 2578 N N . GLY A 1 323 ? -3.414 -10.990 0.527 1.00 90.00 323 GLY A N 1
ATOM 2579 C CA . GLY A 1 323 ? -3.934 -11.606 1.734 1.00 90.00 323 GLY A CA 1
ATOM 2580 C C . GLY A 1 323 ? -4.245 -10.584 2.805 1.00 90.00 323 GLY A C 1
ATOM 2581 O O . GLY A 1 323 ? -4.431 -9.404 2.537 1.00 90.00 323 GLY A O 1
ATOM 2582 N N . PHE A 1 324 ? -4.311 -11.050 4.040 1.00 94.75 324 PHE A N 1
ATOM 2583 C CA . PHE A 1 324 ? -4.663 -10.208 5.173 1.00 94.75 324 PHE A CA 1
ATOM 2584 C C . PHE A 1 324 ? -3.796 -10.531 6.377 1.00 94.75 324 PHE A C 1
ATOM 2586 O O . PHE A 1 324 ? -3.165 -11.585 6.440 1.00 94.75 324 PHE A O 1
ATOM 2593 N N . VAL A 1 325 ? -3.778 -9.643 7.365 1.00 97.44 325 VAL A N 1
ATOM 2594 C CA . VAL A 1 325 ? -2.978 -9.853 8.573 1.00 97.44 325 VAL A CA 1
ATOM 2595 C C . VAL A 1 325 ? -3.861 -10.358 9.707 1.00 97.44 325 VAL A C 1
ATOM 2597 O O . VAL A 1 325 ? -4.886 -9.759 10.027 1.00 97.44 325 VAL A O 1
ATOM 2600 N N . LEU A 1 326 ? -3.456 -11.455 10.348 1.00 98.19 326 LEU A N 1
ATOM 2601 C CA . LEU A 1 326 ? -4.021 -11.888 11.623 1.00 98.19 326 LEU A CA 1
ATOM 2602 C C . LEU A 1 326 ? -3.147 -11.369 12.761 1.00 98.19 326 LEU A C 1
ATOM 2604 O O . LEU A 1 326 ? -2.016 -11.823 12.921 1.00 98.19 326 LEU A O 1
ATOM 2608 N N . HIS A 1 327 ? -3.696 -10.474 13.574 1.00 98.38 327 HIS A N 1
ATOM 2609 C CA . HIS A 1 327 ? -3.095 -10.000 14.817 1.00 98.38 327 HIS A CA 1
ATOM 2610 C C . HIS A 1 327 ? -3.605 -10.820 15.999 1.00 98.38 327 HIS A C 1
ATOM 2612 O O . HIS A 1 327 ? -4.792 -11.133 16.089 1.00 98.38 327 HIS A O 1
ATOM 2618 N N . THR A 1 328 ? -2.708 -11.139 16.922 1.00 97.19 328 THR A N 1
ATOM 2619 C CA . THR A 1 328 ? -3.000 -11.859 18.162 1.00 97.19 328 THR A CA 1
ATOM 2620 C C . THR A 1 328 ? -2.490 -11.019 19.324 1.00 97.19 328 THR A C 1
ATOM 2622 O O . THR A 1 328 ? -1.287 -10.785 19.433 1.00 97.19 328 THR A O 1
ATOM 2625 N N . PHE A 1 329 ? -3.404 -10.546 20.165 1.00 95.06 329 PHE A N 1
ATOM 2626 C CA . PHE A 1 329 ? -3.123 -9.701 21.320 1.00 95.06 329 PHE A CA 1
ATOM 2627 C C . PHE A 1 329 ? -3.240 -10.523 22.606 1.00 95.06 329 PHE A C 1
ATOM 2629 O O . PHE A 1 329 ? -4.306 -11.051 22.931 1.00 95.06 329 PHE A O 1
ATOM 2636 N N . GLU A 1 330 ? -2.141 -10.611 23.343 1.00 91.44 330 GLU A N 1
ATOM 2637 C CA . GLU A 1 330 ? -2.082 -11.132 24.712 1.00 91.44 330 GLU A CA 1
ATOM 2638 C C . GLU A 1 330 ? -1.965 -9.953 25.685 1.00 91.44 330 GLU A C 1
ATOM 2640 O O . GLU A 1 330 ? -1.849 -8.818 25.248 1.00 91.44 330 GLU A O 1
ATOM 2645 N N . ASP A 1 331 ? -1.984 -10.150 27.003 1.00 84.00 331 ASP A N 1
ATOM 2646 C CA . ASP A 1 331 ? -2.007 -9.015 27.944 1.00 84.00 331 ASP A CA 1
ATOM 2647 C C . ASP A 1 331 ? -0.848 -8.013 27.753 1.00 84.00 331 ASP A C 1
ATOM 2649 O O . ASP A 1 331 ? -1.053 -6.804 27.858 1.00 84.00 331 ASP A O 1
ATOM 2653 N N . GLU A 1 332 ? 0.361 -8.484 27.445 1.00 83.38 332 GLU A N 1
ATOM 2654 C CA . GLU A 1 332 ? 1.558 -7.629 27.355 1.00 83.38 332 GLU A CA 1
ATOM 2655 C C . GLU A 1 332 ? 2.198 -7.597 25.966 1.00 83.38 332 GLU A C 1
ATOM 2657 O O . GLU A 1 332 ? 2.946 -6.672 25.653 1.00 83.38 332 GLU A O 1
ATOM 2662 N N . THR A 1 333 ? 1.895 -8.578 25.120 1.00 89.56 333 THR A N 1
ATOM 2663 C CA . THR A 1 333 ? 2.532 -8.774 23.818 1.00 89.56 333 THR A CA 1
ATOM 2664 C C . THR A 1 333 ? 1.492 -8.766 22.705 1.00 89.56 333 THR A C 1
ATOM 2666 O O . THR A 1 333 ? 0.304 -9.020 22.918 1.00 89.56 333 THR A O 1
ATOM 2669 N N . MET A 1 334 ? 1.947 -8.480 21.488 1.00 94.19 334 MET A N 1
ATOM 2670 C CA . MET A 1 334 ? 1.198 -8.818 20.287 1.00 94.19 334 MET A CA 1
ATOM 2671 C C . MET A 1 334 ? 2.087 -9.606 19.333 1.00 94.19 334 MET A C 1
ATOM 2673 O O . MET A 1 334 ? 3.307 -9.445 19.304 1.00 94.19 334 MET A O 1
ATOM 2677 N N . SER A 1 335 ? 1.455 -10.436 18.520 1.00 95.62 335 SER A N 1
ATOM 2678 C CA . SER A 1 335 ? 2.068 -11.034 17.341 1.00 95.62 335 SER A CA 1
ATOM 2679 C C . SER A 1 335 ? 1.155 -10.834 16.142 1.00 95.62 335 SER A C 1
ATOM 2681 O O . SER A 1 335 ? -0.031 -10.532 16.285 1.00 95.62 335 SER A O 1
ATOM 2683 N N . HIS A 1 336 ? 1.714 -10.975 14.950 1.00 96.81 336 HIS A N 1
ATOM 2684 C CA . HIS A 1 336 ? 0.970 -10.871 13.709 1.00 96.81 336 HIS A CA 1
ATOM 2685 C C . HIS A 1 336 ? 1.514 -11.884 12.707 1.00 96.81 336 HIS A C 1
ATOM 2687 O O . HIS A 1 336 ? 2.678 -12.281 12.776 1.00 96.81 336 HIS A O 1
ATOM 2693 N N . GLN A 1 337 ? 0.667 -12.301 11.777 1.00 95.25 337 GLN A N 1
ATOM 2694 C CA . GLN A 1 337 ? 1.067 -13.145 10.661 1.00 95.25 337 GLN A CA 1
ATOM 2695 C C . GLN A 1 337 ? 0.296 -12.752 9.408 1.00 95.25 337 GLN A C 1
ATOM 2697 O O . GLN A 1 337 ? -0.900 -12.454 9.474 1.00 95.25 337 GLN A O 1
ATOM 2702 N N . LEU A 1 338 ? 0.976 -12.796 8.267 1.00 93.56 338 LEU A N 1
ATOM 2703 C CA . LEU A 1 338 ? 0.318 -12.760 6.972 1.00 93.56 338 LEU A CA 1
ATOM 2704 C C . LEU A 1 338 ? -0.443 -14.072 6.758 1.00 93.56 338 LEU A C 1
ATOM 2706 O O . LEU A 1 338 ? 0.121 -15.159 6.881 1.00 93.56 338 LEU A O 1
ATOM 2710 N N . VAL A 1 339 ? -1.718 -13.961 6.413 1.00 92.25 339 VAL A N 1
ATOM 2711 C CA . VAL A 1 339 ? -2.527 -15.055 5.889 1.00 92.25 339 VAL A CA 1
ATOM 2712 C C . VAL A 1 339 ? -2.677 -14.821 4.394 1.00 92.25 339 VAL A C 1
ATOM 2714 O O . VAL A 1 339 ? -3.526 -14.045 3.953 1.00 92.25 339 VAL A O 1
ATOM 2717 N N . GLU A 1 340 ? -1.815 -15.483 3.628 1.00 87.25 340 GLU A N 1
ATOM 2718 C CA . GLU A 1 340 ? -1.863 -15.458 2.168 1.00 87.25 340 GLU A CA 1
ATOM 2719 C C . GLU A 1 340 ? -3.142 -16.141 1.676 1.00 87.25 340 GLU A C 1
ATOM 2721 O O . GLU A 1 340 ? -3.642 -17.109 2.271 1.00 87.25 340 GLU A O 1
ATOM 2726 N N . VAL A 1 341 ? -3.694 -15.614 0.588 1.00 79.00 341 VAL A N 1
ATOM 2727 C CA . VAL A 1 341 ? -4.855 -16.206 -0.067 1.00 79.00 341 VAL A CA 1
ATOM 2728 C C . VAL A 1 341 ? -4.470 -16.539 -1.498 1.00 79.00 341 VAL A C 1
ATOM 2730 O O . VAL A 1 341 ? -4.150 -15.649 -2.275 1.00 79.00 341 VAL A O 1
ATOM 2733 N N . ASP A 1 342 ? -4.536 -17.827 -1.835 1.00 69.00 342 ASP A N 1
ATOM 2734 C CA . ASP A 1 342 ? -4.280 -18.347 -3.182 1.00 69.00 342 ASP A CA 1
ATOM 2735 C C . ASP A 1 342 ? -5.439 -17.989 -4.127 1.00 69.00 342 ASP A C 1
ATOM 2737 O O . ASP A 1 342 ? -6.252 -18.834 -4.506 1.00 69.00 342 ASP A O 1
ATOM 2741 N N . ILE A 1 343 ? -5.567 -16.707 -4.451 1.00 65.56 343 ILE A N 1
ATOM 2742 C CA . ILE A 1 343 ? -6.401 -16.211 -5.543 1.00 65.56 343 ILE A CA 1
ATOM 2743 C C . ILE A 1 343 ? -5.439 -15.769 -6.639 1.00 65.56 343 ILE A C 1
ATOM 2745 O O . ILE A 1 343 ? -4.393 -15.193 -6.353 1.00 65.56 343 ILE A O 1
ATOM 2749 N N . GLU A 1 344 ? -5.783 -16.029 -7.897 1.00 58.75 344 GLU A N 1
ATOM 2750 C CA . GLU A 1 344 ? -5.021 -15.503 -9.025 1.00 58.75 344 GLU A CA 1
ATOM 2751 C C . GLU A 1 344 ? -4.925 -13.973 -8.883 1.00 58.75 344 GLU A C 1
ATOM 2753 O O . GLU A 1 344 ? -5.939 -13.252 -8.845 1.00 58.75 344 GLU A O 1
ATOM 2758 N N . THR A 1 345 ? -3.698 -13.484 -8.679 1.00 54.38 345 THR A N 1
ATOM 2759 C CA . THR A 1 345 ? -3.416 -12.054 -8.597 1.00 54.38 345 THR A CA 1
ATOM 2760 C C . THR A 1 345 ? -3.824 -11.413 -9.917 1.00 54.38 345 THR A C 1
ATOM 2762 O O . THR A 1 345 ? -3.822 -12.034 -10.977 1.00 54.38 345 THR A O 1
ATOM 2765 N N . GLY A 1 346 ? -4.304 -10.178 -9.835 1.00 51.28 346 GLY A N 1
ATOM 2766 C CA . GLY A 1 346 ? -4.750 -9.454 -11.012 1.00 51.28 346 GLY A CA 1
ATOM 2767 C C . GLY A 1 346 ? -3.555 -8.956 -11.785 1.00 51.28 346 GLY A C 1
ATOM 2768 O O . GLY A 1 346 ? -2.421 -9.362 -11.545 1.00 51.28 346 GLY A O 1
ATOM 2769 N N . GLU A 1 347 ? -3.802 -7.976 -12.642 1.00 51.03 347 GLU A N 1
ATOM 2770 C CA . GLU A 1 347 ? -2.717 -7.150 -13.149 1.00 51.03 347 GLU A CA 1
ATOM 2771 C C . GLU A 1 347 ? -1.890 -6.592 -11.978 1.00 51.03 347 GLU A C 1
ATOM 2773 O O . GLU A 1 347 ? -2.434 -6.013 -11.034 1.00 51.03 347 GLU A O 1
ATOM 2778 N N . THR A 1 348 ? -0.572 -6.787 -12.030 1.00 51.38 348 THR A N 1
ATOM 2779 C CA . THR A 1 348 ? 0.368 -6.068 -11.171 1.00 51.38 348 THR A CA 1
ATOM 2780 C C . THR A 1 348 ? 0.324 -4.594 -11.559 1.00 51.38 348 THR A C 1
ATOM 2782 O O . THR A 1 348 ? 0.680 -4.232 -12.685 1.00 51.38 348 THR A O 1
ATOM 2785 N N . VAL A 1 349 ? -0.124 -3.734 -10.646 1.00 46.94 349 VAL A N 1
ATOM 2786 C CA . VAL A 1 349 ? -0.198 -2.291 -10.887 1.00 46.94 349 VAL A CA 1
ATOM 2787 C C . VAL A 1 349 ? 1.156 -1.672 -10.560 1.00 46.94 349 VAL A C 1
ATOM 2789 O O . VAL A 1 349 ? 1.640 -1.769 -9.437 1.00 46.94 349 VAL A O 1
ATOM 2792 N N . LEU A 1 350 ? 1.782 -1.037 -11.549 1.00 49.72 350 LEU A N 1
ATOM 2793 C CA . LEU A 1 350 ? 3.074 -0.371 -11.380 1.00 49.72 350 LEU A CA 1
ATOM 2794 C C . LEU A 1 350 ? 2.859 1.097 -10.999 1.00 49.72 350 LEU A C 1
ATOM 2796 O O . LEU A 1 350 ? 2.486 1.905 -11.853 1.00 49.72 350 LEU A O 1
ATOM 2800 N N . PHE A 1 351 ? 3.087 1.446 -9.731 1.00 43.44 351 PHE A N 1
ATOM 2801 C CA . PHE A 1 351 ? 2.713 2.756 -9.172 1.00 43.44 351 PHE A CA 1
ATOM 2802 C C . PHE A 1 351 ? 3.528 3.930 -9.748 1.00 43.44 351 PHE A C 1
ATOM 2804 O O . PHE A 1 351 ? 3.018 5.033 -9.946 1.00 43.44 351 PHE A O 1
ATOM 2811 N N . HIS A 1 352 ? 4.784 3.686 -10.129 1.00 50.75 352 HIS A N 1
ATOM 2812 C CA . HIS A 1 352 ? 5.641 4.657 -10.821 1.00 50.75 352 HIS A CA 1
ATOM 2813 C C . HIS A 1 352 ? 5.727 4.407 -12.333 1.00 50.75 352 HIS A C 1
ATOM 2815 O O . HIS A 1 352 ? 6.784 4.515 -12.955 1.00 50.75 352 HIS A O 1
ATOM 2821 N N . ARG A 1 353 ? 4.594 4.101 -12.974 1.00 54.00 353 ARG A N 1
ATOM 2822 C CA . ARG A 1 353 ? 4.526 4.001 -14.435 1.00 54.00 353 ARG A CA 1
ATOM 2823 C C . ARG A 1 353 ? 4.443 5.394 -15.062 1.00 54.00 353 ARG A C 1
ATOM 2825 O O . ARG A 1 353 ? 3.363 5.937 -15.267 1.00 54.00 353 ARG A O 1
ATOM 2832 N N . LYS A 1 354 ? 5.583 5.961 -15.462 1.00 61.56 354 LYS A N 1
ATOM 2833 C CA . LYS A 1 354 ? 5.573 7.084 -16.417 1.00 61.56 354 LYS A CA 1
ATOM 2834 C C . LYS A 1 354 ? 5.357 6.536 -17.827 1.00 61.56 354 LYS A C 1
ATOM 2836 O O . LYS A 1 354 ? 6.239 5.866 -18.373 1.00 61.56 354 LYS A O 1
ATOM 2841 N N . SER A 1 355 ? 4.187 6.813 -18.397 1.00 71.00 355 SER A N 1
ATOM 2842 C CA . SER A 1 355 ? 3.855 6.486 -19.781 1.00 71.00 355 SER A CA 1
ATOM 2843 C C . SER A 1 355 ? 4.356 7.561 -20.751 1.00 71.00 355 SER A C 1
ATOM 2845 O O . SER A 1 355 ? 4.457 8.741 -20.413 1.00 71.00 355 SER A O 1
ATOM 2847 N N . LEU A 1 356 ? 4.708 7.148 -21.965 1.00 78.94 356 LEU A N 1
ATOM 2848 C CA . LEU A 1 356 ? 5.099 8.023 -23.060 1.00 78.94 356 LEU A CA 1
ATOM 2849 C C . LEU A 1 356 ? 4.344 7.598 -24.314 1.00 78.94 356 LEU A C 1
ATOM 2851 O O . LEU A 1 356 ? 4.583 6.519 -24.848 1.00 78.94 356 LEU A O 1
ATOM 2855 N N . ASP A 1 357 ? 3.457 8.461 -24.796 1.00 81.88 357 ASP A N 1
ATOM 2856 C CA . ASP A 1 357 ? 2.757 8.226 -26.053 1.00 81.88 357 ASP A CA 1
ATOM 2857 C C . ASP A 1 357 ? 3.631 8.598 -27.257 1.00 81.88 357 ASP A C 1
ATOM 2859 O O . ASP A 1 357 ? 4.027 9.763 -27.420 1.00 81.88 357 ASP A O 1
ATOM 2863 N N . ILE A 1 358 ? 3.934 7.605 -28.094 1.00 87.19 358 ILE A N 1
ATOM 2864 C CA . ILE A 1 358 ? 4.749 7.747 -29.299 1.00 87.19 358 ILE A CA 1
ATOM 2865 C C . ILE A 1 358 ? 3.839 7.580 -30.524 1.00 87.19 358 ILE A C 1
ATOM 2867 O O . ILE A 1 358 ? 3.337 6.479 -30.765 1.00 87.19 358 ILE A O 1
ATOM 2871 N N . PRO A 1 359 ? 3.629 8.644 -31.323 1.00 83.25 359 PRO A N 1
ATOM 2872 C CA . PRO A 1 359 ? 2.871 8.557 -32.567 1.00 83.25 359 PRO A CA 1
ATOM 2873 C C . PRO A 1 359 ? 3.404 7.437 -33.465 1.00 83.25 359 PRO A C 1
ATOM 2875 O O . PRO A 1 359 ? 4.613 7.350 -33.658 1.00 83.25 359 PRO A O 1
ATOM 2878 N N . GLY A 1 360 ? 2.515 6.575 -33.967 1.00 83.06 360 GLY A N 1
ATOM 2879 C CA . GLY A 1 360 ? 2.877 5.433 -34.822 1.00 83.06 360 GLY A CA 1
ATOM 2880 C C . GLY A 1 360 ? 3.251 4.147 -34.074 1.00 83.06 360 GLY A C 1
ATOM 2881 O O . GLY A 1 360 ? 3.068 3.053 -34.601 1.00 83.06 360 GLY A O 1
ATOM 2882 N N . ARG A 1 361 ? 3.683 4.253 -32.810 1.00 84.69 361 ARG A N 1
ATOM 2883 C CA . ARG A 1 361 ? 4.148 3.117 -31.989 1.00 84.69 361 ARG A CA 1
ATOM 2884 C C . ARG A 1 361 ? 3.239 2.801 -30.795 1.00 84.69 361 ARG A C 1
ATOM 2886 O O . ARG A 1 361 ? 3.235 1.675 -30.306 1.00 84.69 361 ARG A O 1
ATOM 2893 N N . GLY A 1 362 ? 2.448 3.775 -30.350 1.00 85.19 362 GLY A N 1
ATOM 2894 C CA . GLY A 1 362 ? 1.549 3.664 -29.204 1.00 85.19 362 GLY A CA 1
ATOM 2895 C C . GLY A 1 362 ? 2.182 4.127 -27.892 1.00 85.19 362 GLY A C 1
ATOM 2896 O O . GLY A 1 362 ? 3.249 4.745 -27.856 1.00 85.19 362 GLY A O 1
ATOM 2897 N N . THR A 1 363 ? 1.495 3.848 -26.786 1.00 81.81 363 THR A N 1
ATOM 2898 C CA . THR A 1 363 ? 1.916 4.281 -25.452 1.00 81.81 363 THR A CA 1
ATOM 2899 C C . THR A 1 363 ? 2.891 3.288 -24.828 1.00 81.81 363 THR A C 1
ATOM 2901 O O . THR A 1 363 ? 2.515 2.175 -24.464 1.00 81.81 363 THR A O 1
ATOM 2904 N N . LEU A 1 364 ? 4.140 3.718 -24.646 1.00 83.69 364 LEU A N 1
ATOM 2905 C CA . LEU A 1 364 ? 5.151 2.964 -23.911 1.00 83.69 364 LEU A CA 1
ATOM 2906 C C . LEU A 1 364 ? 5.108 3.302 -22.427 1.00 83.69 364 LEU A C 1
ATOM 2908 O O . LEU A 1 364 ? 4.629 4.358 -22.019 1.00 83.69 364 LEU A O 1
ATOM 2912 N N . ALA A 1 365 ? 5.638 2.411 -21.606 1.00 79.31 365 ALA A N 1
ATOM 2913 C CA . ALA A 1 365 ? 5.648 2.560 -20.168 1.00 79.31 365 ALA A CA 1
ATOM 2914 C C . ALA A 1 365 ? 6.952 2.067 -19.585 1.00 79.31 365 ALA A C 1
ATOM 2916 O O . ALA A 1 365 ? 7.396 0.986 -19.945 1.00 79.31 365 ALA A O 1
ATOM 2917 N N . PHE A 1 366 ? 7.548 2.845 -18.686 1.00 83.19 366 PHE A N 1
ATOM 2918 C CA . PHE A 1 366 ? 8.852 2.499 -18.132 1.00 83.19 366 PHE A CA 1
ATOM 2919 C C . PHE A 1 366 ? 8.756 2.445 -16.612 1.00 83.19 366 PHE A C 1
ATOM 2921 O O . PHE A 1 366 ? 8.560 3.485 -15.981 1.00 83.19 366 PHE A O 1
ATOM 2928 N N . ALA A 1 367 ? 8.890 1.237 -16.068 1.00 75.38 367 ALA A N 1
ATOM 2929 C CA . ALA A 1 367 ? 8.947 0.962 -14.634 1.00 75.38 367 ALA A CA 1
ATOM 2930 C C . ALA A 1 367 ? 10.309 0.386 -14.220 1.00 75.38 367 ALA A C 1
ATOM 2932 O O . ALA A 1 367 ? 10.821 0.734 -13.160 1.00 75.38 367 ALA A O 1
ATOM 2933 N N . ASN A 1 368 ? 10.932 -0.420 -15.086 1.00 86.06 368 ASN A N 1
ATOM 2934 C CA . ASN A 1 368 ? 12.212 -1.074 -14.818 1.00 86.06 368 ASN A CA 1
ATOM 2935 C C . ASN A 1 368 ? 13.286 -0.609 -15.808 1.00 86.06 368 ASN A C 1
ATOM 2937 O O . ASN A 1 368 ? 12.996 -0.327 -16.973 1.00 86.06 368 ASN A O 1
ATOM 2941 N N . LEU A 1 369 ? 14.528 -0.535 -15.342 1.00 93.56 369 LEU A N 1
ATOM 2942 C CA . LEU A 1 369 ? 15.722 -0.232 -16.118 1.00 93.56 369 LEU A CA 1
ATOM 2943 C C . LEU A 1 369 ? 16.739 -1.359 -15.910 1.00 93.56 369 LEU A C 1
ATOM 2945 O O . LEU A 1 369 ? 17.350 -1.465 -14.850 1.00 93.56 369 LEU A O 1
ATOM 2949 N N . ALA A 1 370 ? 16.917 -2.189 -16.932 1.00 96.44 370 ALA A N 1
ATOM 2950 C CA . ALA A 1 370 ? 17.942 -3.219 -16.985 1.00 96.44 370 ALA A CA 1
ATOM 2951 C C . ALA A 1 370 ? 19.207 -2.658 -17.650 1.00 96.44 370 ALA A C 1
ATOM 2953 O O . ALA A 1 370 ? 19.149 -2.127 -18.760 1.00 96.44 370 ALA A O 1
ATOM 2954 N N . LEU A 1 371 ? 20.349 -2.770 -16.977 1.00 97.56 371 LEU A N 1
ATOM 2955 C CA . LEU A 1 371 ? 21.627 -2.229 -17.434 1.00 97.56 371 LEU A CA 1
ATOM 2956 C C . LEU A 1 371 ? 22.678 -3.330 -17.491 1.00 97.56 371 LEU A C 1
ATOM 2958 O O . LEU A 1 371 ? 22.841 -4.095 -16.542 1.00 97.56 371 LEU A O 1
ATOM 2962 N N . ASP A 1 372 ? 23.448 -3.365 -18.569 1.00 95.25 372 ASP A N 1
ATOM 2963 C CA . ASP A 1 372 ? 24.770 -3.981 -18.530 1.00 95.25 372 ASP A CA 1
ATOM 2964 C C . ASP A 1 372 ? 25.775 -3.097 -17.756 1.00 95.25 372 ASP A C 1
ATOM 2966 O O . ASP A 1 372 ? 25.578 -1.890 -17.604 1.00 95.25 372 ASP A O 1
ATOM 2970 N N . PHE A 1 373 ? 26.856 -3.694 -17.244 1.00 93.25 373 PHE A N 1
ATOM 2971 C CA . PHE A 1 373 ? 27.879 -2.978 -16.476 1.00 93.25 373 PHE A CA 1
ATOM 2972 C C . PHE A 1 373 ? 29.163 -2.695 -17.266 1.00 93.25 373 PHE A C 1
ATOM 2974 O O . PHE A 1 373 ? 29.597 -1.543 -17.328 1.00 93.25 373 PHE A O 1
ATOM 2981 N N . THR A 1 374 ? 29.818 -3.714 -17.824 1.00 88.88 374 THR A N 1
ATOM 2982 C CA . THR A 1 374 ? 31.163 -3.590 -18.417 1.00 88.88 374 THR A CA 1
ATOM 2983 C C . THR A 1 374 ? 31.081 -3.164 -19.876 1.00 88.88 374 THR A C 1
ATOM 2985 O O . THR A 1 374 ? 30.497 -3.872 -20.679 1.00 88.88 374 THR A O 1
ATOM 2988 N N . GLY A 1 375 ? 31.676 -2.019 -20.220 1.00 87.25 375 GLY A N 1
ATOM 2989 C CA . GLY A 1 375 ? 31.538 -1.404 -21.546 1.00 87.25 375 GLY A CA 1
ATOM 2990 C C . GLY A 1 375 ? 30.301 -0.502 -21.665 1.00 87.25 375 GLY A C 1
ATOM 2991 O O . GLY A 1 375 ? 30.262 0.375 -22.529 1.00 87.25 3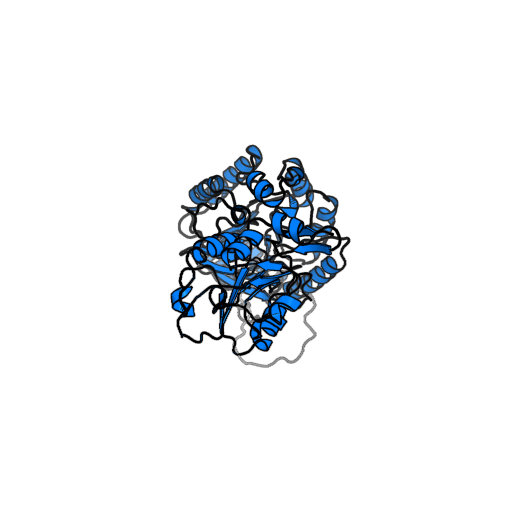75 GLY A O 1
ATOM 2992 N N . THR A 1 376 ? 29.339 -0.654 -20.746 1.00 93.81 376 THR A N 1
ATOM 2993 C CA . THR A 1 376 ? 28.118 0.161 -20.644 1.00 93.81 376 THR A CA 1
ATOM 2994 C C . THR A 1 376 ? 28.231 1.233 -19.550 1.00 93.81 376 THR A C 1
ATOM 2996 O O . THR A 1 376 ? 28.397 2.411 -19.858 1.00 93.81 376 THR A O 1
ATOM 2999 N N . LEU A 1 377 ? 28.167 0.858 -18.264 1.00 94.62 377 LEU A N 1
ATOM 3000 C CA . LEU A 1 377 ? 28.262 1.788 -17.121 1.00 94.62 377 LEU A CA 1
ATOM 3001 C C . LEU A 1 377 ? 29.706 2.067 -16.690 1.00 94.62 377 LEU A C 1
ATOM 3003 O O . LEU A 1 377 ? 29.975 3.063 -16.015 1.00 94.62 377 LEU A O 1
ATOM 3007 N N . SER A 1 378 ? 30.622 1.168 -17.040 1.00 92.38 378 SER A N 1
ATOM 3008 C CA . SER A 1 378 ? 31.994 1.148 -16.547 1.00 92.38 378 SER A CA 1
ATOM 3009 C C . SER A 1 378 ? 33.003 0.933 -17.668 1.00 92.38 378 SER A C 1
ATOM 3011 O O . SER A 1 378 ? 32.683 0.371 -18.717 1.00 92.38 378 SER A O 1
ATOM 3013 N N . ARG A 1 379 ? 34.240 1.349 -17.401 1.00 89.75 379 ARG A N 1
ATOM 3014 C CA . ARG A 1 379 ? 35.436 1.013 -18.176 1.00 89.75 379 ARG A CA 1
ATOM 3015 C C . ARG A 1 379 ? 36.457 0.399 -17.229 1.00 89.75 379 ARG A C 1
ATOM 3017 O O . ARG A 1 379 ? 36.694 0.955 -16.159 1.00 89.75 379 ARG A O 1
ATOM 3024 N N . ASP A 1 380 ? 37.025 -0.750 -17.590 1.00 85.44 380 ASP A N 1
ATOM 3025 C CA . ASP A 1 380 ? 37.995 -1.480 -16.750 1.00 85.44 380 ASP A CA 1
ATOM 3026 C C . ASP A 1 380 ? 37.488 -1.757 -15.307 1.00 85.44 380 ASP A C 1
ATOM 3028 O O . ASP A 1 380 ? 38.243 -1.768 -14.327 1.00 85.44 380 ASP A O 1
ATOM 3032 N N . GLY A 1 381 ? 36.168 -1.945 -15.165 1.00 83.00 381 GLY A N 1
ATOM 3033 C CA . GLY A 1 381 ? 35.481 -2.161 -13.886 1.00 83.00 381 GLY A CA 1
ATOM 3034 C C . GLY A 1 381 ? 35.282 -0.901 -13.033 1.00 83.00 381 GLY A C 1
ATOM 3035 O O . GLY A 1 381 ? 34.778 -1.006 -11.920 1.00 83.00 381 GLY A O 1
ATOM 3036 N N . MET A 1 382 ? 35.658 0.282 -13.529 1.00 86.62 382 MET A N 1
ATOM 3037 C CA . MET A 1 382 ? 35.422 1.565 -12.864 1.00 86.62 382 MET A CA 1
ATOM 3038 C C . MET A 1 382 ? 34.235 2.290 -13.488 1.00 86.62 382 MET A C 1
ATOM 3040 O O . MET A 1 382 ? 34.158 2.434 -14.709 1.00 86.62 382 MET A O 1
ATOM 3044 N N . LEU A 1 383 ? 33.318 2.772 -12.649 1.00 91.94 383 LEU A N 1
ATOM 3045 C CA . LEU A 1 383 ? 32.138 3.503 -13.099 1.00 91.94 383 LEU A CA 1
ATOM 3046 C C . LEU A 1 383 ? 32.535 4.768 -13.876 1.00 91.94 383 LEU A C 1
ATOM 3048 O O . LEU A 1 383 ? 33.423 5.515 -13.459 1.00 91.94 383 LEU A O 1
ATOM 3052 N N . LEU A 1 384 ? 31.866 5.025 -15.001 1.00 93.75 384 LEU A N 1
ATOM 3053 C CA . LEU A 1 384 ? 32.132 6.220 -15.796 1.00 93.75 384 LEU A CA 1
ATOM 3054 C C . LEU A 1 384 ? 31.703 7.495 -15.040 1.00 93.75 384 LEU A C 1
ATOM 3056 O O . LEU A 1 384 ? 30.657 7.505 -14.377 1.00 93.75 384 LEU A O 1
ATOM 3060 N N . PRO A 1 385 ? 32.469 8.602 -15.148 1.00 95.12 385 PRO A N 1
ATOM 3061 C CA . PRO A 1 385 ? 32.113 9.861 -14.502 1.00 95.12 385 PRO A CA 1
ATOM 3062 C C . PRO A 1 385 ? 30.707 10.331 -14.891 1.00 95.12 385 PRO A C 1
ATOM 3064 O O . PRO A 1 385 ? 30.371 10.412 -16.068 1.00 95.12 385 PRO A O 1
ATOM 3067 N N . GLY A 1 386 ? 29.885 10.666 -13.894 1.00 94.00 386 GLY A N 1
ATOM 3068 C CA . GLY A 1 386 ? 28.524 11.171 -14.104 1.00 94.00 386 GLY A CA 1
ATOM 3069 C C . GLY A 1 386 ? 27.424 10.108 -14.197 1.00 94.00 386 GLY A C 1
ATOM 3070 O O . GLY A 1 386 ? 26.255 10.494 -14.258 1.00 94.00 386 GLY A O 1
ATOM 3071 N N . VAL A 1 387 ? 27.755 8.811 -14.156 1.00 95.81 387 VAL A N 1
ATOM 3072 C CA . VAL A 1 387 ? 26.764 7.719 -14.106 1.00 95.81 387 VAL A CA 1
ATOM 3073 C C . VAL A 1 387 ? 26.051 7.678 -12.752 1.00 95.81 387 VAL A C 1
ATOM 3075 O O . VAL A 1 387 ? 24.827 7.744 -12.710 1.00 95.81 387 VAL A O 1
ATOM 3078 N N . ALA A 1 388 ? 26.799 7.653 -11.643 1.00 93.19 388 ALA A N 1
ATOM 3079 C CA . ALA A 1 388 ? 26.257 7.598 -10.278 1.00 93.19 388 ALA A CA 1
ATOM 3080 C C . ALA A 1 388 ? 25.112 8.602 -9.997 1.00 93.19 388 ALA A C 1
ATOM 3082 O O . ALA A 1 388 ? 24.022 8.157 -9.632 1.00 93.19 388 ALA A O 1
ATOM 3083 N N . PRO A 1 389 ? 25.273 9.927 -10.213 1.00 89.31 389 PRO A N 1
ATOM 3084 C CA . PRO A 1 389 ? 24.194 10.883 -9.946 1.00 89.31 389 PRO A CA 1
ATOM 3085 C C . PRO A 1 389 ? 22.950 10.661 -10.821 1.00 89.31 389 PRO A C 1
ATOM 3087 O O . PRO A 1 389 ? 21.837 10.920 -10.372 1.00 89.31 389 PRO A O 1
ATOM 3090 N N . ARG A 1 390 ? 23.109 10.146 -12.049 1.00 93.88 390 ARG A N 1
ATOM 3091 C CA . ARG A 1 390 ? 21.981 9.827 -12.940 1.00 93.88 390 ARG A CA 1
ATOM 3092 C C . ARG A 1 390 ? 21.238 8.578 -12.501 1.00 93.88 390 ARG A C 1
ATOM 3094 O O . ARG A 1 390 ? 20.016 8.568 -12.559 1.00 93.88 390 ARG A O 1
ATOM 3101 N N . LEU A 1 391 ? 21.957 7.551 -12.045 1.00 91.50 391 LEU A N 1
ATOM 3102 C CA . LEU A 1 391 ? 21.331 6.361 -11.469 1.00 91.50 391 LEU A CA 1
ATOM 3103 C C . LEU A 1 391 ? 20.543 6.723 -10.207 1.00 91.50 391 LEU A C 1
ATOM 3105 O O . LEU A 1 391 ? 19.407 6.286 -10.071 1.00 91.50 391 LEU A O 1
ATOM 3109 N N . ILE A 1 392 ? 21.082 7.592 -9.344 1.00 80.12 392 ILE A N 1
ATOM 3110 C CA . ILE A 1 392 ? 20.362 8.097 -8.164 1.00 80.12 39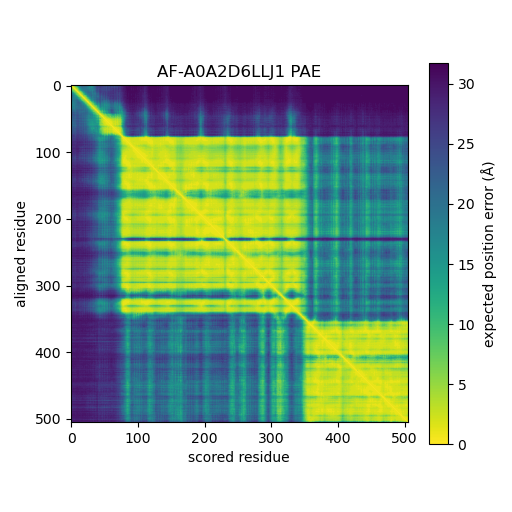2 ILE A CA 1
ATOM 3111 C C . ILE A 1 392 ? 19.083 8.848 -8.564 1.00 80.12 392 ILE A C 1
ATOM 3113 O O . ILE A 1 392 ? 18.029 8.622 -7.974 1.00 80.12 392 ILE A O 1
ATOM 3117 N N . GLU A 1 393 ? 19.145 9.715 -9.578 1.00 81.50 393 GLU A N 1
ATOM 3118 C CA 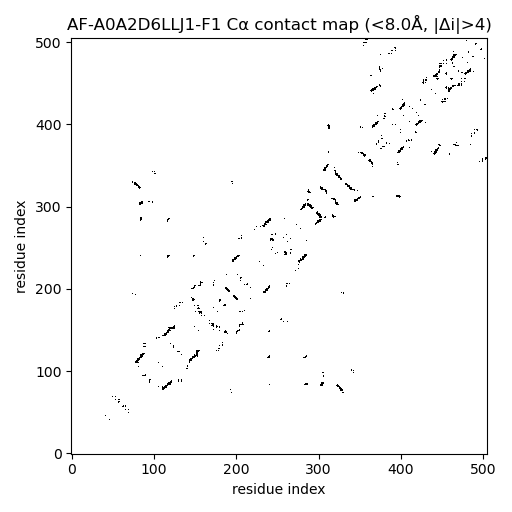. GLU A 1 393 ? 17.965 10.445 -10.056 1.00 81.50 393 GLU A CA 1
ATOM 3119 C C . GLU A 1 393 ? 16.924 9.522 -10.711 1.00 81.50 393 GLU A C 1
ATOM 3121 O O . GLU A 1 393 ? 15.727 9.647 -10.449 1.00 81.50 393 GLU A O 1
ATOM 3126 N N . LEU A 1 394 ? 17.360 8.565 -11.533 1.00 84.56 394 LEU A N 1
ATOM 3127 C CA . LEU A 1 394 ? 16.474 7.606 -12.195 1.00 84.56 394 LEU A CA 1
ATOM 3128 C C . LEU A 1 394 ? 15.837 6.623 -11.211 1.00 84.56 394 LEU A C 1
ATOM 3130 O O . LEU A 1 394 ? 14.670 6.273 -11.391 1.00 84.56 394 LEU A O 1
ATOM 3134 N N . ALA A 1 395 ? 16.545 6.239 -10.149 1.00 80.00 395 ALA A N 1
ATOM 3135 C CA . ALA A 1 395 ? 16.027 5.350 -9.112 1.00 80.00 395 ALA A CA 1
ATOM 3136 C C . ALA A 1 395 ? 14.841 5.951 -8.340 1.00 80.00 395 ALA A C 1
ATOM 3138 O O . ALA A 1 395 ? 14.034 5.223 -7.771 1.00 80.00 395 ALA A O 1
ATOM 3139 N N . LYS A 1 396 ? 14.657 7.279 -8.380 1.00 68.44 396 LYS A N 1
ATOM 3140 C CA . LYS A 1 396 ? 13.442 7.930 -7.861 1.00 68.44 396 LYS A CA 1
ATOM 3141 C C . LYS A 1 396 ? 12.187 7.604 -8.680 1.00 68.44 396 LYS A C 1
ATOM 3143 O O . LYS A 1 396 ? 11.090 7.971 -8.268 1.00 68.44 396 LYS A O 1
ATOM 3148 N N . GLN A 1 397 ? 12.334 7.019 -9.868 1.00 69.81 397 GLN A N 1
ATOM 3149 C CA . GLN A 1 397 ? 11.252 6.856 -10.843 1.00 69.81 397 GLN A CA 1
ATOM 3150 C C . GLN A 1 397 ? 11.166 5.442 -11.428 1.00 69.81 397 GLN A C 1
ATOM 3152 O O . GLN A 1 397 ? 10.139 5.106 -12.010 1.00 69.81 397 GLN A O 1
ATOM 3157 N N . MET A 1 398 ? 12.236 4.647 -11.355 1.00 78.25 398 MET A N 1
ATOM 3158 C CA . MET A 1 398 ? 12.336 3.330 -11.986 1.00 78.25 398 MET A CA 1
ATOM 3159 C C . MET A 1 398 ? 13.225 2.395 -11.173 1.00 78.25 398 MET A C 1
ATOM 3161 O O . MET A 1 398 ? 14.197 2.840 -10.567 1.00 78.25 398 MET A O 1
ATOM 3165 N N . ARG A 1 399 ? 12.923 1.094 -11.197 1.00 77.50 399 ARG A N 1
ATOM 3166 C CA . ARG A 1 399 ? 13.755 0.082 -10.544 1.00 77.50 399 ARG A CA 1
ATOM 3167 C C . ARG A 1 399 ? 14.962 -0.159 -11.421 1.00 77.50 399 ARG A C 1
ATOM 3169 O O . ARG A 1 399 ? 14.799 -0.417 -12.612 1.00 77.50 399 ARG A O 1
ATOM 3176 N N . ILE A 1 400 ? 16.158 -0.080 -10.857 1.00 89.62 400 ILE A N 1
ATOM 3177 C CA . ILE A 1 400 ? 17.387 -0.258 -11.625 1.00 89.62 400 ILE A CA 1
ATOM 3178 C C . ILE A 1 400 ? 17.993 -1.611 -11.283 1.00 89.62 400 ILE A C 1
ATOM 3180 O O . ILE A 1 400 ? 18.340 -1.870 -10.134 1.00 89.62 400 ILE A O 1
ATOM 3184 N N . THR A 1 401 ? 18.153 -2.453 -12.298 1.00 92.62 401 THR A N 1
ATOM 3185 C CA . THR A 1 401 ? 18.815 -3.749 -12.194 1.00 92.62 401 THR A CA 1
ATOM 3186 C C . THR A 1 401 ? 20.052 -3.757 -13.080 1.00 92.62 401 THR A C 1
ATOM 3188 O O . THR A 1 401 ? 19.957 -3.595 -14.295 1.00 92.62 401 THR A O 1
ATOM 3191 N N . VAL A 1 402 ? 21.219 -3.975 -12.480 1.00 95.12 402 VAL A N 1
ATOM 3192 C CA . VAL A 1 402 ? 22.494 -4.121 -13.181 1.00 95.12 402 VAL A CA 1
ATOM 3193 C C . VAL A 1 402 ? 22.822 -5.605 -13.321 1.00 95.12 402 VAL A C 1
ATOM 3195 O O . VAL A 1 402 ? 22.955 -6.319 -12.330 1.00 95.12 402 VAL A O 1
ATOM 3198 N N . MET A 1 403 ? 22.969 -6.071 -14.560 1.00 93.81 403 MET A N 1
ATOM 3199 C CA . MET A 1 403 ? 23.273 -7.460 -14.901 1.00 93.81 403 MET A CA 1
ATOM 3200 C C . MET A 1 403 ? 24.687 -7.554 -15.471 1.00 93.81 403 MET A C 1
ATOM 3202 O O . MET A 1 403 ? 24.954 -7.061 -16.568 1.00 93.81 403 MET A O 1
ATOM 3206 N N . THR A 1 404 ? 25.594 -8.224 -14.763 1.00 89.69 404 THR A N 1
ATOM 3207 C CA . THR A 1 404 ? 27.004 -8.321 -15.169 1.00 89.69 404 THR A CA 1
ATOM 3208 C C . THR A 1 404 ? 27.587 -9.712 -14.958 1.00 89.69 404 THR A C 1
ATOM 3210 O O . THR A 1 404 ? 27.151 -10.449 -14.082 1.00 89.69 404 THR A O 1
ATOM 3213 N N . ALA A 1 405 ? 28.609 -10.061 -15.740 1.00 83.44 405 ALA A N 1
ATOM 3214 C CA . ALA A 1 405 ? 29.447 -11.229 -15.463 1.00 83.44 405 ALA A CA 1
ATOM 3215 C C . ALA A 1 405 ? 30.467 -10.985 -14.341 1.00 83.44 405 ALA A C 1
ATOM 3217 O O . ALA A 1 405 ? 31.121 -11.932 -13.915 1.00 83.44 405 ALA A O 1
ATOM 3218 N N . ASP A 1 406 ? 30.600 -9.730 -13.892 1.00 80.50 406 ASP A N 1
ATOM 3219 C CA . ASP A 1 406 ? 31.585 -9.268 -12.909 1.00 80.50 406 ASP A CA 1
ATOM 3220 C C . ASP A 1 406 ? 33.007 -9.761 -13.210 1.00 80.50 406 ASP A C 1
ATOM 3222 O O . ASP A 1 406 ? 33.740 -10.256 -12.360 1.00 80.50 406 ASP A O 1
ATOM 3226 N N . THR A 1 407 ? 33.416 -9.614 -14.469 1.00 70.12 407 THR A N 1
ATOM 3227 C CA . THR A 1 407 ? 34.704 -10.102 -14.982 1.00 70.12 407 THR A CA 1
ATOM 3228 C C . THR A 1 407 ? 35.909 -9.596 -14.178 1.00 70.12 407 THR A C 1
ATOM 3230 O O . THR A 1 407 ? 36.954 -10.242 -14.163 1.00 70.12 407 THR A O 1
ATOM 3233 N N . PHE A 1 408 ? 35.772 -8.447 -13.510 1.00 64.50 408 PHE A N 1
ATOM 3234 C CA . PHE A 1 408 ? 36.834 -7.814 -12.730 1.00 64.50 408 PHE A CA 1
ATOM 3235 C C . PHE A 1 408 ? 36.691 -7.987 -11.212 1.00 64.50 408 PHE A C 1
ATOM 3237 O O . PHE A 1 408 ? 37.614 -7.587 -10.504 1.00 64.50 408 PHE A O 1
ATOM 3244 N N . GLY A 1 409 ? 35.591 -8.563 -10.710 1.00 73.00 409 GLY A N 1
ATOM 3245 C CA . GLY A 1 409 ? 35.354 -8.723 -9.271 1.00 73.00 409 GLY A CA 1
ATOM 3246 C C . GLY A 1 409 ? 35.164 -7.397 -8.529 1.00 73.00 409 GLY A C 1
ATOM 3247 O O . GLY A 1 409 ? 35.613 -7.274 -7.394 1.00 73.00 409 GLY A O 1
ATOM 3248 N N . LYS A 1 410 ? 34.633 -6.370 -9.203 1.00 78.81 410 LYS A N 1
ATOM 3249 C CA . LYS A 1 410 ? 34.607 -4.973 -8.715 1.00 78.81 410 LYS A CA 1
ATOM 3250 C C . LYS A 1 410 ? 33.213 -4.359 -8.688 1.00 78.81 410 LYS A C 1
ATOM 3252 O O . LYS A 1 410 ? 33.079 -3.202 -8.296 1.00 78.81 410 LYS A O 1
ATOM 3257 N N . VAL A 1 411 ? 32.192 -5.078 -9.156 1.00 80.06 411 VAL A N 1
ATOM 3258 C CA . VAL A 1 411 ? 30.850 -4.500 -9.290 1.00 80.06 411 VAL A CA 1
ATOM 3259 C C . VAL A 1 411 ? 30.272 -4.070 -7.942 1.00 80.06 411 VAL A C 1
ATOM 3261 O O . VAL A 1 411 ? 29.710 -2.981 -7.858 1.00 80.06 411 VAL A O 1
ATOM 3264 N N . ASP A 1 412 ? 30.473 -4.875 -6.896 1.00 78.31 412 ASP A N 1
ATOM 3265 C CA . ASP A 1 412 ? 29.945 -4.592 -5.561 1.00 78.31 412 ASP A CA 1
ATOM 3266 C C . ASP A 1 412 ? 30.559 -3.306 -4.997 1.00 78.31 412 ASP A C 1
ATOM 3268 O O . ASP A 1 412 ? 29.827 -2.411 -4.588 1.00 78.31 412 ASP A O 1
ATOM 3272 N N . ASP A 1 413 ? 31.883 -3.145 -5.088 1.00 80.69 413 ASP A N 1
ATOM 3273 C CA . ASP A 1 413 ? 32.571 -1.923 -4.649 1.00 80.69 413 ASP A CA 1
ATOM 3274 C C . ASP A 1 413 ? 32.162 -0.696 -5.480 1.00 80.69 413 ASP A C 1
ATOM 3276 O O . ASP A 1 413 ? 32.015 0.407 -4.955 1.00 80.69 413 ASP A O 1
ATOM 3280 N N . ALA A 1 414 ? 31.979 -0.866 -6.793 1.00 80.44 414 ALA A N 1
ATOM 3281 C CA . ALA A 1 414 ? 31.645 0.232 -7.697 1.00 80.44 414 ALA A CA 1
ATOM 3282 C C . ALA A 1 414 ? 30.196 0.731 -7.548 1.00 80.44 414 ALA A C 1
ATOM 3284 O O . ALA A 1 414 ? 29.905 1.862 -7.947 1.00 80.44 414 ALA A O 1
ATOM 3285 N N . LEU A 1 415 ? 29.294 -0.105 -7.021 1.00 87.44 415 LEU A N 1
ATOM 3286 C CA . LEU A 1 415 ? 27.860 0.177 -6.908 1.00 87.44 415 LEU A CA 1
ATOM 3287 C C . LEU A 1 415 ? 27.340 0.197 -5.459 1.00 87.44 415 LEU A C 1
ATOM 3289 O O . LEU A 1 415 ? 26.154 0.458 -5.279 1.00 87.44 415 LEU A O 1
ATOM 3293 N N . ALA A 1 416 ? 28.192 -0.023 -4.449 1.00 77.12 416 ALA A N 1
ATOM 3294 C CA . ALA A 1 416 ? 27.812 -0.207 -3.040 1.00 77.12 416 ALA A CA 1
ATOM 3295 C C . ALA A 1 416 ? 26.846 0.856 -2.480 1.00 77.12 416 ALA A C 1
ATOM 3297 O O . ALA A 1 416 ? 25.926 0.521 -1.738 1.00 77.12 416 ALA A O 1
ATOM 3298 N N . ASP A 1 417 ? 27.028 2.123 -2.861 1.00 79.81 417 ASP A N 1
ATOM 3299 C CA . ASP A 1 417 ? 26.232 3.255 -2.362 1.00 79.81 417 ASP A CA 1
ATOM 3300 C C . ASP A 1 417 ? 25.153 3.727 -3.352 1.00 79.81 417 ASP A C 1
ATOM 3302 O O . ASP A 1 417 ? 24.564 4.801 -3.189 1.00 79.81 417 ASP A O 1
ATOM 3306 N N . LEU A 1 418 ? 24.906 2.963 -4.419 1.00 83.38 418 LEU A N 1
ATOM 3307 C CA . LEU A 1 418 ? 23.939 3.322 -5.449 1.00 83.38 418 LEU A CA 1
ATOM 3308 C C . LEU A 1 418 ? 22.632 2.535 -5.284 1.00 83.38 418 LEU A C 1
ATOM 3310 O O . LEU A 1 418 ? 22.654 1.352 -4.954 1.00 83.38 418 LEU A O 1
ATOM 3314 N N . PRO A 1 419 ? 21.473 3.165 -5.553 1.00 78.50 419 PRO A N 1
ATOM 3315 C CA . PRO A 1 419 ? 20.161 2.530 -5.428 1.00 78.50 419 PRO A CA 1
ATOM 3316 C C . PRO A 1 419 ? 19.875 1.588 -6.613 1.00 78.50 419 PRO A C 1
ATOM 3318 O O . PRO A 1 419 ? 19.005 1.859 -7.442 1.00 78.50 419 PRO A O 1
ATOM 3321 N N . VAL A 1 420 ? 20.645 0.503 -6.726 1.00 85.00 420 VAL A N 1
ATOM 3322 C CA . VAL A 1 420 ? 20.567 -0.480 -7.817 1.00 85.00 420 VAL A CA 1
ATOM 3323 C C . VAL A 1 420 ? 20.593 -1.914 -7.281 1.00 85.00 420 VAL A C 1
ATOM 3325 O O . VAL A 1 420 ? 21.279 -2.214 -6.308 1.00 85.00 420 VAL A O 1
ATOM 3328 N N . GLU A 1 421 ? 19.876 -2.826 -7.936 1.00 85.56 421 GLU A N 1
ATOM 3329 C CA . GLU A 1 421 ? 19.990 -4.267 -7.692 1.00 85.56 421 GLU A CA 1
ATOM 3330 C C . GLU A 1 421 ? 21.064 -4.865 -8.602 1.00 85.56 421 GLU A C 1
ATOM 3332 O O . GLU A 1 421 ? 20.965 -4.760 -9.825 1.00 85.56 421 GLU A O 1
ATOM 3337 N N . VAL A 1 422 ? 22.067 -5.527 -8.027 1.00 88.31 422 VAL A N 1
ATOM 3338 C CA . VAL A 1 422 ? 23.131 -6.184 -8.797 1.00 88.31 422 VAL A CA 1
ATOM 3339 C C . VAL A 1 422 ? 22.840 -7.672 -8.938 1.00 88.31 422 VAL A C 1
ATOM 3341 O O . VAL A 1 422 ? 22.556 -8.370 -7.966 1.00 88.31 422 VAL A O 1
ATOM 3344 N N . HIS A 1 423 ? 22.941 -8.169 -10.167 1.00 88.81 423 HIS A N 1
ATOM 3345 C CA . HIS A 1 423 ? 22.743 -9.568 -10.499 1.00 88.81 423 HIS A CA 1
ATOM 3346 C C . HIS A 1 423 ? 23.910 -10.113 -11.325 1.00 88.81 423 HIS A C 1
ATOM 3348 O O . HIS A 1 423 ? 24.185 -9.658 -12.439 1.00 88.81 423 HIS A O 1
ATOM 3354 N N . ILE A 1 424 ? 24.567 -11.143 -10.787 1.00 89.31 424 ILE A N 1
ATOM 3355 C CA . ILE A 1 424 ? 25.657 -11.838 -11.473 1.00 89.31 424 ILE A CA 1
ATOM 3356 C C . ILE A 1 424 ? 25.081 -12.843 -12.477 1.00 89.31 424 ILE A C 1
ATOM 3358 O O . ILE A 1 424 ? 24.365 -13.775 -12.109 1.00 89.31 424 ILE A O 1
ATOM 3362 N N . VAL A 1 425 ? 25.411 -12.664 -13.755 1.00 89.25 425 VAL A N 1
ATOM 3363 C CA . VAL A 1 425 ? 24.912 -13.451 -14.893 1.00 89.25 425 VAL A CA 1
ATOM 3364 C C . VAL A 1 425 ? 26.071 -13.931 -15.762 1.00 89.25 425 VAL A C 1
ATOM 3366 O O . VAL A 1 425 ? 27.051 -13.221 -15.946 1.00 89.25 425 VAL A O 1
ATOM 3369 N N . LYS A 1 426 ? 25.985 -15.137 -16.333 1.00 85.12 426 LYS A N 1
ATOM 3370 C CA . LYS A 1 426 ? 27.108 -15.718 -17.098 1.00 85.12 426 LYS A CA 1
ATOM 3371 C C . LYS A 1 426 ? 26.961 -15.536 -18.600 1.00 85.12 426 LYS A C 1
ATOM 3373 O O . LYS A 1 426 ? 27.954 -15.448 -19.316 1.00 85.12 426 LYS A O 1
ATOM 3378 N N . THR A 1 427 ? 25.728 -15.519 -19.092 1.00 90.00 427 THR A N 1
ATOM 3379 C CA . THR A 1 427 ? 25.431 -15.521 -20.525 1.00 90.00 427 THR A CA 1
ATOM 3380 C C . THR A 1 427 ? 24.369 -14.486 -20.877 1.00 90.00 427 THR A C 1
ATOM 3382 O O . THR A 1 427 ? 23.589 -14.057 -20.030 1.00 90.00 427 THR A O 1
ATOM 3385 N N . GLY A 1 428 ? 24.284 -14.123 -22.160 1.00 88.75 428 GLY A N 1
ATOM 3386 C CA . GLY A 1 428 ? 23.188 -13.277 -22.644 1.00 88.75 428 GLY A CA 1
ATOM 3387 C C . GLY A 1 428 ? 21.806 -13.915 -22.481 1.00 88.75 428 GLY A C 1
ATOM 3388 O O . GLY A 1 428 ? 20.814 -13.216 -22.297 1.00 88.75 428 GLY A O 1
ATOM 3389 N N . GLN A 1 429 ? 21.737 -15.251 -22.456 1.00 90.38 429 GLN A N 1
ATOM 3390 C CA . GLN A 1 429 ? 20.490 -15.960 -22.182 1.00 90.38 429 GLN A CA 1
ATOM 3391 C C . GLN A 1 429 ? 20.029 -15.768 -20.732 1.00 90.38 429 GLN A C 1
ATOM 3393 O O . GLN A 1 429 ? 18.828 -15.700 -20.482 1.00 90.38 429 GLN A O 1
ATOM 3398 N N . ASP A 1 430 ? 20.961 -15.660 -19.783 1.00 90.19 430 ASP A N 1
ATOM 3399 C CA . ASP A 1 430 ? 20.630 -15.380 -18.383 1.00 90.19 430 ASP A CA 1
ATOM 3400 C C . ASP A 1 430 ? 20.058 -13.966 -18.236 1.00 90.19 430 ASP A C 1
ATOM 3402 O O . ASP A 1 430 ? 19.050 -13.791 -17.554 1.00 90.19 430 ASP A O 1
ATOM 3406 N N . LYS A 1 431 ? 20.620 -12.984 -18.958 1.00 93.19 431 LYS A N 1
ATOM 3407 C CA . LYS A 1 431 ? 20.064 -11.622 -19.028 1.00 93.19 431 LYS A CA 1
ATOM 3408 C C . LYS A 1 431 ? 18.651 -11.606 -19.608 1.00 93.19 431 LYS A C 1
ATOM 3410 O O . LYS A 1 431 ? 17.768 -10.963 -19.056 1.00 93.19 431 LYS A O 1
ATOM 3415 N N . ALA A 1 432 ? 18.410 -12.352 -20.686 1.00 89.75 432 ALA A N 1
ATOM 3416 C CA . ALA A 1 432 ? 17.084 -12.444 -21.297 1.00 89.75 432 ALA A CA 1
ATOM 3417 C C . ALA A 1 432 ? 16.043 -13.093 -20.367 1.00 89.75 432 ALA A C 1
ATOM 3419 O O . ALA A 1 432 ? 14.910 -12.623 -20.294 1.00 89.75 432 ALA A O 1
ATOM 3420 N N . ARG A 1 433 ? 16.419 -14.147 -19.625 1.00 87.19 433 ARG A N 1
ATOM 3421 C CA . ARG A 1 433 ? 15.544 -14.754 -18.605 1.00 87.19 433 ARG A CA 1
ATOM 3422 C C . ARG A 1 433 ? 15.231 -13.771 -17.484 1.00 87.19 433 ARG A C 1
ATOM 3424 O O . ARG A 1 433 ? 14.074 -13.607 -17.134 1.00 87.19 433 ARG A O 1
ATOM 3431 N N . MET A 1 434 ? 16.244 -13.070 -16.989 1.00 85.94 434 MET A N 1
ATOM 3432 C CA . MET A 1 434 ? 16.054 -12.077 -15.937 1.00 85.94 434 MET A CA 1
ATOM 3433 C C . MET A 1 434 ? 15.180 -10.907 -16.395 1.00 85.94 434 MET A C 1
ATOM 3435 O O . MET A 1 434 ? 14.347 -10.431 -15.635 1.00 85.94 434 MET A O 1
ATOM 3439 N N . LEU A 1 435 ? 15.314 -10.464 -17.647 1.00 88.56 435 LEU A N 1
ATOM 3440 C CA . LEU A 1 435 ? 14.410 -9.470 -18.223 1.00 88.56 435 LEU A CA 1
ATOM 3441 C C . LEU A 1 435 ? 12.958 -9.972 -18.259 1.00 88.56 435 LEU A C 1
ATOM 3443 O O . LEU A 1 435 ? 12.041 -9.194 -18.009 1.00 88.56 435 LEU A O 1
ATOM 3447 N N . ALA A 1 436 ? 12.740 -11.258 -18.557 1.00 79.81 436 ALA A N 1
ATOM 3448 C CA . ALA A 1 436 ? 11.407 -11.855 -18.515 1.00 79.81 436 ALA A CA 1
ATOM 3449 C C . ALA A 1 436 ? 10.801 -11.778 -17.104 1.00 79.81 436 ALA A C 1
ATOM 3451 O O . ALA A 1 436 ? 9.641 -11.390 -16.968 1.00 79.81 436 ALA A O 1
ATOM 3452 N N . ASP A 1 437 ? 11.607 -12.038 -16.071 1.00 76.19 437 ASP A N 1
ATOM 3453 C CA . ASP A 1 437 ? 11.201 -11.907 -14.664 1.00 76.19 437 ASP A CA 1
ATOM 3454 C C . ASP A 1 437 ? 10.912 -10.445 -14.264 1.00 76.19 437 ASP A C 1
ATOM 3456 O O . ASP A 1 437 ? 10.103 -10.190 -13.376 1.00 76.19 437 ASP A O 1
ATOM 3460 N N . LEU A 1 438 ? 11.537 -9.470 -14.936 1.00 75.00 438 LEU A N 1
ATOM 3461 C CA . LEU A 1 438 ? 11.307 -8.032 -14.741 1.00 75.00 438 LEU A CA 1
ATOM 3462 C C . LEU A 1 438 ? 10.128 -7.476 -15.561 1.00 75.00 438 LEU A C 1
ATOM 3464 O O . LEU A 1 438 ? 9.917 -6.267 -15.566 1.00 75.00 438 LEU A O 1
ATOM 3468 N N . ASN A 1 439 ? 9.351 -8.316 -16.250 1.00 79.19 439 ASN A N 1
ATOM 3469 C CA . ASN A 1 439 ? 8.310 -7.908 -17.198 1.00 79.19 439 ASN A CA 1
ATOM 3470 C C . ASN A 1 439 ? 8.858 -7.039 -18.359 1.00 79.19 439 ASN A C 1
ATOM 3472 O O . ASN A 1 439 ? 8.986 -5.811 -18.248 1.00 79.19 439 ASN A O 1
ATOM 3476 N N . PRO A 1 440 ? 9.109 -7.638 -19.535 1.00 83.56 440 PRO A N 1
ATOM 3477 C CA . PRO A 1 440 ? 9.687 -6.924 -20.669 1.00 83.56 440 PRO A CA 1
ATOM 3478 C C . PRO A 1 440 ? 8.819 -5.769 -21.187 1.00 83.56 440 PRO A C 1
ATOM 3480 O O . PRO A 1 440 ? 9.360 -4.795 -21.699 1.00 83.56 440 PRO A O 1
ATOM 3483 N N . GLN A 1 441 ? 7.493 -5.820 -20.994 1.00 83.00 441 GLN A N 1
ATOM 3484 C CA . GLN A 1 441 ? 6.544 -4.810 -21.496 1.00 83.00 441 GLN A CA 1
ATOM 3485 C C . GLN A 1 441 ? 6.644 -3.454 -20.784 1.00 83.00 441 GLN A C 1
ATOM 3487 O O . GLN A 1 441 ? 6.047 -2.473 -21.227 1.00 83.00 441 GLN A O 1
ATOM 3492 N N . VAL A 1 442 ? 7.388 -3.387 -19.680 1.00 81.19 442 VAL A N 1
ATOM 3493 C CA . VAL A 1 442 ? 7.614 -2.157 -18.906 1.00 81.19 442 VAL A CA 1
ATOM 3494 C C . VAL A 1 442 ? 9.091 -1.905 -18.592 1.00 81.19 442 VAL A C 1
ATOM 3496 O O . VAL A 1 442 ? 9.418 -0.993 -17.825 1.00 81.19 442 VAL A O 1
ATOM 3499 N N . THR A 1 443 ? 9.985 -2.714 -19.166 1.00 89.88 443 THR A N 1
ATOM 3500 C CA . THR A 1 443 ? 11.421 -2.672 -18.883 1.00 89.88 443 THR A CA 1
ATOM 3501 C C . THR A 1 443 ? 12.183 -2.041 -20.033 1.00 89.88 443 THR A C 1
ATOM 3503 O O . THR A 1 443 ? 12.130 -2.535 -21.156 1.00 89.88 443 THR A O 1
ATOM 3506 N N . VAL A 1 444 ? 12.925 -0.975 -19.744 1.00 95.88 444 VAL A N 1
ATOM 3507 C CA . VAL A 1 444 ? 13.938 -0.419 -20.645 1.00 95.88 444 VAL A CA 1
ATOM 3508 C C . VAL A 1 444 ? 15.227 -1.206 -20.451 1.00 95.88 444 VAL A C 1
ATOM 3510 O O . VAL A 1 444 ? 15.637 -1.418 -19.312 1.00 95.88 444 VAL A O 1
ATOM 3513 N N . ALA A 1 445 ? 15.886 -1.607 -21.532 1.00 98.12 445 ALA A N 1
ATOM 3514 C CA . ALA A 1 445 ? 17.164 -2.311 -21.465 1.00 98.12 445 ALA A CA 1
ATOM 3515 C C . ALA A 1 445 ? 18.265 -1.510 -22.163 1.00 98.12 445 ALA A C 1
ATOM 3517 O O . ALA A 1 445 ? 18.071 -1.062 -23.292 1.00 98.12 445 ALA A O 1
ATOM 3518 N N . ILE A 1 446 ? 19.419 -1.352 -21.507 1.00 98.31 446 ILE A N 1
ATOM 3519 C CA . ILE A 1 446 ? 20.594 -0.675 -22.069 1.00 98.31 446 ILE A CA 1
ATOM 3520 C C . ILE A 1 446 ? 21.810 -1.595 -22.017 1.00 98.31 446 ILE A C 1
ATOM 3522 O O . ILE A 1 446 ? 22.132 -2.146 -20.963 1.00 98.31 446 ILE A O 1
ATOM 3526 N N . GLY A 1 447 ? 22.512 -1.722 -23.141 1.00 96.94 447 GLY A N 1
ATOM 3527 C CA . GLY A 1 447 ? 23.772 -2.459 -23.207 1.00 96.94 447 GLY A CA 1
ATOM 3528 C C . GLY A 1 447 ? 24.653 -2.051 -24.382 1.00 96.94 447 GLY A C 1
ATOM 3529 O O . GLY A 1 447 ? 24.258 -1.233 -25.220 1.00 96.94 447 GLY A O 1
ATOM 3530 N N . ASN A 1 448 ? 25.844 -2.641 -24.448 1.00 96.00 448 ASN A N 1
ATOM 3531 C CA . ASN A 1 448 ? 26.801 -2.445 -25.543 1.00 96.00 448 ASN A CA 1
ATOM 3532 C C . ASN A 1 448 ? 27.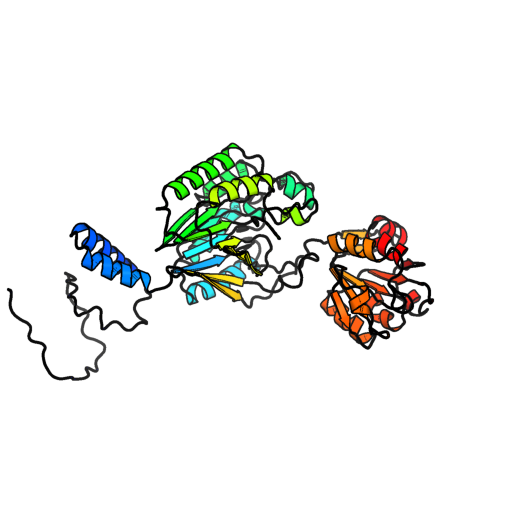239 -3.776 -26.187 1.00 96.00 448 ASN A C 1
ATOM 3534 O O . ASN A 1 448 ? 27.697 -3.799 -27.336 1.00 96.00 448 ASN A O 1
ATOM 3538 N N . GLY A 1 449 ? 27.118 -4.888 -25.459 1.00 94.25 449 GLY A N 1
ATOM 3539 C CA . GLY A 1 449 ? 27.739 -6.160 -25.784 1.00 94.25 449 GLY A CA 1
ATOM 3540 C C . GLY A 1 449 ? 26.866 -7.082 -26.630 1.00 94.25 449 GLY A C 1
ATOM 3541 O O . GLY A 1 449 ? 25.651 -6.937 -26.759 1.00 94.25 449 GLY A O 1
ATOM 3542 N N . ARG A 1 450 ? 27.489 -8.120 -27.200 1.00 94.81 450 ARG A N 1
ATOM 3543 C CA . ARG A 1 450 ? 26.759 -9.164 -27.945 1.00 94.81 450 ARG A CA 1
ATOM 3544 C C . ARG A 1 450 ? 25.852 -9.999 -27.034 1.00 94.81 450 ARG A C 1
ATOM 3546 O O . ARG A 1 450 ? 24.807 -10.475 -27.460 1.00 94.81 450 ARG A O 1
ATOM 3553 N N . ASN A 1 451 ? 26.249 -10.174 -25.779 1.00 93.50 451 ASN A N 1
ATOM 3554 C CA . ASN A 1 451 ? 25.439 -10.809 -24.740 1.00 93.50 451 ASN A CA 1
ATOM 3555 C C . ASN A 1 451 ? 24.194 -9.985 -24.361 1.00 93.50 451 ASN A C 1
ATOM 3557 O O . ASN A 1 451 ? 23.302 -10.538 -23.729 1.00 93.50 451 ASN A O 1
ATOM 3561 N N . ASP A 1 452 ? 24.092 -8.720 -24.773 1.00 96.62 452 ASP A N 1
ATOM 3562 C CA . ASP A 1 452 ? 22.935 -7.872 -24.472 1.00 96.62 452 ASP A CA 1
ATOM 3563 C C . ASP A 1 452 ? 21.845 -7.939 -25.545 1.00 96.62 452 ASP A C 1
ATOM 3565 O O . ASP A 1 452 ? 20.723 -7.521 -25.285 1.00 96.62 452 ASP A O 1
ATOM 3569 N N . VAL A 1 453 ? 22.134 -8.507 -26.724 1.00 97.31 453 VAL A N 1
ATOM 3570 C CA . VAL A 1 453 ? 21.223 -8.533 -27.889 1.00 97.31 453 VAL A CA 1
ATOM 3571 C C . VAL A 1 453 ? 19.833 -9.045 -27.516 1.00 97.31 453 VAL A C 1
ATOM 3573 O O . VAL A 1 453 ? 18.843 -8.371 -27.778 1.00 97.31 453 VAL A O 1
ATOM 3576 N N . ALA A 1 454 ? 19.752 -10.200 -26.853 1.00 95.88 454 ALA A N 1
ATOM 3577 C CA . ALA A 1 454 ? 18.470 -10.796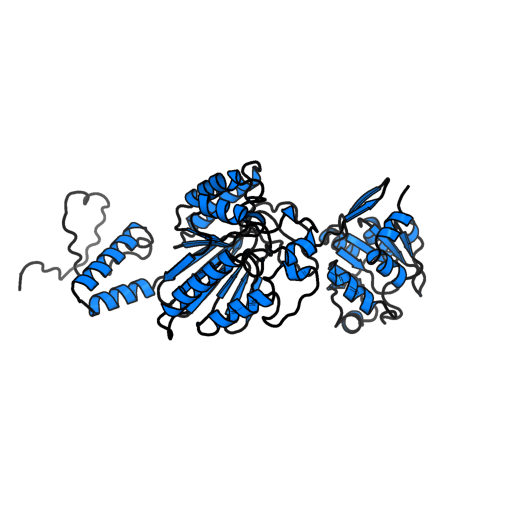 -26.480 1.00 95.88 454 ALA A CA 1
ATOM 3578 C C . ALA A 1 454 ? 17.716 -9.980 -25.412 1.00 95.88 454 ALA A C 1
ATOM 3580 O O . ALA A 1 454 ? 16.494 -9.887 -25.463 1.00 95.88 454 ALA A O 1
ATOM 3581 N N . MET A 1 455 ? 18.438 -9.373 -24.463 1.00 96.31 455 MET A N 1
ATOM 3582 C CA . MET A 1 455 ? 17.861 -8.512 -23.426 1.00 96.31 455 MET A CA 1
ATOM 3583 C C . MET A 1 455 ? 17.307 -7.216 -24.036 1.00 96.31 455 MET A C 1
ATOM 3585 O O . MET A 1 455 ? 16.173 -6.837 -23.771 1.00 96.31 455 MET A O 1
ATOM 3589 N N . VAL A 1 456 ? 18.094 -6.557 -24.886 1.00 97.75 456 VAL A N 1
ATOM 3590 C CA . VAL A 1 456 ? 17.721 -5.298 -25.542 1.00 97.75 456 VAL A CA 1
ATOM 3591 C C . VAL A 1 456 ? 16.569 -5.502 -26.521 1.00 97.75 456 VAL A C 1
ATOM 3593 O O . VAL A 1 456 ? 15.656 -4.688 -26.545 1.00 97.75 456 VAL A O 1
ATOM 3596 N N . GLN A 1 457 ? 16.563 -6.603 -27.273 1.00 96.94 457 GLN A N 1
ATOM 3597 C CA . GLN A 1 457 ? 15.504 -6.898 -28.238 1.00 96.94 457 GLN A CA 1
ATOM 3598 C C . GLN A 1 457 ? 14.150 -7.209 -27.581 1.00 96.94 457 GLN A C 1
ATOM 3600 O O . GLN A 1 457 ? 13.107 -6.936 -28.168 1.00 96.94 457 GLN A O 1
ATOM 3605 N N . ALA A 1 458 ? 14.149 -7.828 -26.399 1.00 95.25 458 ALA A N 1
ATOM 3606 C CA . ALA A 1 458 ? 12.915 -8.230 -25.728 1.00 95.25 458 ALA A CA 1
ATOM 3607 C C . ALA A 1 458 ? 12.244 -7.087 -24.941 1.00 95.25 458 ALA A C 1
ATOM 3609 O O . ALA A 1 458 ? 11.068 -7.195 -24.596 1.00 95.25 458 ALA A O 1
ATOM 3610 N N . ALA A 1 459 ? 12.981 -6.018 -24.641 1.00 96.50 459 ALA A N 1
ATOM 3611 C CA . ALA A 1 459 ? 12.541 -4.882 -23.839 1.00 96.50 459 ALA A CA 1
ATOM 3612 C C . ALA A 1 459 ? 11.492 -4.007 -24.553 1.00 96.50 459 ALA A C 1
ATOM 3614 O O . ALA A 1 459 ? 11.472 -3.920 -25.777 1.00 96.50 459 ALA A O 1
ATOM 3615 N N . VAL A 1 460 ? 10.656 -3.287 -23.791 1.00 93.25 460 VAL A N 1
ATOM 3616 C CA . VAL A 1 460 ? 9.687 -2.318 -24.355 1.00 93.25 460 VAL A CA 1
ATOM 3617 C C . VAL A 1 460 ? 10.387 -1.167 -25.087 1.00 93.25 460 VAL A C 1
ATOM 3619 O O . VAL A 1 460 ? 9.843 -0.584 -26.032 1.00 93.25 460 VAL A O 1
ATOM 3622 N N . LEU A 1 461 ? 11.596 -0.841 -24.623 1.00 96.06 461 LEU A N 1
ATOM 3623 C CA . LEU A 1 461 ? 12.524 0.088 -25.245 1.00 96.06 461 LEU A CA 1
ATOM 3624 C C . LEU A 1 461 ? 13.950 -0.450 -25.075 1.00 96.06 461 LEU A C 1
ATOM 3626 O O . LEU A 1 461 ? 14.481 -0.483 -23.961 1.00 96.06 461 LEU A O 1
ATOM 3630 N N . GLY A 1 462 ? 14.564 -0.851 -26.181 1.00 97.88 462 GLY A N 1
ATOM 3631 C CA . GLY A 1 462 ? 15.952 -1.287 -26.241 1.00 97.88 462 GLY A CA 1
ATOM 3632 C C . GLY A 1 462 ? 16.883 -0.149 -26.651 1.00 97.88 462 GLY A C 1
ATOM 3633 O O . GLY A 1 462 ? 16.732 0.420 -27.732 1.00 97.88 462 GLY A O 1
ATOM 3634 N N . ILE A 1 463 ? 17.876 0.175 -25.822 1.00 98.31 463 ILE A N 1
ATOM 3635 C CA . ILE A 1 463 ? 18.878 1.203 -26.119 1.00 98.31 463 ILE A CA 1
ATOM 3636 C C . ILE A 1 463 ? 20.259 0.561 -26.231 1.00 98.31 463 ILE A C 1
ATOM 3638 O O . ILE A 1 463 ? 20.738 -0.119 -25.326 1.00 98.31 463 ILE A O 1
ATOM 3642 N N . ALA A 1 464 ? 20.927 0.819 -27.344 1.00 98.06 464 ALA A N 1
ATOM 3643 C CA . ALA A 1 464 ? 22.324 0.483 -27.530 1.00 98.06 464 ALA A CA 1
ATOM 3644 C C . ALA A 1 464 ? 23.214 1.684 -27.197 1.00 98.06 464 ALA A C 1
ATOM 3646 O O . ALA A 1 464 ? 22.938 2.799 -27.642 1.00 98.06 464 ALA A O 1
ATOM 3647 N N . VAL A 1 465 ? 24.315 1.460 -26.482 1.00 97.44 465 VAL A N 1
ATOM 3648 C CA . VAL A 1 465 ? 25.355 2.480 -26.275 1.00 97.44 465 VAL A CA 1
ATOM 3649 C C . VAL A 1 465 ? 26.650 2.051 -26.947 1.00 97.44 465 VAL A C 1
ATOM 3651 O O . VAL A 1 465 ? 27.033 0.888 -26.864 1.00 97.44 465 VAL A O 1
ATOM 3654 N N . CYS A 1 466 ? 27.336 2.982 -27.616 1.00 93.75 466 CYS A N 1
ATOM 3655 C CA . CYS A 1 466 ? 28.661 2.696 -28.173 1.00 93.75 466 CYS A CA 1
ATOM 3656 C C . CYS A 1 466 ? 29.705 2.558 -27.055 1.00 93.75 466 CYS A C 1
ATOM 3658 O O . CYS A 1 466 ? 30.522 1.643 -27.078 1.00 93.75 466 CYS A O 1
ATOM 3660 N N . GLY A 1 467 ? 29.644 3.444 -26.056 1.00 87.12 467 GLY A N 1
ATOM 3661 C CA . GLY A 1 467 ? 30.541 3.409 -24.904 1.00 87.12 467 GLY A CA 1
ATOM 3662 C C . GLY A 1 467 ? 32.010 3.685 -25.270 1.00 87.12 467 GLY A C 1
ATOM 3663 O O . GLY A 1 467 ? 32.346 3.966 -26.423 1.00 87.12 467 GLY A O 1
ATOM 3664 N N . PRO A 1 468 ? 32.923 3.639 -24.286 1.00 84.50 468 PRO A N 1
ATOM 3665 C CA . PRO A 1 468 ? 34.346 3.911 -24.505 1.00 84.50 468 PRO A CA 1
ATOM 3666 C C . PRO A 1 468 ? 35.110 2.749 -25.164 1.00 84.50 468 PRO A C 1
ATOM 3668 O O . PRO A 1 468 ? 36.251 2.939 -25.582 1.00 84.50 468 PRO A O 1
ATOM 3671 N N . GLU A 1 469 ? 34.507 1.560 -25.238 1.00 87.25 469 GLU A N 1
ATOM 3672 C CA . GLU A 1 469 ? 35.133 0.311 -25.705 1.00 87.25 469 GLU A CA 1
ATOM 3673 C C . GLU A 1 469 ? 34.576 -0.162 -27.064 1.00 87.25 469 GLU A C 1
ATOM 3675 O O . GLU A 1 469 ? 34.965 -1.212 -27.576 1.00 87.25 469 GLU A O 1
ATOM 3680 N N . GLY A 1 470 ? 33.693 0.633 -27.681 1.00 89.06 470 GLY A N 1
ATOM 3681 C CA . GLY A 1 470 ? 32.927 0.233 -28.859 1.00 89.06 470 GLY A CA 1
ATOM 3682 C C . GLY A 1 470 ? 31.769 -0.701 -28.501 1.00 89.06 470 GLY A C 1
ATOM 3683 O O . GLY A 1 470 ? 31.569 -1.059 -27.344 1.00 89.06 470 GLY A O 1
ATOM 3684 N N . MET A 1 471 ? 30.985 -1.107 -29.501 1.00 93.31 471 MET A N 1
ATOM 3685 C CA . MET A 1 471 ? 29.799 -1.940 -29.285 1.00 93.31 471 MET A CA 1
ATOM 3686 C C . MET A 1 471 ? 29.642 -3.043 -30.327 1.00 93.31 471 MET A C 1
ATOM 3688 O O . MET A 1 471 ? 30.161 -2.962 -31.444 1.00 93.31 471 MET A O 1
ATOM 3692 N N . ALA A 1 472 ? 28.874 -4.074 -29.981 1.00 96.38 472 ALA A N 1
ATOM 3693 C CA . ALA A 1 472 ? 28.546 -5.147 -30.905 1.00 96.38 472 ALA A CA 1
ATOM 3694 C C . ALA A 1 472 ? 27.636 -4.631 -32.032 1.00 96.38 472 ALA A C 1
ATOM 3696 O O . ALA A 1 472 ? 26.500 -4.228 -31.798 1.00 96.38 472 ALA A O 1
ATOM 3697 N N . GLY A 1 473 ? 28.088 -4.723 -33.287 1.00 96.06 473 GLY A N 1
ATOM 3698 C CA . GLY A 1 473 ? 27.283 -4.302 -34.444 1.00 96.06 473 GLY A CA 1
ATOM 3699 C C . GLY A 1 473 ? 25.978 -5.094 -34.635 1.00 96.06 473 GLY A C 1
ATOM 3700 O O . GLY A 1 473 ? 25.073 -4.643 -35.331 1.00 96.06 473 GLY A O 1
ATOM 3701 N N . GLU A 1 474 ? 25.861 -6.274 -34.019 1.00 96.69 474 GLU A N 1
ATOM 3702 C CA . GLU A 1 474 ? 24.604 -7.032 -33.937 1.00 96.69 474 GLU A CA 1
ATOM 3703 C C . GLU A 1 474 ? 23.563 -6.315 -33.063 1.00 96.69 474 GLU A C 1
ATOM 3705 O O . GLU A 1 474 ? 22.395 -6.266 -33.435 1.00 96.69 474 GLU A O 1
ATOM 3710 N N . LEU A 1 475 ? 23.992 -5.682 -31.966 1.00 97.00 475 LEU A N 1
ATOM 3711 C CA . LEU A 1 475 ? 23.114 -4.971 -31.037 1.00 97.00 475 LEU A CA 1
ATOM 3712 C C . LEU A 1 475 ? 22.461 -3.742 -31.683 1.00 97.00 475 LEU A C 1
ATOM 3714 O O . LEU A 1 475 ? 21.275 -3.500 -31.482 1.00 97.00 475 LEU A O 1
ATOM 3718 N N . ILE A 1 476 ? 23.204 -3.020 -32.532 1.00 95.31 476 ILE A N 1
ATOM 3719 C CA . ILE A 1 476 ? 22.691 -1.870 -33.303 1.00 95.31 476 ILE A CA 1
ATOM 3720 C C . ILE A 1 476 ? 21.446 -2.249 -34.110 1.00 95.31 476 ILE A C 1
ATOM 3722 O O . ILE A 1 476 ? 20.539 -1.440 -34.258 1.00 95.31 476 ILE A O 1
ATOM 3726 N N . ARG A 1 477 ? 21.401 -3.474 -34.648 1.00 94.75 477 ARG A N 1
ATOM 3727 C CA . ARG A 1 477 ? 20.309 -3.913 -35.526 1.00 94.75 477 ARG A CA 1
ATOM 3728 C C . ARG A 1 477 ? 19.005 -4.198 -34.790 1.00 94.75 477 ARG A C 1
ATOM 3730 O O . ARG A 1 477 ? 17.970 -4.237 -35.444 1.00 94.75 477 ARG A O 1
ATOM 3737 N N . VAL A 1 478 ? 19.066 -4.455 -33.485 1.00 96.69 478 VAL A N 1
ATOM 3738 C CA . VAL A 1 478 ? 17.891 -4.818 -32.679 1.00 96.69 478 VAL A CA 1
ATOM 3739 C C . VAL A 1 478 ? 17.462 -3.714 -31.717 1.00 96.69 478 VAL A C 1
ATOM 3741 O O . VAL A 1 478 ? 16.364 -3.790 -31.179 1.00 96.69 478 VAL A O 1
ATOM 3744 N N . ALA A 1 479 ? 18.316 -2.718 -31.476 1.00 97.62 479 ALA A N 1
ATOM 3745 C CA . ALA A 1 479 ? 18.001 -1.597 -30.605 1.00 97.62 479 ALA A CA 1
ATOM 3746 C C . ALA A 1 479 ? 17.024 -0.621 -31.275 1.00 97.62 479 ALA A C 1
ATOM 3748 O O . ALA A 1 479 ? 17.104 -0.357 -32.473 1.00 97.62 479 ALA A O 1
ATOM 3749 N N . ASP A 1 480 ? 16.149 -0.029 -30.468 1.00 97.19 480 ASP A N 1
ATOM 3750 C CA . ASP A 1 480 ? 15.250 1.043 -30.889 1.00 97.19 480 ASP A CA 1
ATOM 3751 C C . ASP A 1 480 ? 15.984 2.378 -31.026 1.00 97.19 480 ASP A C 1
ATOM 3753 O O . ASP A 1 480 ? 15.696 3.179 -31.913 1.00 97.19 480 ASP A O 1
ATOM 3757 N N . VAL A 1 481 ? 16.925 2.636 -30.114 1.00 97.00 481 VAL A N 1
ATOM 3758 C CA . VAL A 1 481 ? 17.711 3.871 -30.055 1.00 97.00 481 VAL A CA 1
ATOM 3759 C C . VAL A 1 481 ? 19.182 3.520 -29.879 1.00 97.00 481 VAL A C 1
ATOM 3761 O O . VAL A 1 481 ? 19.534 2.632 -29.104 1.00 97.00 481 VAL A O 1
ATOM 3764 N N . VAL A 1 482 ? 20.053 4.251 -30.571 1.00 97.56 482 VAL A N 1
ATOM 3765 C CA . VAL A 1 482 ? 21.506 4.135 -30.425 1.00 97.56 482 VAL A CA 1
ATOM 3766 C C . VAL A 1 482 ? 22.055 5.457 -29.898 1.00 97.56 482 VAL A C 1
ATOM 3768 O O . VAL A 1 482 ? 21.835 6.509 -30.499 1.00 97.56 482 VAL A O 1
ATOM 3771 N N . CYS A 1 483 ? 22.775 5.402 -28.782 1.00 96.88 483 CYS A N 1
ATOM 3772 C CA . CYS A 1 483 ? 23.431 6.545 -28.151 1.00 96.88 483 CYS A CA 1
ATOM 3773 C C . CYS A 1 483 ? 24.953 6.429 -28.258 1.00 96.88 483 CYS A C 1
ATOM 3775 O O . CYS A 1 483 ? 25.508 5.330 -28.365 1.00 96.88 483 CYS A O 1
ATOM 3777 N N . ARG A 1 484 ? 25.654 7.568 -28.206 1.00 95.12 484 ARG A N 1
ATOM 3778 C CA . ARG A 1 484 ? 27.123 7.560 -28.250 1.00 95.12 484 ARG A CA 1
ATOM 3779 C C . ARG A 1 484 ? 27.695 6.994 -26.957 1.00 95.12 484 ARG A C 1
ATOM 3781 O O . ARG A 1 484 ? 28.610 6.177 -26.996 1.00 95.12 484 ARG A O 1
ATOM 3788 N N . ASP A 1 485 ? 27.119 7.377 -25.826 1.00 95.31 485 ASP A N 1
ATOM 3789 C CA . ASP A 1 485 ? 27.530 6.912 -24.508 1.00 95.31 485 ASP A CA 1
ATOM 3790 C C . ASP A 1 485 ? 26.336 6.704 -23.565 1.00 95.31 485 ASP A C 1
ATOM 3792 O O . ASP A 1 485 ? 25.181 7.002 -23.884 1.00 95.31 485 ASP A O 1
ATOM 3796 N N . ILE A 1 486 ? 26.634 6.145 -22.392 1.00 97.19 486 ILE A N 1
ATOM 3797 C CA . ILE A 1 486 ? 25.646 5.833 -21.362 1.00 97.19 486 ILE A CA 1
ATOM 3798 C C . ILE A 1 486 ? 25.044 7.077 -20.705 1.00 97.19 486 ILE A C 1
ATOM 3800 O O . ILE A 1 486 ? 23.899 7.030 -20.268 1.00 97.19 486 ILE A O 1
ATOM 3804 N N . LEU A 1 487 ? 25.759 8.203 -20.650 1.00 96.94 487 LEU A N 1
ATOM 3805 C CA . LEU A 1 487 ? 25.230 9.422 -20.039 1.00 96.94 487 LEU A CA 1
ATOM 3806 C C . LEU A 1 487 ? 24.081 9.971 -20.882 1.00 96.94 487 LEU A C 1
ATOM 3808 O O . LEU A 1 487 ? 23.037 10.311 -20.332 1.00 96.94 487 LEU A O 1
ATOM 3812 N N . GLU A 1 488 ? 24.240 9.972 -22.208 1.00 95.56 488 GLU A N 1
ATOM 3813 C CA . GLU A 1 488 ? 23.172 10.332 -23.144 1.00 95.56 488 GLU A CA 1
ATOM 3814 C C . GLU A 1 488 ? 21.958 9.412 -23.002 1.00 95.56 488 GLU A C 1
ATOM 3816 O O . GLU A 1 488 ? 20.825 9.892 -22.949 1.00 95.56 488 GLU A O 1
ATOM 3821 N N . ALA A 1 489 ? 22.187 8.100 -22.908 1.00 96.94 489 ALA A N 1
ATOM 3822 C CA . ALA A 1 489 ? 21.113 7.121 -22.782 1.00 96.94 489 ALA A CA 1
ATOM 3823 C C . ALA A 1 489 ? 20.327 7.289 -21.469 1.00 96.94 489 ALA A C 1
ATOM 3825 O O . ALA A 1 489 ? 19.096 7.286 -21.478 1.00 96.94 489 ALA A O 1
ATOM 3826 N N . LEU A 1 490 ? 21.015 7.511 -20.345 1.00 96.50 490 LEU A N 1
ATOM 3827 C CA . LEU A 1 490 ? 20.368 7.807 -19.064 1.00 96.50 490 LEU A CA 1
ATOM 3828 C C . LEU A 1 490 ? 19.640 9.166 -19.105 1.00 96.50 490 LEU A C 1
ATOM 3830 O O . LEU A 1 490 ? 18.507 9.270 -18.632 1.00 96.50 490 LEU A O 1
ATOM 3834 N N . ASP A 1 491 ? 20.221 10.190 -19.741 1.00 93.38 491 ASP A N 1
ATOM 3835 C CA . ASP A 1 491 ? 19.589 11.507 -19.907 1.00 93.38 491 ASP A CA 1
ATOM 3836 C C . ASP A 1 491 ? 18.331 11.450 -20.790 1.00 93.38 491 ASP A C 1
ATOM 3838 O O . ASP A 1 491 ? 17.399 12.231 -20.577 1.00 93.38 491 ASP A O 1
ATOM 3842 N N . LEU A 1 492 ? 18.245 10.524 -21.754 1.00 92.44 492 LEU A N 1
ATOM 3843 C CA . LEU A 1 492 ? 17.011 10.276 -22.511 1.00 92.44 492 LEU A CA 1
ATOM 3844 C C . LEU A 1 492 ? 15.874 9.790 -21.606 1.00 92.44 492 LEU A C 1
ATOM 3846 O O . LEU A 1 492 ? 14.728 10.203 -21.795 1.00 92.44 492 LEU A O 1
ATOM 3850 N N . LEU A 1 493 ? 16.176 8.957 -20.608 1.00 90.50 493 LEU A N 1
ATOM 3851 C CA . LEU A 1 493 ? 15.183 8.441 -19.659 1.00 90.50 493 LEU A CA 1
ATOM 3852 C C . LEU A 1 493 ? 14.743 9.489 -18.633 1.00 90.50 493 LEU A C 1
ATOM 3854 O O . LEU A 1 493 ? 13.583 9.480 -18.206 1.00 90.50 493 LEU A O 1
ATOM 3858 N N . VAL A 1 494 ? 15.632 10.423 -18.287 1.00 84.12 494 VAL A N 1
ATOM 3859 C CA . VAL A 1 494 ? 15.290 11.617 -17.499 1.00 84.12 494 VAL A CA 1
ATOM 3860 C C . VAL A 1 494 ? 14.433 12.581 -18.337 1.00 84.12 494 VAL A C 1
ATOM 3862 O O . VAL A 1 494 ? 13.413 13.085 -17.866 1.00 84.12 494 VAL A O 1
ATOM 3865 N N . HIS A 1 495 ? 14.777 12.788 -19.613 1.00 84.56 495 HIS A N 1
ATOM 3866 C CA . HIS A 1 495 ? 14.117 13.725 -20.532 1.00 84.56 495 HIS A CA 1
ATOM 3867 C C . HIS A 1 495 ? 13.331 13.020 -21.651 1.00 84.56 495 HIS A C 1
ATOM 3869 O O . HIS A 1 495 ? 13.587 13.212 -22.844 1.00 84.56 495 HIS A O 1
ATOM 3875 N N . ARG A 1 496 ? 12.309 12.249 -21.263 1.00 82.38 496 ARG A N 1
ATOM 3876 C CA . ARG A 1 496 ? 11.578 11.286 -22.118 1.00 82.38 496 ARG A CA 1
ATOM 3877 C C . ARG A 1 496 ? 10.954 11.853 -23.395 1.00 82.38 496 ARG A C 1
ATOM 3879 O O . ARG A 1 496 ? 10.763 11.118 -24.358 1.00 82.38 496 ARG A O 1
ATOM 3886 N N . LEU A 1 497 ? 10.681 13.158 -23.462 1.00 81.62 497 LEU A N 1
ATOM 3887 C CA . LEU A 1 497 ? 10.207 13.795 -24.699 1.00 81.62 497 LEU A CA 1
ATOM 3888 C C . LEU A 1 497 ? 11.213 13.665 -25.857 1.00 81.62 497 LEU A C 1
ATOM 3890 O O . LEU A 1 497 ? 10.806 13.661 -27.016 1.00 81.62 497 LEU A O 1
ATOM 3894 N N . ARG A 1 498 ? 12.510 13.502 -25.559 1.00 88.88 498 ARG A N 1
ATOM 3895 C CA . ARG A 1 498 ? 13.544 13.233 -26.569 1.00 88.88 498 ARG A CA 1
ATOM 3896 C C . ARG A 1 498 ? 13.359 11.859 -27.219 1.00 88.88 498 ARG A C 1
ATOM 3898 O O . ARG A 1 498 ? 13.500 11.757 -28.428 1.00 88.88 498 ARG A O 1
ATOM 3905 N N . ILE A 1 499 ? 12.939 10.848 -26.453 1.00 90.12 499 ILE A N 1
ATOM 3906 C CA . ILE A 1 499 ? 12.624 9.504 -26.971 1.00 90.12 499 ILE A CA 1
ATOM 3907 C C . ILE A 1 499 ? 11.479 9.588 -27.985 1.00 90.12 499 ILE A C 1
ATOM 3909 O O . ILE A 1 499 ? 11.576 9.040 -29.079 1.00 90.12 499 ILE A O 1
ATOM 3913 N N . LYS A 1 500 ? 10.423 10.348 -27.664 1.00 87.81 500 LYS A N 1
ATOM 3914 C CA . LYS A 1 500 ? 9.314 10.603 -28.597 1.00 87.81 500 LYS A CA 1
ATOM 3915 C C . LYS A 1 500 ? 9.793 11.286 -29.878 1.00 87.81 500 LYS A C 1
ATOM 3917 O O . LYS A 1 500 ? 9.313 10.953 -30.951 1.00 87.81 500 LYS A O 1
ATOM 3922 N N . ALA A 1 501 ? 10.721 12.237 -29.782 1.00 87.38 501 ALA A N 1
ATOM 3923 C CA . ALA A 1 501 ? 11.271 12.901 -30.962 1.00 87.38 501 ALA A CA 1
ATOM 3924 C C . ALA A 1 501 ? 12.079 11.945 -31.858 1.00 87.38 501 ALA A C 1
ATOM 3926 O O . ALA A 1 501 ? 12.053 12.118 -33.072 1.00 87.38 501 ALA A O 1
ATOM 3927 N N . THR A 1 502 ? 12.758 10.956 -31.269 1.00 91.12 502 THR A N 1
ATOM 3928 C CA . THR A 1 502 ? 13.543 9.939 -31.986 1.00 91.12 502 THR A CA 1
ATOM 3929 C C . THR A 1 502 ? 12.682 8.855 -32.635 1.00 91.12 502 THR A C 1
ATOM 3931 O O . THR A 1 502 ? 13.030 8.393 -33.714 1.00 91.12 502 THR A O 1
ATOM 3934 N N . LEU A 1 503 ? 11.589 8.440 -31.985 1.00 91.62 503 LEU A N 1
ATOM 3935 C CA . LEU A 1 503 ? 10.813 7.250 -32.368 1.00 91.62 503 LEU A CA 1
ATOM 3936 C C . LEU A 1 503 ? 9.446 7.538 -33.005 1.00 91.62 503 LEU A C 1
ATOM 3938 O O . LEU A 1 503 ? 8.733 6.592 -33.322 1.00 91.62 503 LEU A O 1
ATOM 3942 N N . ARG A 1 504 ? 9.040 8.807 -33.129 1.00 86.12 504 ARG A N 1
ATOM 3943 C CA . ARG A 1 504 ? 7.810 9.166 -33.854 1.00 86.12 504 ARG A CA 1
ATOM 3944 C C . ARG A 1 504 ? 7.989 8.950 -35.360 1.00 86.12 504 ARG A C 1
ATOM 3946 O O . ARG A 1 504 ? 9.071 9.234 -35.875 1.00 86.12 504 ARG A O 1
ATOM 3953 N N . ASP A 1 505 ? 6.909 8.543 -36.018 1.00 72.81 505 ASP A N 1
ATOM 3954 C CA . ASP A 1 505 ? 6.808 8.497 -37.484 1.00 72.81 505 ASP A CA 1
ATOM 3955 C C . ASP A 1 505 ? 6.886 9.885 -38.146 1.00 72.81 505 ASP A C 1
ATOM 3957 O O . ASP A 1 505 ? 6.420 10.885 -37.532 1.00 72.81 505 ASP A O 1
#

Solvent-accessible surface area (backbone atoms only — not comparable to full-atom values): 27506 Å² total; per-residue (Å²): 142,85,87,90,81,90,84,83,85,79,93,73,90,81,91,78,95,86,88,86,86,81,88,78,86,79,89,76,84,57,91,77,64,80,81,73,70,61,86,82,73,59,86,40,76,71,46,57,54,52,54,52,53,51,44,54,53,25,56,77,66,67,36,62,66,57,40,50,51,52,50,57,55,60,69,68,58,66,50,30,33,36,35,43,17,33,43,45,37,40,96,91,38,70,66,41,56,53,48,51,53,56,46,40,54,54,49,56,72,69,58,51,70,32,35,38,34,23,9,16,57,25,59,44,22,55,81,41,59,75,49,48,60,55,50,53,54,61,57,59,70,56,74,50,58,72,49,55,26,48,16,45,36,26,27,14,26,27,51,78,40,33,48,65,75,71,66,47,79,85,48,32,41,45,70,68,27,50,49,56,46,34,76,68,62,74,42,45,50,49,77,49,78,55,93,28,36,38,40,36,38,40,48,38,37,43,42,70,32,79,46,60,71,62,37,49,53,50,49,57,50,48,52,53,52,58,72,69,48,72,75,89,69,43,40,30,34,40,36,22,8,51,28,70,51,89,88,47,96,82,64,84,65,92,54,74,69,37,56,59,23,45,44,67,72,35,37,53,60,51,49,69,63,47,71,77,47,50,55,38,35,42,40,25,15,75,71,20,21,55,47,76,52,75,55,85,77,28,36,38,35,33,22,9,5,55,56,39,23,37,50,40,49,85,49,84,88,43,12,84,48,33,26,30,30,41,34,39,39,48,73,90,50,72,50,71,43,81,46,72,52,99,59,89,68,49,72,68,44,54,77,45,54,55,69,47,76,22,57,95,75,47,75,43,40,42,35,30,36,41,30,38,36,80,35,34,49,16,55,99,57,40,65,42,91,73,43,67,68,49,48,52,59,45,28,77,50,20,26,36,37,38,46,29,66,50,90,74,77,30,58,64,80,63,43,70,93,48,71,58,46,81,42,85,33,92,46,29,67,50,45,32,53,51,39,56,77,60,39,26,77,28,15,32,18,40,27,22,44,69,50,32,36,58,29,21,52,59,21,65,43,11,35,27,24,29,30,96,75,49,50,34,74,70,25,62,75,53,29,80,42,81,33,71,30,48,65,58,52,54,48,34,69,75,46,48,70,53,51,37,69,72,62,37,118

Radius of gyration: 29.38 Å; Cα contacts (8 Å, |Δi|>4): 956; chains: 1; bounding box: 74×68×93 Å

Mean predicted aligned error: 15.08 Å